Protein AF-0000000075562872 (afdb_homodimer)

Organism: Caenorhabditis brenneri (NCBI:txid135651)

Sequence (428 aa):
MSSSNLGRGFKQGRGTGDSGQSSLYNLERRWKDDDTFNALGTTDELSSFLGVCGVSAQNDGSMGDVVETLTRLQCCLQDVGAHLATPPKNSSERKQKKTAFDVAMVEWINAEIDRYGDDLPPIRQFILSGGGMTSAQLQYARAICRRAERSIVPLMRDEDVDPMALKFLNRMSDLLFVLGRTACMRSKKEELTYLRPDSFTNMKWDRKTLHEKKMSSSNLGRGFKQGRGTGDSGQSSLYNLERRWKDDDTFNALGTTDELSSFLGVCGVSAQNDGSMGDVVETLTRLQCCLQDVGAHLATPPKNSSERKQKKTAFDVAMVEWINAEIDRYGDDLPPIRQFILSGGGMTSAQLQYARAICRRAERSIVPLMRDEDVDPMALKFLNRMSDLLFVLGRTACMRSKKEELTYLRPDSFTNMKWDRKTLHEKK

Nearest PDB structures (foldseek):
  2idx-assembly1_C  TM=9.615E-01  e=3.763E-15  Homo sapiens
  7rut-assembly1_D  TM=9.553E-01  e=5.414E-15  Homo sapiens
  6d5x-assembly1_B  TM=9.419E-01  e=2.091E-14  Homo sapiens
  7ruu-assembly1_A  TM=9.539E-01  e=3.182E-11  Homo sapiens
  7ruu-assembly2_D  TM=9.623E-01  e=3.182E-11  Homo sapiens

Secondary structure (DSSP, 8-state):
-------SSS-TT--TTTTSEEE-TT--EEETTSHHHHHHHHHHHHHHHHHHHHHHHHHHSS-HHHHHHHHHHHHHHHHHHHHHTS-GGGS-HHHHHHTPPPTHHHHHHHHHHHHHHTTS----SPEES-SSHHHHHHHHHHHHHHHHHHHHHHHHHTT-S-HHHHHHHHHHHHHHHHHHHHHHHHTTPEEEEEE--SSGGG-EEEEEEGGGG-/-------SSS-TTTTTTTTSEEE-TT--EEETTSHHHHHHHHHHHHHHHHHHHHHHHHHHSS-HHHHHHHHHHHHHHHHHHHHHTS-GGGS-HHHHHHT---THHHHHHHHHHHHHHTTS----SPEES-SSHHHHHHHHHHHHHHHHHHHHHHHHHTT-S-HHHHHHHHHHHHHHHHHHHHHHHHTTPEEEEEE--SSGGG-EEEEEEGGGG-

InterPro domains:
  IPR016030 Cobalamin adenosyltransferase-like [PF01923] (16-182)
  IPR029499 Corrinoid adenosyltransferase, PduO-type [PTHR12213] (7-196)
  IPR029499 Corrinoid adenosyltransferase, PduO-type [TIGR00636] (16-193)
  IPR036451 Cobalamin adenosyltransferase-like superfamily [G3DSA:1.20.1200.10] (23-209)
  IPR036451 Cobalamin adenosyltransferase-like superfamily [SSF89028] (15-195)

pLDDT: mean 88.26, std 14.82, range [23.31, 98.88]

Structure (mmCIF, N/CA/C/O backbone):
data_AF-0000000075562872-model_v1
#
loop_
_entity.id
_entity.type
_entity.pdbx_description
1 polymer 'Corrinoid adenosyltransferase MMAB'
#
loop_
_atom_site.group_PDB
_atom_site.id
_atom_site.type_symbol
_atom_site.label_atom_id
_atom_site.label_alt_id
_atom_site.label_comp_id
_atom_site.label_asym_id
_atom_site.label_entity_id
_atom_site.label_seq_id
_atom_site.pdbx_PDB_ins_code
_atom_site.Cartn_x
_atom_site.Cartn_y
_atom_site.Cartn_z
_atom_site.occupancy
_atom_site.B_iso_or_equiv
_atom_site.auth_seq_id
_atom_site.auth_comp_id
_atom_site.auth_asym_id
_atom_site.auth_atom_id
_atom_site.pdbx_PDB_model_num
ATOM 1 N N . MET A 1 1 ? -5.375 29.109 -33.594 1 23.31 1 MET A N 1
ATOM 2 C CA . MET A 1 1 ? -4.75 27.797 -33.688 1 23.31 1 MET A CA 1
ATOM 3 C C . MET A 1 1 ? -4.141 27.375 -32.344 1 23.31 1 MET A C 1
ATOM 5 O O . MET A 1 1 ? -3.1 27.891 -31.953 1 23.31 1 MET A O 1
ATOM 9 N N . SER A 1 2 ? -4.883 27.281 -31.172 1 27.91 2 SER A N 1
ATOM 10 C CA . SER A 1 2 ? -4.629 27.438 -29.75 1 27.91 2 SER A CA 1
ATOM 11 C C . SER A 1 2 ? -3.689 26.344 -29.234 1 27.91 2 SER A C 1
ATOM 13 O O . SER A 1 2 ? -3.957 25.156 -29.391 1 27.91 2 SER A O 1
ATOM 15 N N . SER A 1 3 ? -2.328 26.469 -29.391 1 31.53 3 SER A N 1
ATOM 16 C CA . SER A 1 3 ? -1.179 25.594 -29.172 1 31.53 3 SER A CA 1
ATOM 17 C C . SER A 1 3 ? -1.327 24.797 -27.891 1 31.53 3 SER A C 1
ATOM 19 O O . SER A 1 3 ? -1.545 25.375 -26.812 1 31.53 3 SER A O 1
ATOM 21 N N . SER A 1 4 ? -1.985 23.688 -27.781 1 33.97 4 SER A N 1
ATOM 22 C CA . SER A 1 4 ? -2.355 22.781 -26.703 1 33.97 4 SER A CA 1
ATOM 23 C C . SER A 1 4 ? -1.204 22.594 -25.719 1 33.97 4 SER A C 1
ATOM 25 O O . SER A 1 4 ? -0.144 22.078 -26.078 1 33.97 4 SER A O 1
ATOM 27 N N . ASN A 1 5 ? -0.765 23.672 -24.953 1 35.59 5 ASN A N 1
ATOM 28 C CA . ASN A 1 5 ? 0.311 23.844 -23.984 1 35.59 5 ASN A CA 1
ATOM 29 C C . ASN A 1 5 ? 0.552 22.578 -23.172 1 35.59 5 ASN A C 1
ATOM 31 O O . ASN A 1 5 ? -0.295 22.188 -22.375 1 35.59 5 ASN A O 1
ATOM 35 N N . LEU A 1 6 ? 1.037 21.5 -23.688 1 43.06 6 LEU A N 1
ATOM 36 C CA . LEU A 1 6 ? 1.538 20.266 -23.078 1 43.06 6 LEU A CA 1
ATOM 37 C C . LEU A 1 6 ? 2.117 20.547 -21.688 1 43.06 6 LEU A C 1
ATOM 39 O O . LEU A 1 6 ? 3.162 21.188 -21.562 1 43.06 6 LEU A O 1
ATOM 43 N N . GLY A 1 7 ? 1.374 21.156 -20.734 1 46.38 7 GLY A N 1
ATOM 44 C CA . GLY A 1 7 ? 1.702 21.672 -19.422 1 46.38 7 GLY A CA 1
ATOM 45 C C . GLY A 1 7 ? 2.754 20.844 -18.703 1 46.38 7 GLY A C 1
ATOM 46 O O . GLY A 1 7 ? 2.945 19.672 -19.016 1 46.38 7 GLY A O 1
ATOM 47 N N . ARG A 1 8 ? 3.828 21.484 -18.203 1 56.28 8 ARG A N 1
ATOM 48 C CA . ARG A 1 8 ? 4.977 21.062 -17.422 1 56.28 8 ARG A CA 1
ATOM 49 C C . ARG A 1 8 ? 4.531 20.328 -16.156 1 56.28 8 ARG A C 1
ATOM 51 O O . ARG A 1 8 ? 3.533 20.703 -15.539 1 56.28 8 ARG A O 1
ATOM 58 N N . GLY A 1 9 ? 5.137 19.125 -15.992 1 66.19 9 GLY A N 1
ATOM 59 C CA . GLY A 1 9 ? 5.121 18.391 -14.742 1 66.19 9 GLY A CA 1
ATOM 60 C C . GLY A 1 9 ? 4.102 17.266 -14.711 1 66.19 9 GLY A C 1
ATOM 61 O O . GLY A 1 9 ? 3.387 17.047 -15.688 1 66.19 9 GLY A O 1
ATOM 62 N N . PHE A 1 10 ? 4.238 16.344 -13.781 1 73.38 10 PHE A N 1
ATOM 63 C CA . PHE A 1 10 ? 3.326 15.227 -13.539 1 73.38 10 PHE A CA 1
ATOM 64 C C . PHE A 1 10 ? 2.041 15.719 -12.883 1 73.38 10 PHE A C 1
ATOM 66 O O . PHE A 1 10 ? 2.082 16.469 -11.898 1 73.38 10 PHE A O 1
ATOM 73 N N . LYS A 1 11 ? 0.878 15.438 -13.508 1 71.75 11 LYS A N 1
ATOM 74 C CA . LYS A 1 11 ? -0.445 15.734 -12.961 1 71.75 11 LYS A CA 1
ATOM 75 C C . LYS A 1 11 ? -0.603 17.219 -12.68 1 71.75 11 LYS A C 1
ATOM 77 O O . LYS A 1 11 ? -0.685 17.641 -11.516 1 71.75 11 LYS A O 1
ATOM 82 N N . GLN A 1 12 ? -0.702 18.219 -13.531 1 71.19 12 GLN A N 1
ATOM 83 C CA . GLN A 1 12 ? -0.825 19.656 -13.359 1 71.19 12 GLN A CA 1
ATOM 84 C C . GLN A 1 12 ? -2.09 20.016 -12.586 1 71.19 12 GLN A C 1
ATOM 86 O O . GLN A 1 12 ? -2.129 21.031 -11.883 1 71.19 12 GLN A O 1
ATOM 91 N N . GLY A 1 13 ? -3.045 19.25 -12.594 1 73.56 13 GLY A N 1
ATOM 92 C CA . GLY A 1 13 ? -4.281 19.469 -11.859 1 73.56 13 GLY A CA 1
ATOM 93 C C . GLY A 1 13 ? -4.367 18.672 -10.57 1 73.56 13 GLY A C 1
ATOM 94 O O . GLY A 1 13 ? -5.461 18.328 -10.117 1 73.56 13 GLY A O 1
ATOM 95 N N . ARG A 1 14 ? -3.154 18.641 -10.016 1 78.44 14 ARG A N 1
ATOM 96 C CA . ARG A 1 14 ? -3.133 17.859 -8.789 1 78.44 14 ARG A CA 1
ATOM 97 C C . ARG A 1 14 ? -3.748 18.641 -7.633 1 78.44 14 ARG A C 1
ATOM 99 O O . ARG A 1 14 ? -3.785 19.875 -7.66 1 78.44 14 ARG A O 1
ATOM 106 N N . GLY A 1 15 ? -4.402 17.891 -6.656 1 83.5 15 GLY A N 1
ATOM 107 C CA . GLY A 1 15 ? -4.816 18.531 -5.422 1 83.5 15 GLY A CA 1
ATOM 108 C C . GLY A 1 15 ? -6.305 18.406 -5.156 1 83.5 15 GLY A C 1
ATOM 109 O O . GLY A 1 15 ? -6.809 18.922 -4.152 1 83.5 15 GLY A O 1
ATOM 110 N N . THR A 1 16 ? -6.965 17.688 -5.973 1 81.56 16 THR A N 1
ATOM 111 C CA . THR A 1 16 ? -8.406 17.562 -5.801 1 81.56 16 THR A CA 1
ATOM 112 C C . THR A 1 16 ? -8.734 16.812 -4.523 1 81.56 16 THR A C 1
ATOM 114 O O . THR A 1 16 ? -9.852 16.906 -4.004 1 81.56 16 THR A O 1
ATOM 117 N N . GLY A 1 17 ? -7.754 16.094 -4.016 1 87 17 GLY A N 1
ATOM 118 C CA . GLY A 1 17 ? -7.984 15.32 -2.812 1 87 17 GLY A CA 1
ATOM 119 C C . GLY A 1 17 ? -7.457 15.992 -1.558 1 87 17 GLY A C 1
ATOM 120 O O . GLY A 1 17 ? -7.461 15.391 -0.479 1 87 17 GLY A O 1
ATOM 121 N N . ASP A 1 18 ? -7.121 17.219 -1.62 1 88.62 18 ASP A N 1
ATOM 122 C CA . ASP A 1 18 ? -6.457 17.906 -0.515 1 88.62 18 ASP A CA 1
ATOM 123 C C . ASP A 1 18 ? -7.434 18.172 0.628 1 88.62 18 ASP A C 1
ATOM 125 O O . ASP A 1 18 ? -7.016 18.438 1.757 1 88.62 18 ASP A O 1
ATOM 129 N N . SER A 1 19 ? -8.695 18.094 0.357 1 88.12 19 SER A N 1
ATOM 130 C CA . SER A 1 19 ? -9.711 18.391 1.361 1 88.12 19 SER A CA 1
ATOM 131 C C . SER A 1 19 ? -10.008 17.172 2.229 1 88.12 19 SER A C 1
ATOM 133 O O . SER A 1 19 ? -10.781 17.25 3.184 1 88.12 19 SER A O 1
ATOM 135 N N . GLY A 1 20 ? -9.406 16.031 1.87 1 90.19 20 GLY A N 1
ATOM 136 C CA . GLY A 1 20 ? -9.68 14.797 2.596 1 90.19 20 GLY A CA 1
ATOM 137 C C . GLY A 1 20 ? -10.766 13.961 1.952 1 90.19 20 GLY A C 1
ATOM 138 O O . GLY A 1 20 ? -11.117 12.891 2.457 1 90.19 20 GLY A O 1
ATOM 139 N N . GLN A 1 21 ? -11.266 14.539 0.918 1 91.5 21 GLN A N 1
ATOM 140 C CA . GLN A 1 21 ? -12.25 13.797 0.139 1 91.5 21 GLN A CA 1
ATOM 141 C C . GLN A 1 21 ? -11.719 13.469 -1.251 1 91.5 21 GLN A C 1
ATOM 143 O O . GLN A 1 21 ? -10.805 14.125 -1.745 1 91.5 21 GLN A O 1
ATOM 148 N N . SER A 1 22 ? -12.234 12.398 -1.832 1 91.38 22 SER A N 1
ATOM 149 C CA . SER A 1 22 ? -11.898 11.992 -3.189 1 91.38 22 SER A CA 1
ATOM 150 C C . SER A 1 22 ? -13.102 11.391 -3.906 1 91.38 22 SER A C 1
ATOM 152 O O . SER A 1 22 ? -14.109 11.062 -3.273 1 91.38 22 SER A O 1
ATOM 154 N N . SER A 1 23 ? -12.945 11.344 -5.215 1 90 23 SER A N 1
ATOM 155 C CA . SER A 1 23 ? -14.047 10.836 -6.02 1 90 23 SER A CA 1
ATOM 156 C C . SER A 1 23 ? -13.883 9.344 -6.309 1 90 23 SER A C 1
ATOM 158 O O . SER A 1 23 ? -12.766 8.883 -6.562 1 90 23 SER A O 1
ATOM 160 N N . LEU A 1 24 ? -15.023 8.68 -6.27 1 90.44 24 LEU A N 1
ATOM 161 C CA . LEU A 1 24 ? -15.07 7.312 -6.766 1 90.44 24 LEU A CA 1
ATOM 162 C C . LEU A 1 24 ? -15.258 7.285 -8.281 1 90.44 24 LEU A C 1
ATOM 164 O O . LEU A 1 24 ? -15.281 8.336 -8.922 1 90.44 24 LEU A O 1
ATOM 168 N N . TYR A 1 25 ? -15.312 6.09 -8.758 1 86.81 25 TYR A N 1
ATOM 169 C CA . TYR A 1 25 ? -15.484 5.934 -10.203 1 86.81 25 TYR A CA 1
ATOM 170 C C . TYR A 1 25 ? -16.828 6.5 -10.656 1 86.81 25 TYR A C 1
ATOM 172 O O . TYR A 1 25 ? -16.938 7.039 -11.758 1 86.81 25 TYR A O 1
ATOM 180 N N . ASN A 1 26 ? -17.812 6.449 -9.859 1 85.81 26 ASN A N 1
ATOM 181 C CA . ASN A 1 26 ? -19.141 6.988 -10.188 1 85.81 26 ASN A CA 1
ATOM 182 C C . ASN A 1 26 ? -19.219 8.484 -9.914 1 85.81 26 ASN A C 1
ATOM 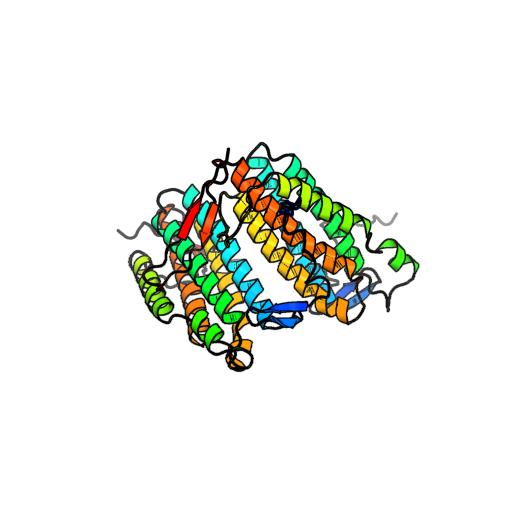184 O O . ASN A 1 26 ? -20.297 9.062 -9.906 1 85.81 26 ASN A O 1
ATOM 188 N N . LEU A 1 27 ? -18.094 9.109 -9.43 1 85.44 27 LEU A N 1
ATOM 189 C CA . LEU A 1 27 ? -17.922 10.547 -9.234 1 85.44 27 LEU A CA 1
ATOM 190 C C . LEU A 1 27 ? -18.484 10.984 -7.891 1 85.44 27 LEU A C 1
ATOM 192 O O . LEU A 1 27 ? -18.469 12.172 -7.559 1 85.44 27 LEU A O 1
ATOM 196 N N . GLU A 1 28 ? -19.062 10.016 -7.246 1 89.31 28 GLU A N 1
ATOM 197 C CA . GLU A 1 28 ? -19.453 10.344 -5.875 1 89.31 28 GLU A CA 1
ATOM 198 C C . GLU A 1 28 ? -18.219 10.703 -5.035 1 89.31 28 GLU A C 1
ATOM 200 O O . GLU A 1 28 ? -17.203 10.023 -5.098 1 89.31 28 GLU A O 1
ATOM 205 N N . ARG A 1 29 ? -18.266 11.789 -4.32 1 91.12 29 ARG A N 1
ATOM 206 C CA . ARG A 1 29 ? -17.188 12.18 -3.434 1 91.12 29 ARG A CA 1
ATOM 207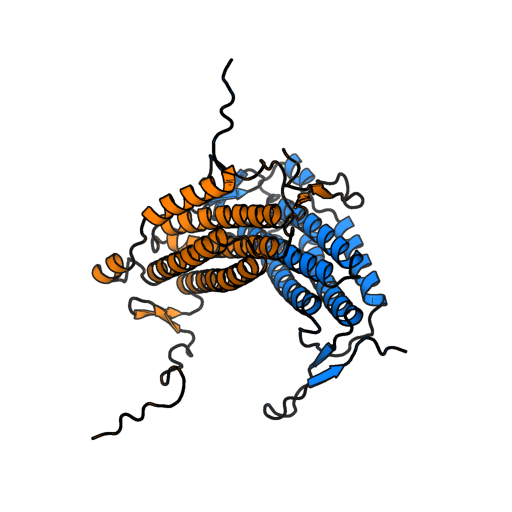 C C . ARG A 1 29 ? -17.391 11.625 -2.027 1 91.12 29 ARG A C 1
ATOM 209 O O . ARG A 1 29 ? -18.516 11.672 -1.5 1 91.12 29 ARG A O 1
ATOM 216 N N . ARG A 1 30 ? -16.406 11.055 -1.538 1 93.19 30 ARG A N 1
ATOM 217 C CA . ARG A 1 30 ? -16.438 10.492 -0.191 1 93.19 30 ARG A CA 1
ATOM 218 C C . ARG A 1 30 ? -15.172 10.875 0.584 1 93.19 30 ARG A C 1
ATOM 220 O O . ARG A 1 30 ? -14.164 11.258 -0.01 1 93.19 30 ARG A O 1
ATOM 227 N N . TRP A 1 31 ? -15.398 10.797 1.923 1 94.19 31 TRP A N 1
ATOM 228 C CA . TRP A 1 31 ? -14.211 10.992 2.756 1 94.19 31 TRP A CA 1
ATOM 229 C C . TRP A 1 31 ? -13.203 9.867 2.535 1 94.19 31 TRP A C 1
ATOM 231 O O . TRP A 1 31 ? -13.586 8.695 2.426 1 94.19 31 TRP A O 1
ATOM 241 N N . LYS A 1 32 ? -11.914 10.203 2.564 1 92.94 32 LYS A N 1
ATOM 242 C CA . LYS A 1 32 ? -10.844 9.266 2.24 1 92.94 32 LYS A CA 1
ATOM 243 C C . LYS A 1 32 ? -10.719 8.188 3.32 1 92.94 32 LYS A C 1
ATOM 245 O O . LYS A 1 32 ? -10.078 7.156 3.104 1 92.94 32 LYS A O 1
ATOM 250 N N . ASP A 1 33 ? -11.297 8.422 4.434 1 92.25 33 ASP A N 1
ATOM 251 C CA . ASP A 1 33 ? -11.18 7.418 5.488 1 92.25 33 ASP A CA 1
ATOM 252 C C . ASP A 1 33 ? -12.422 6.535 5.547 1 92.25 33 ASP A C 1
ATOM 254 O O . ASP A 1 33 ? -12.641 5.816 6.523 1 92.25 33 ASP A O 1
ATOM 258 N N . ASP A 1 34 ? -13.344 6.617 4.57 1 94.5 34 ASP A N 1
ATOM 259 C CA . ASP A 1 34 ? -14.492 5.723 4.582 1 94.5 34 ASP A CA 1
ATOM 260 C C . ASP A 1 34 ? -14.086 4.297 4.211 1 94.5 34 ASP A C 1
ATOM 262 O O . ASP A 1 34 ? -12.953 4.059 3.789 1 94.5 34 ASP A O 1
ATOM 266 N N . ASP A 1 35 ? -14.992 3.348 4.309 1 95.94 35 ASP A N 1
ATOM 267 C CA . ASP A 1 35 ? -14.695 1.929 4.133 1 95.94 35 ASP A CA 1
ATOM 268 C C . ASP A 1 35 ? -14.297 1.627 2.693 1 95.94 35 ASP A C 1
ATOM 270 O O . ASP A 1 35 ? -13.453 0.757 2.447 1 95.94 35 ASP A O 1
ATOM 274 N N . THR A 1 36 ? -14.867 2.314 1.762 1 96.12 36 THR A N 1
ATOM 275 C CA . THR A 1 36 ? -14.562 2.068 0.357 1 96.12 36 THR A CA 1
ATOM 276 C C . THR A 1 36 ? -13.109 2.436 0.05 1 96.12 36 THR A C 1
ATOM 278 O O . THR A 1 36 ? -12.375 1.643 -0.542 1 96.12 36 THR A O 1
ATOM 281 N N . PHE A 1 37 ? -12.664 3.582 0.52 1 96.06 37 PHE A N 1
ATOM 282 C CA . PHE A 1 37 ? -11.305 4.016 0.25 1 96.06 37 PHE A CA 1
ATOM 283 C C . PHE A 1 37 ? -10.305 3.188 1.047 1 96.06 37 PHE A C 1
ATOM 285 O O . PHE A 1 37 ? -9.188 2.93 0.581 1 96.06 37 PHE A O 1
ATOM 292 N N . ASN A 1 38 ? -10.672 2.754 2.217 1 96.62 38 ASN A N 1
ATOM 293 C CA . ASN A 1 38 ? -9.805 1.834 2.949 1 96.62 38 ASN A CA 1
ATOM 294 C C . ASN A 1 38 ? -9.617 0.522 2.193 1 96.62 38 ASN A C 1
ATOM 296 O O . ASN A 1 38 ? -8.5 0.003 2.113 1 96.62 38 ASN A O 1
ATOM 300 N N . ALA A 1 39 ? -10.695 0.003 1.669 1 97.75 39 ALA A N 1
ATOM 301 C CA . ALA A 1 39 ? -10.625 -1.227 0.883 1 97.75 39 ALA A CA 1
ATOM 302 C C . ALA A 1 39 ? -9.797 -1.02 -0.386 1 97.75 39 ALA A C 1
ATOM 304 O O . ALA A 1 39 ? -8.945 -1.844 -0.72 1 97.75 39 ALA A O 1
ATOM 305 N N . LEU A 1 40 ? -10.031 0.094 -1.084 1 97.56 40 LEU A N 1
ATOM 306 C CA . LEU A 1 40 ? -9.289 0.431 -2.293 1 97.56 40 LEU A CA 1
ATOM 307 C C . LEU A 1 40 ? -7.797 0.571 -1.992 1 97.56 40 LEU A C 1
ATOM 309 O O . LEU A 1 40 ? -6.961 0.034 -2.721 1 97.56 40 LEU A O 1
ATOM 313 N N . GLY A 1 41 ? -7.5 1.275 -0.95 1 97.88 41 GLY A N 1
ATOM 314 C CA . GLY A 1 41 ? -6.113 1.491 -0.569 1 97.88 41 GLY A CA 1
ATOM 315 C C . GLY A 1 41 ? -5.387 0.209 -0.215 1 97.88 41 GLY A C 1
ATOM 316 O O . GLY A 1 41 ? -4.223 0.028 -0.583 1 97.88 41 GLY A O 1
ATOM 317 N N . THR A 1 42 ? -6.047 -0.655 0.562 1 98.19 42 THR A N 1
ATOM 318 C CA . THR A 1 42 ? -5.418 -1.915 0.945 1 98.19 42 THR A CA 1
ATOM 319 C C . THR A 1 42 ? -5.219 -2.811 -0.273 1 98.19 42 THR A C 1
ATOM 321 O O . THR A 1 42 ? -4.203 -3.504 -0.379 1 98.19 42 THR A O 1
ATOM 324 N N . THR A 1 43 ? -6.18 -2.816 -1.159 1 98.19 43 THR A N 1
ATOM 325 C CA . THR A 1 43 ? -6.055 -3.562 -2.406 1 98.19 43 THR A CA 1
ATOM 326 C C . THR A 1 43 ? -4.883 -3.043 -3.234 1 98.19 43 THR A C 1
ATOM 328 O O . THR A 1 43 ? -4.105 -3.826 -3.781 1 98.19 43 THR A O 1
ATOM 331 N N . ASP A 1 44 ? -4.766 -1.765 -3.324 1 98 44 ASP A N 1
ATOM 332 C CA . ASP A 1 44 ? -3.645 -1.141 -4.02 1 98 44 ASP A CA 1
ATOM 333 C C . ASP A 1 44 ? -2.318 -1.498 -3.354 1 98 44 ASP A C 1
ATOM 335 O O . ASP A 1 44 ? -1.311 -1.7 -4.035 1 98 44 ASP A O 1
ATOM 339 N N . GLU A 1 45 ? -2.268 -1.498 -2.039 1 98.44 45 GLU A N 1
ATOM 340 C CA . GLU A 1 45 ? 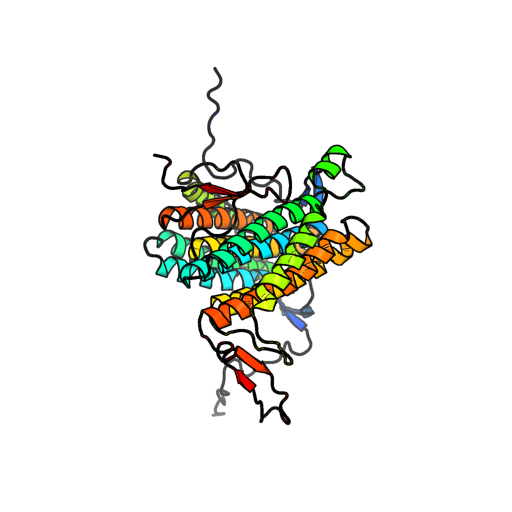-1.077 -1.896 -1.294 1 98.44 45 GLU A CA 1
ATOM 341 C C . GLU A 1 45 ? -0.678 -3.332 -1.617 1 98.44 45 GLU A C 1
ATOM 343 O O . GLU A 1 45 ? 0.502 -3.625 -1.817 1 98.44 45 GLU A O 1
ATOM 348 N N . LEU A 1 46 ? -1.689 -4.164 -1.652 1 98.69 46 LEU A N 1
ATOM 349 C CA . LEU A 1 46 ? -1.44 -5.555 -2.029 1 98.69 46 LEU A CA 1
ATOM 350 C C . LEU A 1 46 ? -0.863 -5.641 -3.438 1 98.69 46 LEU A C 1
ATOM 352 O O . LEU A 1 46 ? 0.171 -6.277 -3.652 1 98.69 46 LEU A O 1
ATOM 356 N N . SER A 1 47 ? -1.479 -4.988 -4.383 1 98.25 47 SER A N 1
ATOM 357 C CA . SER A 1 47 ? -1.033 -5.012 -5.77 1 98.25 47 SER A CA 1
ATOM 358 C C . SER A 1 47 ? 0.401 -4.512 -5.898 1 98.25 47 SER A C 1
ATOM 360 O O . SER A 1 47 ? 1.205 -5.094 -6.629 1 98.25 47 SER A O 1
ATOM 362 N N . SER A 1 48 ? 0.66 -3.439 -5.207 1 98.38 48 SER A N 1
ATOM 363 C CA . SER A 1 48 ? 2.004 -2.873 -5.273 1 98.38 48 SER A CA 1
ATOM 364 C C . SER A 1 48 ? 3.037 -3.83 -4.688 1 98.38 48 SER A C 1
ATOM 366 O O . SER A 1 48 ? 4.145 -3.949 -5.215 1 98.38 48 SER A O 1
ATOM 368 N N . PHE A 1 49 ? 2.684 -4.508 -3.594 1 98.62 49 PHE A N 1
ATOM 369 C CA . PHE A 1 49 ? 3.645 -5.43 -3 1 98.62 49 PHE A CA 1
ATOM 370 C C . PHE A 1 49 ? 3.824 -6.664 -3.875 1 98.62 49 PHE A C 1
ATOM 372 O O . PHE A 1 49 ? 4.902 -7.262 -3.902 1 98.62 49 PHE A O 1
ATOM 379 N N . LEU A 1 50 ? 2.773 -7.07 -4.602 1 98.5 50 LEU A N 1
ATOM 380 C CA . LEU A 1 50 ? 2.939 -8.141 -5.578 1 98.5 50 LEU A CA 1
ATOM 381 C C . LEU A 1 50 ? 3.992 -7.77 -6.617 1 98.5 50 LEU A C 1
ATOM 383 O O . LEU A 1 50 ? 4.688 -8.641 -7.145 1 98.5 50 LEU A O 1
ATOM 387 N N . GLY A 1 51 ? 4.043 -6.449 -6.949 1 97.75 51 GLY A N 1
ATOM 388 C CA . GLY A 1 51 ? 5.137 -5.996 -7.801 1 97.75 51 GLY A CA 1
ATOM 389 C C . GLY A 1 51 ? 6.504 -6.32 -7.234 1 97.75 51 GLY A C 1
ATOM 390 O O . GLY A 1 51 ? 7.402 -6.746 -7.965 1 97.75 51 GLY A O 1
ATOM 391 N N . VAL A 1 52 ? 6.711 -6.129 -5.922 1 98.31 52 VAL A N 1
ATOM 392 C CA . VAL A 1 52 ? 7.953 -6.465 -5.23 1 98.31 52 VAL A CA 1
ATOM 393 C C . VAL A 1 52 ? 8.211 -7.965 -5.336 1 98.31 52 VAL A C 1
ATOM 395 O O . VAL A 1 52 ? 9.328 -8.383 -5.664 1 98.31 52 VAL A O 1
ATOM 398 N N . CYS A 1 53 ? 7.152 -8.727 -5.129 1 98.38 53 CYS A N 1
ATOM 399 C CA . CYS A 1 53 ? 7.273 -10.18 -5.23 1 98.38 53 CYS A CA 1
ATOM 400 C C . CYS A 1 53 ? 7.68 -10.594 -6.641 1 98.38 53 CYS A C 1
ATOM 402 O O . CYS A 1 53 ? 8.516 -11.477 -6.812 1 98.38 53 CYS A O 1
ATOM 404 N N . GLY A 1 54 ? 7.016 -9.961 -7.602 1 97.31 54 GLY A N 1
ATOM 405 C CA . GLY A 1 54 ? 7.312 -10.281 -8.984 1 97.31 54 GLY A CA 1
ATOM 406 C C . GLY A 1 54 ? 8.766 -10.039 -9.359 1 97.31 54 GLY A C 1
ATOM 407 O O . GLY A 1 54 ? 9.391 -10.867 -10.023 1 97.31 54 GLY A O 1
ATOM 408 N N . VAL A 1 55 ? 9.297 -8.953 -8.93 1 96.62 55 VAL A N 1
ATOM 409 C CA . VAL A 1 55 ? 10.688 -8.625 -9.227 1 96.62 55 VAL A CA 1
ATOM 410 C C . VAL A 1 55 ? 11.609 -9.609 -8.508 1 96.62 55 VAL A C 1
ATOM 412 O O . VAL A 1 55 ? 12.609 -10.062 -9.078 1 96.62 55 VAL A O 1
ATOM 415 N N . SER A 1 56 ? 11.297 -9.922 -7.262 1 96.69 56 SER A N 1
ATOM 416 C CA . SER A 1 56 ? 12.07 -10.914 -6.52 1 96.69 56 SER A CA 1
ATOM 417 C C . SER A 1 56 ? 12.086 -12.258 -7.238 1 96.69 56 SER A C 1
ATOM 419 O O . SER A 1 56 ? 13.141 -12.875 -7.375 1 96.69 56 SER A O 1
ATOM 421 N N . ALA A 1 57 ? 10.961 -12.688 -7.699 1 96.75 57 ALA A N 1
ATOM 422 C CA . ALA A 1 57 ? 10.844 -13.953 -8.422 1 96.75 57 ALA A CA 1
ATOM 423 C C . ALA A 1 57 ? 11.641 -13.922 -9.719 1 96.75 57 ALA A C 1
ATOM 425 O O . ALA A 1 57 ? 12.258 -14.914 -10.102 1 96.75 57 ALA A O 1
ATOM 426 N N . GLN A 1 58 ? 11.555 -12.805 -10.367 1 94.44 58 GLN A N 1
ATOM 427 C CA . GLN A 1 58 ? 12.328 -12.633 -11.594 1 94.44 58 GLN A CA 1
ATOM 428 C C . GLN A 1 58 ? 13.828 -12.789 -11.328 1 94.44 58 GLN A C 1
ATOM 430 O O . GLN A 1 58 ? 14.539 -13.43 -12.102 1 94.44 58 GLN A O 1
ATOM 435 N N . ASN A 1 59 ? 14.258 -12.242 -10.234 1 92.12 59 ASN A N 1
ATOM 436 C CA . ASN A 1 59 ? 15.672 -12.266 -9.875 1 92.12 59 ASN A CA 1
ATOM 437 C C . ASN A 1 59 ? 16.125 -13.672 -9.477 1 92.12 59 ASN A C 1
ATOM 439 O O . ASN A 1 59 ? 17.297 -14.016 -9.625 1 92.12 59 ASN A O 1
ATOM 443 N N . ASP A 1 60 ? 15.289 -14.406 -8.867 1 89.94 60 ASP A N 1
ATOM 444 C CA . ASP A 1 60 ? 15.602 -15.766 -8.453 1 89.94 60 ASP A CA 1
ATOM 445 C C . ASP A 1 60 ? 15.773 -16.688 -9.664 1 89.94 60 ASP A C 1
ATOM 447 O O . ASP A 1 60 ? 16.406 -17.734 -9.57 1 89.94 60 ASP A O 1
ATOM 451 N N . GLY A 1 61 ? 15.398 -16.391 -10.672 1 83.44 61 GLY A N 1
ATOM 452 C CA . GLY A 1 61 ? 15.555 -17.234 -11.844 1 83.44 61 GLY A CA 1
ATOM 453 C C . GLY A 1 61 ? 14.656 -18.453 -11.828 1 83.44 61 GLY A C 1
ATOM 454 O O . GLY A 1 61 ? 14.141 -18.828 -10.773 1 83.44 61 GLY A O 1
ATOM 455 N N . SER A 1 62 ? 13.992 -18.969 -12.781 1 84.81 62 SER A N 1
ATOM 456 C CA . SER A 1 62 ? 13.227 -20.188 -13 1 84.81 62 SER A CA 1
ATOM 457 C C . SER A 1 62 ? 11.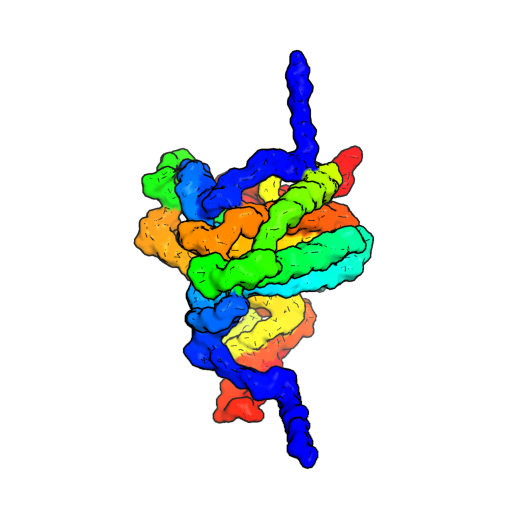789 -20.031 -12.492 1 84.81 62 SER A C 1
ATOM 459 O O . SER A 1 62 ? 11.141 -21.031 -12.156 1 84.81 62 SER A O 1
ATOM 461 N N . MET A 1 63 ? 11.461 -18.859 -12.203 1 94 63 MET A N 1
ATOM 462 C CA . MET A 1 63 ? 10.117 -18.609 -11.688 1 94 63 MET A CA 1
ATOM 463 C C . MET A 1 63 ? 9.289 -17.797 -12.672 1 94 63 MET A C 1
ATOM 465 O O . MET A 1 63 ? 8.5 -16.938 -12.273 1 94 63 MET A O 1
ATOM 469 N N . GLY A 1 64 ? 9.516 -18.047 -13.93 1 94.31 64 GLY A N 1
ATOM 470 C CA . GLY A 1 64 ? 8.797 -17.297 -14.945 1 94.31 64 GLY A CA 1
ATOM 471 C C . GLY A 1 64 ? 7.289 -17.438 -14.836 1 94.31 64 GLY A C 1
ATOM 472 O O . GLY A 1 64 ? 6.559 -16.453 -15 1 94.31 64 GLY A O 1
ATOM 473 N N . ASP A 1 65 ? 6.891 -18.625 -14.594 1 95.44 65 ASP A N 1
ATOM 474 C CA . ASP A 1 65 ? 5.453 -18.875 -14.477 1 95.44 65 ASP A CA 1
ATOM 475 C C . ASP A 1 65 ? 4.871 -18.141 -13.266 1 95.44 65 ASP A C 1
ATOM 477 O O . ASP A 1 65 ? 3.746 -17.656 -13.312 1 95.44 65 ASP A O 1
ATOM 481 N N . VAL A 1 66 ? 5.633 -18.109 -12.148 1 97.06 66 VAL A N 1
ATOM 482 C CA . VAL A 1 66 ? 5.203 -17.391 -10.953 1 97.06 66 VAL A CA 1
ATOM 483 C C . VAL A 1 66 ? 5.078 -15.898 -11.258 1 97.06 66 VAL A C 1
ATOM 485 O O . VAL A 1 66 ? 4.094 -15.258 -10.875 1 97.06 66 VAL A O 1
ATOM 488 N N . VAL A 1 67 ? 6.051 -15.367 -11.984 1 95.94 67 VAL A N 1
ATOM 489 C CA . VAL A 1 67 ? 6.027 -13.961 -12.367 1 95.94 67 VAL A CA 1
ATOM 490 C C . VAL A 1 67 ? 4.773 -13.672 -13.188 1 95.94 67 VAL A C 1
ATOM 492 O O . VAL A 1 67 ? 4.086 -12.672 -12.961 1 95.94 67 VAL A O 1
ATOM 495 N N . GLU A 1 68 ? 4.434 -14.516 -14.102 1 93.5 68 GLU A N 1
ATOM 496 C CA . GLU A 1 68 ? 3.25 -14.344 -14.938 1 93.5 68 GLU A CA 1
ATOM 497 C C . GLU A 1 68 ? 1.975 -14.391 -14.102 1 93.5 68 GLU A C 1
ATOM 499 O O . GLU A 1 68 ? 1.069 -13.578 -14.297 1 93.5 68 GLU A O 1
ATOM 504 N N . THR A 1 69 ? 1.918 -15.328 -13.242 1 95.75 69 THR A N 1
ATOM 505 C CA . THR A 1 69 ? 0.754 -15.461 -12.375 1 95.75 69 THR A CA 1
ATOM 506 C C . THR A 1 69 ? 0.58 -14.211 -11.516 1 95.75 69 THR A C 1
ATOM 508 O O . THR A 1 69 ? -0.531 -13.695 -11.375 1 95.75 69 THR A O 1
ATOM 511 N N . LEU A 1 70 ? 1.685 -13.742 -10.93 1 97.19 70 LEU A N 1
ATOM 512 C CA . LEU A 1 70 ? 1.629 -12.547 -10.094 1 97.19 70 LEU A CA 1
ATOM 513 C C . LEU A 1 70 ? 1.175 -11.336 -10.906 1 97.19 70 LEU A C 1
ATOM 515 O O . LEU A 1 70 ? 0.421 -10.5 -10.406 1 97.19 70 LEU A O 1
ATOM 519 N N . THR A 1 71 ? 1.622 -11.211 -12.125 1 93.62 71 THR A N 1
ATOM 520 C CA . THR A 1 71 ? 1.198 -10.125 -13 1 93.62 71 THR A CA 1
ATOM 521 C C . THR A 1 71 ? -0.301 -10.211 -13.273 1 93.62 71 THR A C 1
ATOM 523 O O . THR A 1 71 ? -1.001 -9.195 -13.234 1 93.62 71 THR A O 1
ATOM 526 N N . ARG A 1 72 ? -0.779 -11.352 -13.555 1 92.69 72 ARG A N 1
ATOM 527 C CA . ARG A 1 72 ? -2.209 -11.547 -13.766 1 92.69 72 ARG A CA 1
ATOM 528 C C . ARG A 1 72 ? -3.004 -11.172 -12.516 1 92.69 72 ARG A C 1
ATOM 530 O O . ARG A 1 72 ? -4.074 -10.57 -12.617 1 92.69 72 ARG A O 1
ATOM 537 N N . LEU A 1 73 ? -2.49 -11.57 -11.367 1 96.25 73 LEU A N 1
ATOM 538 C CA . LEU A 1 73 ? -3.146 -11.203 -10.117 1 96.25 73 LEU A CA 1
ATOM 539 C C . LEU A 1 73 ? -3.232 -9.688 -9.969 1 96.25 73 LEU A C 1
ATOM 541 O O . LEU A 1 73 ? -4.238 -9.156 -9.492 1 96.25 73 LEU A O 1
ATOM 545 N N . GLN A 1 74 ? -2.156 -8.945 -10.336 1 95.5 74 GLN A N 1
ATOM 546 C CA . GLN A 1 74 ? -2.199 -7.488 -10.297 1 95.5 74 GLN A CA 1
ATOM 547 C C . GLN A 1 74 ? -3.301 -6.945 -11.203 1 95.5 74 GLN A C 1
ATOM 549 O O . GLN A 1 74 ? -4.012 -6.008 -10.828 1 95.5 74 GLN A O 1
ATOM 554 N N . CYS A 1 75 ? -3.463 -7.543 -12.383 1 92.38 75 CYS A N 1
ATOM 555 C CA . CYS A 1 75 ? -4.539 -7.141 -13.273 1 92.38 75 CYS A CA 1
ATOM 556 C C . CYS A 1 75 ? -5.902 -7.406 -12.641 1 92.38 75 CYS A C 1
ATOM 558 O O . CYS A 1 75 ? -6.793 -6.559 -12.703 1 92.38 75 CYS A O 1
ATOM 560 N N . CYS A 1 76 ? -6.039 -8.562 -12.086 1 93.75 76 CYS A N 1
ATOM 561 C CA . CYS A 1 76 ? -7.285 -8.898 -11.398 1 93.75 76 CYS A CA 1
ATOM 562 C C . CYS A 1 76 ? -7.59 -7.879 -10.305 1 93.75 76 CYS A C 1
ATOM 564 O O . CYS A 1 76 ? -8.742 -7.473 -10.133 1 93.75 76 CYS A O 1
ATOM 566 N N . LEU A 1 77 ? -6.531 -7.492 -9.578 1 96.31 77 LEU A N 1
ATOM 567 C CA . LEU A 1 77 ? -6.727 -6.555 -8.477 1 96.31 77 LEU A CA 1
ATOM 568 C C . LEU A 1 77 ? -7.145 -5.184 -9 1 96.31 77 LEU A C 1
ATOM 570 O O . LEU A 1 77 ? -7.859 -4.449 -8.312 1 96.31 77 LEU A O 1
ATOM 574 N N . GLN A 1 78 ? -6.684 -4.832 -10.188 1 92.81 78 GLN A N 1
ATOM 575 C CA . GLN A 1 78 ? -7.195 -3.615 -10.812 1 92.81 78 GLN A CA 1
ATOM 576 C C . GLN A 1 78 ? -8.703 -3.705 -11.039 1 92.81 78 GLN A C 1
ATOM 578 O O . GLN A 1 78 ? -9.43 -2.742 -10.789 1 92.81 78 GLN A O 1
ATOM 583 N N . ASP A 1 79 ? -9.141 -4.812 -11.5 1 92.44 79 ASP A N 1
ATOM 584 C CA . ASP A 1 79 ? -10.57 -5.031 -11.727 1 92.44 79 ASP A CA 1
ATOM 585 C C . ASP A 1 79 ? -11.344 -5.016 -10.406 1 92.44 79 ASP A C 1
ATOM 587 O O . ASP A 1 79 ? -12.43 -4.441 -10.328 1 92.44 79 ASP A O 1
ATOM 591 N N . VAL A 1 80 ? -10.781 -5.688 -9.422 1 95.06 80 VAL A N 1
ATOM 592 C CA . VAL A 1 80 ? -11.398 -5.656 -8.102 1 95.06 80 VAL A CA 1
ATOM 593 C C . VAL A 1 80 ? -11.523 -4.211 -7.625 1 95.06 80 VAL A C 1
ATOM 595 O O . VAL A 1 80 ? -12.578 -3.807 -7.117 1 95.06 80 VAL A O 1
ATOM 598 N N . GLY A 1 81 ? -10.422 -3.432 -7.789 1 95.5 81 GLY A N 1
ATOM 599 C CA . GLY A 1 81 ? -10.453 -2.027 -7.414 1 95.5 81 GLY A CA 1
ATOM 600 C C . GLY A 1 81 ? -11.547 -1.244 -8.117 1 95.5 81 GLY A C 1
ATOM 601 O O . GLY A 1 81 ? -12.242 -0.447 -7.492 1 95.5 81 GLY A O 1
ATOM 602 N N . ALA A 1 82 ? -11.664 -1.468 -9.406 1 93.38 82 ALA A N 1
ATOM 603 C CA . ALA A 1 82 ? -12.711 -0.797 -10.172 1 93.38 82 ALA A CA 1
ATOM 604 C C . ALA A 1 82 ? -14.102 -1.166 -9.648 1 93.38 82 ALA A C 1
ATOM 606 O O . ALA A 1 82 ? -14.977 -0.308 -9.547 1 93.38 82 ALA A O 1
ATOM 607 N N . HIS A 1 83 ? -14.289 -2.375 -9.359 1 94.25 83 HIS A N 1
ATOM 608 C CA . HIS A 1 83 ? -15.555 -2.857 -8.797 1 94.25 83 HIS A CA 1
ATOM 609 C C . HIS A 1 83 ? -15.852 -2.193 -7.461 1 94.25 83 HIS A C 1
ATOM 611 O O . HIS A 1 83 ? -16.969 -1.725 -7.234 1 94.25 83 HIS A O 1
ATOM 617 N N . LEU A 1 84 ? -14.867 -2.111 -6.59 1 96.06 84 LEU A N 1
ATOM 618 C CA . LEU A 1 84 ? -15.016 -1.504 -5.273 1 96.06 84 LEU A CA 1
ATOM 619 C C . LEU A 1 84 ? -15.359 -0.024 -5.395 1 96.06 84 LEU A C 1
ATOM 621 O O . LEU A 1 84 ? -16.094 0.515 -4.566 1 96.06 84 LEU A O 1
ATOM 625 N N . ALA A 1 85 ? -14.852 0.617 -6.402 1 95.25 85 ALA A N 1
ATOM 626 C CA . ALA A 1 85 ? -15.016 2.057 -6.586 1 95.25 85 ALA A CA 1
ATOM 627 C C . ALA A 1 85 ? -16.359 2.375 -7.223 1 95.25 85 ALA A C 1
ATOM 629 O O . ALA A 1 85 ? -16.641 3.529 -7.555 1 95.25 85 ALA A O 1
ATOM 630 N N . THR A 1 86 ? -17.25 1.346 -7.43 1 94.44 86 THR A N 1
ATOM 631 C CA . THR A 1 86 ? -18.531 1.533 -8.102 1 94.44 86 THR A CA 1
ATOM 632 C C . THR A 1 86 ? -19.672 0.941 -7.273 1 94.44 86 THR A C 1
ATOM 634 O O . THR A 1 86 ? -20.281 -0.048 -7.676 1 94.44 86 THR A O 1
ATOM 637 N N . PRO A 1 87 ? -19.969 1.582 -6.195 1 91.5 87 PRO A N 1
ATOM 638 C CA . PRO A 1 87 ? -21.078 1.066 -5.391 1 91.5 87 PRO A CA 1
ATOM 639 C C . PRO A 1 87 ? -22.391 1.014 -6.164 1 91.5 87 PRO A C 1
ATOM 641 O O . PRO A 1 87 ? -22.75 1.981 -6.84 1 91.5 87 PRO A O 1
ATOM 644 N N . PRO A 1 88 ? -23.078 -0.094 -6.039 1 90.56 88 PRO A N 1
ATOM 645 C CA . PRO A 1 88 ? -24.25 -0.296 -6.895 1 90.56 88 PRO A CA 1
ATOM 646 C C . PRO A 1 88 ? -25.391 0.674 -6.578 1 90.56 88 PRO A C 1
ATOM 648 O O . PRO A 1 88 ? -26.094 1.108 -7.484 1 90.56 88 PRO A O 1
ATOM 651 N N . LYS A 1 89 ? -25.609 1.063 -5.363 1 88.5 89 LYS A N 1
ATOM 652 C CA . LYS A 1 89 ? -26.75 1.886 -4.945 1 88.5 89 LYS A CA 1
ATOM 653 C C . LYS A 1 89 ? -26.656 3.281 -5.559 1 88.5 89 LYS A C 1
ATOM 655 O O . LYS A 1 89 ? -27.688 3.896 -5.848 1 88.5 89 LYS A O 1
ATOM 660 N N . ASN A 1 90 ? -25.5 3.822 -5.926 1 87.5 90 ASN A N 1
ATOM 661 C CA . ASN A 1 90 ? -25.344 5.199 -6.379 1 87.5 90 ASN A CA 1
ATOM 662 C C . ASN A 1 90 ? -24.656 5.27 -7.734 1 87.5 90 ASN A C 1
ATOM 664 O O . ASN A 1 90 ? -24.031 6.277 -8.07 1 87.5 90 ASN A O 1
ATOM 668 N N . SER A 1 91 ? -24.688 4.172 -8.445 1 92.06 91 SER A N 1
ATOM 669 C CA . SER A 1 91 ? -24.016 4.152 -9.734 1 92.06 91 SER A CA 1
ATOM 670 C C . SER A 1 91 ? -24.969 3.814 -10.867 1 92.06 91 SER A C 1
ATOM 672 O O . SER A 1 91 ? -25.922 3.045 -10.68 1 92.06 91 SER A O 1
ATOM 674 N N . SER A 1 92 ? -24.719 4.352 -12.031 1 91.94 92 SER A N 1
ATOM 675 C CA . SER A 1 92 ? -25.516 4.035 -13.211 1 91.94 92 SER A CA 1
ATOM 676 C C . SER A 1 92 ? -25.344 2.576 -13.617 1 91.94 92 SER A C 1
ATOM 678 O O . SER A 1 92 ? -24.344 1.946 -13.289 1 91.94 92 SER A O 1
ATOM 680 N N . GLU A 1 93 ? -26.328 2.09 -14.32 1 91.81 93 GLU A N 1
ATOM 681 C CA . GLU A 1 93 ? -26.266 0.714 -14.805 1 91.81 93 GLU A CA 1
ATOM 682 C C . GLU A 1 93 ? -25.062 0.498 -15.703 1 91.81 93 GLU A C 1
ATOM 684 O O . GLU A 1 93 ? -24.422 -0.554 -15.648 1 91.81 93 GLU A O 1
ATOM 689 N N . ARG A 1 94 ? -24.812 1.433 -16.5 1 91.12 94 ARG A N 1
ATOM 690 C CA . ARG A 1 94 ? -23.688 1.353 -17.422 1 91.12 94 ARG A CA 1
ATOM 691 C C . ARG A 1 94 ? -22.375 1.191 -16.672 1 91.12 94 ARG A C 1
ATOM 693 O O . ARG A 1 94 ? -21.562 0.326 -17.016 1 91.12 94 ARG A O 1
ATOM 700 N N . LYS A 1 95 ? -22.172 2.01 -15.695 1 91.69 95 LYS A N 1
ATOM 701 C CA . LYS A 1 95 ? -20.938 1.941 -14.906 1 91.69 95 LYS A CA 1
ATOM 702 C C . LYS A 1 95 ? -20.859 0.634 -14.125 1 91.69 95 LYS A C 1
ATOM 704 O O . LYS A 1 95 ? -19.781 0.049 -13.992 1 91.69 95 LYS A O 1
ATOM 709 N N . GLN A 1 96 ? -22 0.208 -13.633 1 92.44 96 GLN A N 1
ATOM 710 C CA . GLN A 1 96 ? -22.047 -1.052 -12.898 1 92.44 96 GLN A CA 1
ATOM 711 C C . GLN A 1 96 ? -21.656 -2.227 -13.789 1 92.44 96 GLN A C 1
ATOM 713 O O . GLN A 1 96 ? -20.906 -3.105 -13.375 1 92.44 96 GLN A O 1
ATOM 718 N N . LYS A 1 97 ? -22.156 -2.217 -14.969 1 90.69 97 LYS A N 1
ATOM 719 C CA . LYS A 1 97 ? -21.844 -3.289 -15.914 1 90.69 97 LYS A CA 1
ATOM 720 C C . LYS A 1 97 ? -20.375 -3.281 -16.297 1 90.69 97 LYS A C 1
ATOM 722 O O . LYS A 1 97 ? -19.75 -4.34 -16.406 1 90.69 97 LYS A O 1
ATOM 727 N N . LYS A 1 98 ? -19.812 -2.145 -16.453 1 89.19 98 LYS A N 1
ATOM 728 C CA . LYS A 1 98 ? -18.422 -1.984 -16.859 1 89.19 98 LYS A CA 1
ATOM 729 C C . LYS A 1 98 ? -17.469 -2.508 -15.789 1 89.19 98 LYS A C 1
ATOM 731 O O . LYS A 1 98 ? -16.391 -3.021 -16.094 1 89.19 98 LYS A O 1
ATOM 736 N N . THR A 1 99 ? -17.844 -2.371 -14.555 1 91.5 99 THR A N 1
ATOM 737 C CA . THR A 1 99 ? -16.953 -2.732 -13.461 1 91.5 99 THR A CA 1
ATOM 738 C C . THR A 1 99 ? -17.469 -3.975 -12.734 1 91.5 99 THR A C 1
ATOM 740 O O . THR A 1 99 ? -17.078 -4.234 -11.594 1 91.5 99 THR A O 1
ATOM 743 N N . ALA A 1 100 ? -18.359 -4.715 -13.328 1 91.38 100 ALA A N 1
ATOM 744 C CA . ALA A 1 100 ? -18.906 -5.926 -12.711 1 91.38 100 ALA A CA 1
ATOM 745 C C . ALA A 1 100 ? -17.797 -6.941 -12.445 1 91.38 100 ALA A C 1
ATOM 747 O O . ALA A 1 100 ? -16.891 -7.113 -13.273 1 91.38 100 ALA A O 1
ATOM 748 N N . PHE A 1 101 ? -17.859 -7.531 -11.336 1 91.31 101 PHE A N 1
ATOM 749 C CA . PHE A 1 101 ? -16.875 -8.555 -11.008 1 91.31 101 PHE A CA 1
ATOM 750 C C . PHE A 1 101 ? -17.047 -9.773 -11.898 1 91.31 101 PHE A C 1
ATOM 752 O O . PHE A 1 101 ? -18.156 -10.289 -12.062 1 91.31 101 PHE A O 1
ATOM 759 N N . ASP A 1 102 ? -16.047 -10.227 -12.484 1 89.38 102 ASP A N 1
ATOM 760 C CA . ASP A 1 102 ? -16.078 -11.391 -13.367 1 89.38 102 ASP A CA 1
ATOM 761 C C . ASP A 1 102 ? -15.898 -12.688 -12.586 1 89.38 102 ASP A C 1
ATOM 763 O O . ASP A 1 102 ? -14.812 -12.977 -12.094 1 89.38 102 ASP A O 1
ATOM 767 N N . VAL A 1 103 ? -16.859 -13.539 -12.57 1 88 103 VAL A N 1
ATOM 768 C CA . VAL A 1 103 ? -16.891 -14.766 -11.781 1 88 103 VAL A CA 1
ATOM 769 C C . VAL A 1 103 ? -15.836 -15.742 -12.297 1 88 103 VAL A C 1
ATOM 771 O O . VAL A 1 103 ? -15.375 -16.609 -11.562 1 88 103 VAL A O 1
ATOM 774 N N . ALA A 1 104 ? -15.414 -15.555 -13.562 1 90.88 104 ALA A N 1
ATOM 775 C CA . ALA A 1 104 ? -14.383 -16.406 -14.148 1 90.88 104 ALA A CA 1
ATOM 776 C C . ALA A 1 104 ? -13.062 -16.25 -13.398 1 90.88 104 ALA A C 1
ATOM 778 O O . ALA A 1 104 ? -12.219 -17.156 -13.43 1 90.88 104 ALA A O 1
ATOM 779 N N . MET A 1 105 ? -12.922 -15.148 -12.727 1 92.5 105 MET A N 1
ATOM 780 C CA . MET A 1 105 ? -11.719 -14.922 -11.922 1 92.5 105 MET A CA 1
ATOM 781 C C . MET A 1 105 ? -11.609 -15.945 -10.805 1 92.5 105 MET A C 1
ATOM 783 O O . MET A 1 105 ? -10.516 -16.438 -10.5 1 92.5 105 MET A O 1
ATOM 787 N N . VAL A 1 106 ? -12.711 -16.312 -10.219 1 94.56 106 VAL A N 1
ATOM 788 C CA . VAL A 1 106 ? -12.727 -17.25 -9.102 1 94.56 106 VAL A CA 1
ATOM 789 C C . VAL A 1 106 ? -12.391 -18.656 -9.609 1 94.56 106 VAL A C 1
ATOM 791 O O . VAL A 1 106 ? -11.656 -19.391 -8.961 1 94.56 106 VAL A O 1
ATOM 794 N N . GLU A 1 107 ? -12.93 -19 -10.734 1 93.56 107 GLU A N 1
ATOM 795 C CA . GLU A 1 107 ? -12.609 -20.297 -11.32 1 93.56 107 GLU A CA 1
ATOM 796 C C . GLU A 1 107 ? -11.125 -20.406 -11.664 1 93.56 107 GLU A C 1
ATOM 798 O O . GLU A 1 107 ? -10.484 -21.422 -11.375 1 93.56 107 GLU A O 1
ATOM 803 N N . TRP A 1 108 ? -10.664 -19.344 -12.219 1 93.75 108 TRP A N 1
ATOM 804 C CA . TRP A 1 108 ? -9.266 -19.312 -12.609 1 93.75 108 TRP A CA 1
ATOM 805 C C . TRP A 1 108 ? -8.352 -19.469 -11.398 1 93.75 108 TRP A C 1
ATOM 807 O O . TRP A 1 108 ? -7.414 -20.266 -11.422 1 93.75 108 TRP A O 1
ATOM 817 N N . ILE A 1 109 ? -8.625 -18.719 -10.359 1 96.62 109 ILE A N 1
ATOM 818 C CA . ILE A 1 109 ? -7.711 -18.734 -9.227 1 96.62 109 ILE A CA 1
ATOM 819 C C . ILE A 1 109 ? -7.793 -20.078 -8.5 1 96.62 109 ILE A C 1
ATOM 821 O O . ILE A 1 109 ? -6.793 -20.562 -7.973 1 96.62 109 ILE A O 1
ATOM 825 N N . ASN A 1 110 ? -8.938 -20.703 -8.422 1 96.62 110 ASN A N 1
ATOM 826 C CA . ASN A 1 110 ? -9.047 -22.047 -7.891 1 96.62 110 ASN A CA 1
ATOM 827 C C . ASN A 1 110 ? -8.156 -23.031 -8.664 1 96.62 110 ASN A C 1
ATOM 829 O O . ASN A 1 110 ? -7.473 -23.859 -8.062 1 96.62 110 ASN A O 1
ATOM 833 N N . ALA A 1 111 ? -8.172 -22.875 -9.961 1 96.62 111 ALA A N 1
ATOM 834 C CA . ALA A 1 111 ? -7.359 -23.75 -10.797 1 96.62 111 ALA A CA 1
ATOM 835 C C . ALA A 1 111 ? -5.871 -23.516 -10.547 1 96.62 111 ALA A C 1
ATOM 837 O O . ALA A 1 111 ? -5.078 -24.469 -10.555 1 96.62 111 ALA A O 1
ATOM 838 N N . GLU A 1 112 ? -5.504 -22.25 -10.352 1 96.56 112 GLU A N 1
ATOM 839 C CA . GLU A 1 112 ? -4.105 -21.938 -10.086 1 96.56 112 GLU A CA 1
ATOM 840 C C . GLU A 1 112 ? -3.656 -22.516 -8.75 1 96.56 112 GLU A C 1
ATOM 842 O O . GLU A 1 112 ? -2.533 -23.016 -8.625 1 96.56 112 GLU A O 1
ATOM 847 N N . ILE A 1 113 ? -4.48 -22.422 -7.727 1 97.56 113 ILE A N 1
ATOM 848 C CA . ILE A 1 113 ? -4.172 -23 -6.426 1 97.56 113 ILE A CA 1
ATOM 849 C C . ILE A 1 113 ? -3.891 -24.5 -6.582 1 97.56 113 ILE A C 1
ATOM 851 O O . ILE A 1 113 ? -2.906 -25.016 -6.043 1 97.56 113 ILE A O 1
ATOM 855 N N . ASP A 1 114 ? -4.719 -25.172 -7.348 1 97.31 114 ASP A N 1
ATOM 856 C CA . ASP A 1 114 ? -4.551 -26.594 -7.566 1 97.31 114 ASP A CA 1
ATOM 857 C C . ASP A 1 114 ? -3.281 -26.891 -8.359 1 97.31 114 ASP A C 1
ATOM 859 O O . ASP A 1 114 ? -2.527 -27.797 -8.023 1 97.31 114 ASP A O 1
ATOM 863 N N . ARG A 1 115 ? -3.029 -26.141 -9.391 1 96.75 115 ARG A N 1
ATOM 864 C CA . ARG A 1 115 ? -1.867 -26.328 -10.25 1 96.75 115 ARG A CA 1
ATOM 865 C C . ARG A 1 115 ? -0.574 -26.297 -9.445 1 96.75 115 ARG A C 1
ATOM 867 O O . ARG A 1 115 ? 0.226 -27.234 -9.516 1 96.75 115 ARG A O 1
ATOM 874 N N . TYR A 1 116 ? -0.391 -25.25 -8.695 1 96.69 116 TYR A N 1
ATOM 875 C CA . TYR A 1 116 ? 0.83 -25.141 -7.906 1 96.69 116 TYR A CA 1
ATOM 876 C C . TYR A 1 116 ? 0.801 -26.078 -6.711 1 96.69 116 TYR A C 1
ATOM 878 O O . TYR A 1 116 ? 1.826 -26.656 -6.348 1 96.69 116 TYR A O 1
ATOM 886 N N . GLY A 1 117 ? -0.352 -26.219 -6.094 1 95.75 117 GLY A N 1
ATOM 887 C CA . GLY A 1 117 ? -0.499 -27.062 -4.922 1 95.75 117 GLY A CA 1
ATOM 888 C C . GLY A 1 117 ? -0.159 -28.516 -5.195 1 95.75 117 GLY A C 1
ATOM 889 O O . GLY A 1 117 ? 0.418 -29.203 -4.344 1 95.75 117 GLY A O 1
ATOM 890 N N . ASP A 1 118 ? -0.48 -29 -6.379 1 94.88 118 ASP A N 1
ATOM 891 C CA . ASP A 1 118 ? -0.272 -30.406 -6.742 1 94.88 118 ASP A CA 1
ATOM 892 C C . ASP A 1 118 ? 1.217 -30.734 -6.812 1 94.88 118 ASP A C 1
ATOM 894 O O . ASP A 1 118 ? 1.604 -31.891 -6.688 1 94.88 118 ASP A O 1
ATOM 898 N N . ASP A 1 119 ? 2.033 -29.766 -6.977 1 93.31 119 ASP A N 1
ATOM 899 C CA . ASP A 1 119 ? 3.469 -29.984 -7.105 1 93.31 119 ASP A CA 1
ATOM 900 C C . ASP A 1 119 ? 4.156 -29.922 -5.742 1 93.31 119 ASP A C 1
ATOM 902 O O . ASP A 1 119 ? 5.367 -30.141 -5.641 1 93.31 119 ASP A O 1
ATOM 906 N N . LEU A 1 120 ? 3.396 -29.594 -4.684 1 93.12 120 LEU A N 1
ATOM 907 C CA . LEU A 1 120 ? 3.99 -29.406 -3.363 1 93.12 120 LEU A CA 1
ATOM 908 C C . LEU A 1 120 ? 3.695 -30.594 -2.463 1 93.12 120 LEU A C 1
ATOM 910 O O . LEU A 1 120 ? 2.631 -31.203 -2.562 1 93.12 120 LEU A O 1
ATOM 914 N N . PRO A 1 121 ? 4.645 -30.938 -1.592 1 89.25 121 PRO A N 1
ATOM 915 C CA . PRO A 1 121 ? 4.32 -31.938 -0.579 1 89.25 121 PRO A CA 1
ATOM 916 C C . PRO A 1 121 ? 3.225 -31.484 0.381 1 89.25 121 PRO A C 1
ATOM 918 O O . PRO A 1 121 ? 3.09 -30.281 0.645 1 89.25 121 PRO A O 1
ATOM 921 N N . PRO A 1 122 ? 2.508 -32.469 0.831 1 86.62 122 PRO A N 1
ATOM 922 C CA . PRO A 1 122 ? 1.457 -32.094 1.78 1 86.62 122 PRO A CA 1
ATOM 923 C C . PRO A 1 122 ? 2.008 -31.453 3.049 1 86.62 122 PRO A C 1
ATOM 925 O O . PRO A 1 122 ? 3.166 -31.672 3.41 1 86.62 122 PRO A O 1
ATOM 928 N N . ILE A 1 123 ? 1.188 -30.609 3.629 1 79.69 123 ILE A N 1
ATOM 929 C CA . ILE A 1 123 ? 1.608 -29.938 4.855 1 79.69 123 ILE A CA 1
ATOM 930 C C . ILE A 1 123 ? 0.604 -30.219 5.969 1 79.69 123 ILE A C 1
ATOM 932 O O . ILE A 1 123 ? -0.609 -30.188 5.742 1 79.69 123 ILE A O 1
ATOM 936 N N . ARG A 1 124 ? 1.209 -30.578 7.141 1 77.19 124 ARG A N 1
ATOM 937 C CA . ARG A 1 124 ? 0.351 -30.906 8.273 1 77.19 124 ARG A CA 1
ATOM 938 C C . ARG A 1 124 ? 0.587 -29.953 9.438 1 77.19 124 ARG A C 1
ATOM 940 O O . ARG A 1 124 ? -0.094 -30.016 10.461 1 77.19 124 ARG A O 1
ATOM 947 N N . GLN A 1 125 ? 1.609 -29.109 9.258 1 77.5 125 GLN A N 1
ATOM 948 C CA . GLN A 1 125 ? 1.962 -28.203 10.344 1 77.5 125 GLN A CA 1
ATOM 949 C C . GLN A 1 125 ? 2.102 -26.766 9.844 1 77.5 125 GLN A C 1
ATOM 951 O O . GLN A 1 125 ? 2.248 -26.531 8.641 1 77.5 125 GLN A O 1
ATOM 956 N N . PHE A 1 126 ? 2.076 -25.891 10.891 1 83.94 126 PHE A N 1
ATOM 957 C CA . PHE A 1 126 ? 2.287 -24.5 10.547 1 83.94 126 PHE A CA 1
ATOM 958 C C . PHE A 1 126 ? 3.742 -24.25 10.172 1 83.94 126 PHE A C 1
ATOM 960 O O . PHE A 1 126 ? 4.652 -24.781 10.812 1 83.94 126 PHE A O 1
ATOM 967 N N . ILE A 1 127 ? 3.801 -23.547 9.078 1 84.56 127 ILE A N 1
ATOM 968 C CA . ILE A 1 127 ? 5.156 -23.219 8.641 1 84.56 127 ILE A CA 1
ATOM 969 C C . ILE A 1 127 ? 5.531 -21.812 9.102 1 84.56 127 ILE A C 1
ATOM 971 O O . ILE A 1 127 ? 4.66 -20.953 9.266 1 84.56 127 ILE A O 1
ATOM 975 N N . LEU A 1 128 ? 6.828 -21.625 9.359 1 87.38 128 LEU A N 1
ATOM 976 C CA . LEU A 1 128 ? 7.367 -20.297 9.641 1 87.38 128 LEU A CA 1
ATOM 977 C C . LEU A 1 128 ? 7.828 -19.609 8.352 1 87.38 128 LEU A C 1
ATOM 979 O O . LEU A 1 128 ? 8.562 -20.203 7.559 1 87.38 128 LEU A O 1
ATOM 983 N N . SER A 1 129 ? 7.262 -18.359 8.164 1 90.75 129 SER A N 1
ATOM 984 C CA . SER A 1 129 ? 7.629 -17.625 6.957 1 90.75 129 SER A CA 1
ATOM 985 C C . SER A 1 129 ? 9.141 -17.531 6.812 1 90.75 129 SER A C 1
ATOM 987 O O . SER A 1 129 ? 9.852 -17.297 7.797 1 90.75 129 SER A O 1
ATOM 989 N N . GLY A 1 130 ? 9.617 -17.562 5.664 1 92.25 130 GLY A N 1
ATOM 990 C CA . GLY A 1 130 ? 11.023 -17.594 5.301 1 92.25 130 GLY A CA 1
ATOM 991 C C . GLY A 1 130 ? 11.312 -18.438 4.082 1 92.25 130 GLY A C 1
ATOM 992 O O . GLY A 1 130 ? 10.602 -18.359 3.076 1 92.25 130 GLY A O 1
ATOM 993 N N . GLY A 1 131 ? 12.383 -19.203 3.977 1 90.75 131 GLY A N 1
ATOM 994 C CA . GLY A 1 131 ? 12.695 -20.109 2.883 1 90.75 131 GLY A CA 1
ATOM 995 C C . GLY A 1 131 ? 13.117 -19.391 1.615 1 90.75 131 GLY A C 1
ATOM 996 O O . GLY A 1 131 ? 12.734 -19.781 0.513 1 90.75 131 GLY A O 1
ATOM 997 N N . GLY A 1 132 ? 13.812 -18.281 1.805 1 94.06 132 GLY A N 1
ATOM 998 C CA . GLY A 1 132 ? 14.258 -17.469 0.686 1 94.06 132 GLY A CA 1
ATOM 999 C C . GLY A 1 132 ? 13.477 -16.172 0.544 1 94.06 132 GLY A C 1
ATOM 1000 O O . GLY A 1 132 ? 12.344 -16.062 1.018 1 94.06 132 GLY A O 1
ATOM 1001 N N . MET A 1 133 ? 14.031 -15.25 -0.14 1 95.38 133 MET A N 1
ATOM 1002 C CA . MET A 1 133 ? 13.469 -13.906 -0.209 1 95.38 133 MET A CA 1
ATOM 1003 C C . MET A 1 133 ? 12.109 -13.922 -0.901 1 95.38 133 MET A C 1
ATOM 1005 O O . MET A 1 133 ? 11.148 -13.328 -0.403 1 95.38 133 MET A O 1
ATOM 1009 N N . THR A 1 134 ? 12.062 -14.578 -2.07 1 97.38 134 THR A N 1
ATOM 1010 C CA . THR A 1 134 ? 10.797 -14.625 -2.793 1 97.38 134 THR A CA 1
ATOM 1011 C C . THR A 1 134 ? 9.719 -15.297 -1.95 1 97.38 134 THR A C 1
ATOM 1013 O O . THR A 1 134 ? 8.602 -14.789 -1.839 1 97.38 134 THR A O 1
ATOM 1016 N N . SER A 1 135 ? 10.062 -16.391 -1.385 1 97.19 135 SER A N 1
ATOM 1017 C CA . SER A 1 135 ? 9.133 -17.109 -0.524 1 97.19 135 SER A CA 1
ATOM 1018 C C . SER A 1 135 ? 8.664 -16.234 0.634 1 97.19 135 SER A C 1
ATOM 1020 O O . SER A 1 135 ? 7.461 -16.125 0.888 1 97.19 135 SER A O 1
ATOM 1022 N N . ALA A 1 136 ? 9.617 -15.648 1.318 1 97.44 136 ALA A N 1
ATOM 1023 C CA . ALA A 1 136 ? 9.305 -14.797 2.461 1 97.44 136 ALA A CA 1
ATOM 1024 C C . ALA A 1 136 ? 8.398 -13.641 2.047 1 97.44 136 ALA A C 1
ATOM 1026 O O . ALA A 1 136 ? 7.434 -13.312 2.748 1 97.44 136 ALA A O 1
ATOM 1027 N N . GLN A 1 137 ? 8.648 -13.031 0.935 1 98.06 137 GLN A N 1
ATOM 1028 C CA . GLN A 1 137 ? 7.852 -11.906 0.446 1 98.06 137 GLN A CA 1
ATOM 1029 C C . GLN A 1 137 ? 6.445 -12.359 0.068 1 98.06 137 GLN A C 1
ATOM 1031 O O . GLN A 1 137 ? 5.473 -11.641 0.311 1 98.06 137 GLN A O 1
ATOM 1036 N N . LEU A 1 138 ? 6.336 -13.469 -0.507 1 98.56 138 LEU A N 1
ATOM 1037 C CA . LEU A 1 138 ? 5.027 -13.984 -0.887 1 98.56 138 LEU A CA 1
ATOM 1038 C C . LEU A 1 138 ? 4.184 -14.281 0.348 1 98.56 138 LEU A C 1
ATOM 1040 O O . LEU A 1 138 ? 2.973 -14.039 0.354 1 98.56 138 LEU A O 1
ATOM 1044 N N . GLN A 1 139 ? 4.785 -14.836 1.394 1 98.19 139 GLN A N 1
ATOM 1045 C CA . GLN A 1 139 ? 4.055 -15.062 2.637 1 98.19 139 GLN A CA 1
ATOM 1046 C C . GLN A 1 139 ? 3.609 -13.742 3.256 1 98.19 139 GLN A C 1
ATOM 1048 O O . GLN A 1 139 ? 2.523 -13.656 3.832 1 98.19 139 GLN A O 1
ATOM 1053 N N . TYR A 1 140 ? 4.434 -12.766 3.17 1 98.38 140 TYR A N 1
ATOM 1054 C CA . TYR A 1 140 ? 4.039 -11.438 3.639 1 98.38 140 TYR A CA 1
ATOM 1055 C C . TYR A 1 140 ? 2.883 -10.891 2.812 1 98.38 140 TYR A C 1
ATOM 1057 O O . TYR A 1 140 ? 1.932 -10.328 3.361 1 98.38 140 TYR A O 1
ATOM 1065 N N . ALA A 1 141 ? 2.967 -11.039 1.458 1 98.75 141 ALA A N 1
ATOM 1066 C CA . ALA A 1 141 ? 1.874 -10.625 0.579 1 98.75 141 ALA A CA 1
ATOM 1067 C C . ALA A 1 141 ? 0.566 -11.305 0.977 1 98.75 141 ALA A C 1
ATOM 1069 O O . ALA A 1 141 ? -0.502 -10.695 0.917 1 98.75 141 ALA A O 1
ATOM 1070 N N . ARG A 1 142 ? 0.655 -12.531 1.349 1 98.5 142 ARG A N 1
ATOM 1071 C CA . ARG A 1 142 ? -0.514 -13.258 1.829 1 98.5 142 ARG A CA 1
ATOM 1072 C C . ARG A 1 142 ? -1.171 -12.531 2.998 1 98.5 142 ARG A C 1
ATOM 1074 O O . ARG A 1 142 ? -2.396 -12.422 3.057 1 98.5 142 ARG A O 1
ATOM 1081 N N . ALA A 1 143 ? -0.335 -12.109 3.904 1 98.31 143 ALA A N 1
ATOM 1082 C CA . ALA A 1 143 ? -0.876 -11.406 5.066 1 98.31 143 ALA A CA 1
ATOM 1083 C C . ALA A 1 143 ? -1.551 -10.102 4.652 1 98.31 143 ALA A C 1
ATOM 1085 O O . ALA A 1 143 ? -2.594 -9.734 5.199 1 98.31 143 ALA A O 1
ATOM 1086 N N . ILE A 1 144 ? -0.979 -9.328 3.715 1 98.5 144 ILE A N 1
ATOM 1087 C CA . ILE A 1 144 ? -1.612 -8.117 3.195 1 98.5 144 ILE A CA 1
ATOM 1088 C C . ILE A 1 144 ? -2.938 -8.477 2.527 1 98.5 144 ILE A C 1
ATOM 1090 O O . ILE A 1 144 ? -3.928 -7.758 2.668 1 98.5 144 ILE A O 1
ATOM 1094 N N . CYS A 1 145 ? -2.961 -9.57 1.796 1 98.75 145 CYS A N 1
ATOM 1095 C CA . CYS A 1 145 ? -4.172 -10.031 1.125 1 98.75 145 CYS A CA 1
ATOM 1096 C C . CYS A 1 145 ? -5.281 -10.305 2.133 1 98.75 145 CYS A C 1
ATOM 1098 O O . CYS A 1 145 ? -6.434 -9.938 1.912 1 98.75 145 CYS A O 1
ATOM 1100 N N . ARG A 1 146 ? -4.91 -10.914 3.232 1 98.25 146 ARG A N 1
ATOM 1101 C CA . ARG A 1 146 ? -5.895 -11.164 4.281 1 98.25 146 ARG A CA 1
ATOM 1102 C C . ARG A 1 146 ? -6.43 -9.859 4.855 1 98.25 146 ARG A C 1
ATOM 1104 O O . ARG A 1 146 ? -7.605 -9.766 5.211 1 98.25 146 ARG A O 1
ATOM 1111 N N . ARG A 1 147 ? -5.594 -8.867 4.957 1 98.19 147 ARG A N 1
ATOM 1112 C CA . ARG A 1 147 ? -6.066 -7.551 5.375 1 98.19 147 ARG A CA 1
ATOM 1113 C C . ARG A 1 147 ? -7.027 -6.961 4.348 1 98.19 147 ARG A C 1
ATOM 1115 O O . ARG A 1 147 ? -8.047 -6.375 4.711 1 98.19 147 ARG A O 1
ATOM 1122 N N . ALA A 1 148 ? -6.691 -7.105 3.045 1 98.25 148 ALA A N 1
ATOM 1123 C CA . ALA A 1 148 ? -7.586 -6.641 1.991 1 98.25 148 ALA A CA 1
ATOM 1124 C C . ALA A 1 148 ? -8.945 -7.332 2.078 1 98.25 148 ALA A C 1
ATOM 1126 O O . ALA A 1 148 ? -9.984 -6.684 1.974 1 98.25 148 ALA A O 1
ATOM 1127 N N . GLU A 1 149 ? -8.906 -8.586 2.312 1 97.69 149 GLU A N 1
ATOM 1128 C CA . GLU A 1 149 ? -10.125 -9.367 2.49 1 97.69 149 GLU A CA 1
ATOM 1129 C C . GLU A 1 149 ? -10.977 -8.812 3.629 1 97.69 149 GLU A C 1
ATOM 1131 O O . GLU A 1 149 ? -12.172 -8.562 3.449 1 97.69 149 GLU A O 1
ATOM 1136 N N . ARG A 1 150 ? -10.398 -8.523 4.75 1 97.5 150 ARG A N 1
ATOM 1137 C CA . ARG A 1 150 ? -11.117 -8.008 5.91 1 97.5 150 ARG A CA 1
ATOM 1138 C C . ARG A 1 150 ? -11.688 -6.621 5.633 1 97.5 150 ARG A C 1
ATOM 1140 O O . ARG A 1 150 ? -12.773 -6.281 6.109 1 97.5 150 ARG A O 1
ATOM 1147 N N . SER A 1 151 ? -10.984 -5.867 4.855 1 97.5 151 SER A N 1
ATOM 1148 C CA . SER A 1 151 ? -11.391 -4.488 4.605 1 97.5 151 SER A CA 1
ATOM 1149 C C . SER A 1 151 ? -12.648 -4.426 3.744 1 97.5 151 SER A C 1
ATOM 1151 O O . SER A 1 151 ? -13.359 -3.418 3.742 1 97.5 151 SER A O 1
ATOM 1153 N N . ILE A 1 152 ? -12.961 -5.48 3.002 1 96.88 152 ILE A N 1
ATOM 1154 C CA . ILE A 1 152 ? -14.094 -5.426 2.088 1 96.88 152 ILE A CA 1
ATOM 1155 C C . ILE A 1 152 ? -15.336 -5.98 2.777 1 96.88 152 ILE A C 1
ATOM 1157 O O . ILE A 1 152 ? -16.453 -5.82 2.279 1 96.88 152 ILE A O 1
ATOM 1161 N N . VAL A 1 153 ? -15.219 -6.609 3.963 1 96.88 153 VAL A N 1
ATOM 1162 C CA . VAL A 1 153 ? -16.312 -7.27 4.672 1 96.88 153 VAL A CA 1
ATOM 1163 C C . VAL A 1 153 ? -17.422 -6.258 4.973 1 96.88 153 VAL A C 1
ATOM 1165 O O . VAL A 1 153 ? -18.594 -6.523 4.715 1 96.88 153 VAL A O 1
ATOM 1168 N N . PRO A 1 154 ? -17.078 -5.035 5.523 1 96.38 154 PRO A N 1
ATOM 1169 C CA . PRO A 1 154 ? -18.172 -4.078 5.758 1 96.38 154 PRO A CA 1
ATOM 1170 C C . PRO A 1 154 ? -18.922 -3.715 4.48 1 96.38 154 PRO A C 1
ATOM 1172 O O . PRO A 1 154 ? -20.141 -3.543 4.508 1 96.38 154 PRO A O 1
ATOM 1175 N N . LEU A 1 155 ? -18.25 -3.576 3.375 1 96.31 155 LEU A N 1
ATOM 1176 C CA . LEU A 1 155 ? -18.875 -3.25 2.102 1 96.31 155 LEU A CA 1
ATOM 1177 C C . LEU A 1 155 ? -19.812 -4.371 1.656 1 96.31 155 LEU A C 1
ATOM 1179 O O . LEU A 1 155 ? -20.875 -4.109 1.104 1 96.31 155 LEU A O 1
ATOM 1183 N N . MET A 1 156 ? -19.375 -5.582 1.861 1 94 156 MET A N 1
ATOM 1184 C CA . MET A 1 156 ? -20.219 -6.734 1.527 1 94 156 MET A CA 1
ATOM 1185 C C . MET A 1 156 ? -21.484 -6.762 2.381 1 94 156 MET A C 1
ATOM 1187 O O . MET A 1 156 ? -22.578 -7 1.87 1 94 156 MET A O 1
ATOM 1191 N N . ARG A 1 157 ? -21.344 -6.492 3.674 1 95.12 157 ARG A N 1
ATOM 1192 C CA . ARG A 1 157 ? -22.484 -6.457 4.578 1 95.12 157 ARG A CA 1
ATOM 1193 C C . ARG A 1 157 ? -23.484 -5.387 4.156 1 95.12 157 ARG A C 1
ATOM 1195 O O . ARG A 1 157 ? -24.703 -5.582 4.273 1 95.12 157 ARG A O 1
ATOM 1202 N N . ASP A 1 158 ? -23 -4.32 3.609 1 94.75 158 ASP A N 1
ATOM 1203 C CA . ASP A 1 158 ? -23.828 -3.205 3.184 1 94.75 158 ASP A CA 1
ATOM 1204 C C . ASP A 1 158 ? -24.328 -3.404 1.752 1 94.75 158 ASP A C 1
ATOM 1206 O O . ASP A 1 158 ? -24.969 -2.516 1.18 1 94.75 158 ASP A O 1
ATOM 1210 N N . GLU A 1 159 ? -23.922 -4.547 1.169 1 93.75 159 GLU A N 1
ATOM 1211 C CA . GLU A 1 159 ? -24.328 -4.934 -0.179 1 93.75 159 GLU A CA 1
ATOM 1212 C C . GLU A 1 159 ? -23.781 -3.959 -1.22 1 93.75 159 GLU A C 1
ATOM 1214 O O . GLU A 1 159 ? -24.453 -3.662 -2.211 1 93.75 159 GLU A O 1
ATOM 1219 N N . ASP A 1 160 ? -22.594 -3.438 -0.954 1 94.5 160 ASP A N 1
ATOM 1220 C CA . ASP A 1 160 ? -21.953 -2.486 -1.858 1 94.5 160 ASP A CA 1
ATOM 1221 C C . ASP A 1 160 ? -20.938 -3.182 -2.762 1 94.5 160 ASP A C 1
ATOM 1223 O O . ASP A 1 160 ? -20.359 -2.557 -3.65 1 94.5 160 ASP A O 1
ATOM 1227 N N . VAL A 1 161 ? -20.719 -4.445 -2.562 1 95.12 161 VAL A N 1
ATOM 1228 C CA . VAL A 1 161 ? -19.75 -5.191 -3.352 1 95.12 161 VAL A CA 1
ATOM 1229 C C . VAL A 1 161 ? -20.266 -6.598 -3.619 1 95.12 161 VAL A C 1
ATOM 1231 O O . VAL A 1 161 ? -21.016 -7.152 -2.816 1 95.12 161 VAL A O 1
ATOM 1234 N N . ASP A 1 162 ? -19.969 -7.172 -4.727 1 94.62 162 ASP A N 1
ATOM 1235 C CA . ASP A 1 162 ? -20.266 -8.562 -5.051 1 94.62 162 ASP A CA 1
ATOM 1236 C C . ASP A 1 162 ? -19.531 -9.516 -4.113 1 94.62 162 ASP A C 1
ATOM 1238 O O . ASP A 1 162 ? -18.312 -9.438 -3.957 1 94.62 162 ASP A O 1
ATOM 1242 N N . PRO A 1 163 ? -20.219 -10.461 -3.438 1 95.12 163 PRO A N 1
ATOM 1243 C CA . PRO A 1 163 ? -19.578 -11.414 -2.527 1 95.12 163 PRO A CA 1
ATOM 1244 C C . PRO A 1 163 ? -18.453 -12.211 -3.197 1 95.12 163 PRO A C 1
ATOM 1246 O O . PRO A 1 163 ? -17.547 -12.695 -2.518 1 95.12 163 PRO A O 1
ATOM 1249 N N . MET A 1 164 ? -18.516 -12.289 -4.504 1 95.31 164 MET A N 1
ATOM 1250 C CA . MET A 1 164 ? -17.5 -13.039 -5.223 1 95.31 164 MET A CA 1
ATOM 1251 C C . MET A 1 164 ? -16.156 -12.328 -5.152 1 95.31 164 MET A C 1
ATOM 1253 O O . MET A 1 164 ? -15.102 -12.953 -5.285 1 95.31 164 MET A O 1
ATOM 1257 N N . ALA A 1 165 ? -16.219 -11.008 -4.98 1 95.88 165 ALA A N 1
ATOM 1258 C CA . ALA A 1 165 ? -14.969 -10.273 -4.801 1 95.88 165 ALA A CA 1
ATOM 1259 C C . ALA A 1 165 ? -14.25 -10.711 -3.527 1 95.88 165 ALA A C 1
ATOM 1261 O O . ALA A 1 165 ? -13.039 -10.906 -3.525 1 95.88 165 ALA A O 1
ATOM 1262 N N . LEU A 1 166 ? -15.008 -10.875 -2.441 1 96.88 166 LEU A N 1
ATOM 1263 C CA . LEU A 1 166 ? -14.445 -11.367 -1.186 1 96.88 166 LEU A CA 1
ATOM 1264 C C . LEU A 1 166 ? -13.922 -12.789 -1.344 1 96.88 166 LEU A C 1
ATOM 1266 O O . LEU A 1 166 ? -12.828 -13.109 -0.859 1 96.88 166 LEU A O 1
ATOM 1270 N N . LYS A 1 167 ? -14.695 -13.617 -1.975 1 96.88 167 LYS A N 1
ATOM 1271 C CA . LYS A 1 167 ? -14.281 -15 -2.232 1 96.88 167 LYS A CA 1
ATOM 1272 C C . LYS A 1 167 ? -12.961 -15.047 -2.994 1 96.88 167 LYS A C 1
ATOM 1274 O O . LYS A 1 167 ? -12.078 -15.844 -2.666 1 96.88 167 LYS A O 1
ATOM 1279 N N . PHE A 1 168 ? -12.859 -14.188 -4.012 1 97.38 168 PHE A N 1
ATOM 1280 C CA . PHE A 1 168 ? -11.648 -14.125 -4.82 1 97.38 168 PHE A CA 1
ATOM 1281 C C . PHE A 1 168 ? -10.438 -13.781 -3.957 1 97.38 168 PHE A C 1
ATOM 1283 O O . PHE A 1 168 ? -9.391 -14.414 -4.07 1 97.38 168 PHE A O 1
ATOM 1290 N N . LEU A 1 169 ? -10.562 -12.766 -3.119 1 98.25 169 LEU A N 1
ATOM 1291 C CA . LEU A 1 169 ? -9.453 -12.375 -2.254 1 98.25 169 LEU A CA 1
ATOM 1292 C C . LEU A 1 169 ? -9.109 -13.484 -1.271 1 98.25 169 LEU A C 1
ATOM 1294 O O . LEU A 1 169 ? -7.934 -13.719 -0.974 1 98.25 169 LEU A O 1
ATOM 1298 N N . ASN A 1 170 ? -10.102 -14.141 -0.762 1 98.19 170 ASN A N 1
ATOM 1299 C CA . ASN A 1 170 ? -9.859 -15.281 0.115 1 98.19 170 ASN A CA 1
ATOM 1300 C C . ASN A 1 170 ? -9.047 -16.359 -0.588 1 98.19 170 ASN A C 1
ATOM 1302 O O . ASN A 1 170 ? -8.086 -16.891 -0.022 1 98.19 170 ASN A O 1
ATOM 1306 N N . ARG A 1 171 ? -9.406 -16.688 -1.803 1 98.56 171 ARG A N 1
ATOM 1307 C CA . ARG A 1 171 ? -8.664 -17.672 -2.588 1 98.56 171 ARG A CA 1
ATOM 1308 C C . ARG A 1 171 ? -7.273 -17.156 -2.938 1 98.56 171 ARG A C 1
ATOM 1310 O O . ARG A 1 171 ? -6.324 -17.938 -3.031 1 98.56 171 ARG A O 1
ATOM 1317 N N . MET A 1 172 ? -7.211 -15.883 -3.18 1 98.69 172 MET A N 1
ATOM 1318 C CA . MET A 1 172 ? -5.91 -15.305 -3.51 1 98.69 172 MET A CA 1
ATOM 1319 C C . MET A 1 172 ? -4.922 -15.492 -2.365 1 98.69 172 MET A C 1
ATOM 1321 O O . MET A 1 172 ? -3.74 -15.758 -2.598 1 98.69 172 MET A O 1
ATOM 1325 N N . SER A 1 173 ? -5.355 -15.344 -1.104 1 98.44 173 SER A N 1
ATOM 1326 C CA . SER A 1 173 ? -4.477 -15.594 0.034 1 98.44 173 SER A CA 1
ATOM 1327 C C . SER A 1 173 ? -3.963 -17.031 0.026 1 98.44 173 SER A C 1
ATOM 1329 O O . SER A 1 173 ? -2.785 -17.281 0.301 1 98.44 173 SER A O 1
ATOM 1331 N N . ASP A 1 174 ? -4.832 -17.969 -0.304 1 98.06 174 ASP A N 1
ATOM 1332 C CA . ASP A 1 174 ? -4.422 -19.359 -0.425 1 98.06 174 ASP A CA 1
ATOM 1333 C C . ASP A 1 174 ? -3.381 -19.531 -1.53 1 98.06 174 ASP A C 1
ATOM 1335 O O . ASP A 1 174 ? -2.406 -20.281 -1.362 1 98.06 174 ASP A O 1
ATOM 1339 N N . LEU A 1 175 ? -3.633 -18.922 -2.625 1 98.75 175 LEU A N 1
ATOM 1340 C CA . LEU A 1 175 ? -2.691 -19.031 -3.736 1 98.75 175 LEU A CA 1
ATOM 1341 C C . LEU A 1 175 ? -1.331 -18.469 -3.355 1 98.75 175 LEU A C 1
ATOM 1343 O O . LEU A 1 175 ? -0.295 -19.062 -3.66 1 98.75 175 LEU A O 1
ATOM 1347 N N . LEU A 1 176 ? -1.354 -17.281 -2.727 1 98.75 176 LEU A N 1
ATOM 1348 C CA . LEU A 1 176 ? -0.094 -16.672 -2.318 1 98.75 176 LEU A CA 1
ATOM 1349 C C . LEU A 1 176 ? 0.66 -17.578 -1.349 1 98.75 176 LEU A C 1
ATOM 1351 O O . LEU A 1 176 ? 1.89 -17.656 -1.393 1 98.75 176 LEU A O 1
ATOM 1355 N N . PHE A 1 177 ? -0.063 -18.219 -0.458 1 97.38 177 PHE A N 1
ATOM 1356 C CA . PHE A 1 177 ? 0.537 -19.203 0.443 1 97.38 177 PHE A CA 1
ATOM 1357 C C . PHE A 1 177 ? 1.23 -20.312 -0.343 1 97.38 177 PHE A C 1
ATOM 1359 O O . PHE A 1 177 ? 2.393 -20.625 -0.082 1 97.38 177 PHE A O 1
ATOM 1366 N N . VAL A 1 178 ? 0.543 -20.875 -1.32 1 97.38 178 VAL A N 1
ATOM 1367 C CA . VAL A 1 178 ? 1.047 -21.969 -2.137 1 97.38 178 VAL A CA 1
ATOM 1368 C C . VAL A 1 178 ? 2.232 -21.5 -2.971 1 97.38 178 VAL A C 1
ATOM 1370 O O . VAL A 1 178 ? 3.227 -22.219 -3.115 1 97.38 178 VAL A O 1
ATOM 1373 N N . LEU A 1 179 ? 2.164 -20.328 -3.533 1 98.19 179 LEU A N 1
ATOM 1374 C CA . LEU A 1 179 ? 3.264 -19.766 -4.312 1 98.19 179 LEU A CA 1
ATOM 1375 C C . LEU A 1 179 ? 4.5 -19.578 -3.441 1 98.19 179 LEU A C 1
ATOM 1377 O O . LEU A 1 179 ? 5.629 -19.75 -3.908 1 98.19 179 LEU A O 1
ATOM 1381 N N . GLY A 1 180 ? 4.273 -19.109 -2.164 1 97.56 180 GLY A N 1
ATOM 1382 C CA . GLY A 1 180 ? 5.387 -19.016 -1.237 1 97.56 180 GLY A CA 1
ATOM 1383 C C . GLY A 1 180 ? 6.113 -20.328 -1.034 1 97.56 180 GLY A C 1
ATOM 1384 O O . GLY A 1 180 ? 7.348 -20.375 -1.057 1 97.56 180 GLY A O 1
ATOM 1385 N N . ARG A 1 181 ? 5.359 -21.375 -0.861 1 95.44 181 ARG A N 1
ATOM 1386 C CA . ARG A 1 181 ? 5.957 -22.703 -0.695 1 95.44 181 ARG A CA 1
ATOM 1387 C C . ARG A 1 181 ? 6.648 -23.156 -1.978 1 95.44 181 ARG A C 1
ATOM 1389 O O . ARG A 1 181 ? 7.711 -23.766 -1.931 1 95.44 181 ARG A O 1
ATOM 1396 N N . THR A 1 182 ? 6 -22.859 -3.098 1 96.31 182 THR A N 1
ATOM 1397 C CA . THR A 1 182 ? 6.586 -23.188 -4.395 1 96.31 182 THR A CA 1
ATOM 1398 C C . THR A 1 182 ? 7.941 -22.516 -4.559 1 96.31 182 THR A C 1
ATOM 1400 O O . THR A 1 182 ? 8.914 -23.141 -4.984 1 96.31 182 THR A O 1
ATOM 1403 N N . ALA A 1 183 ? 8.031 -21.234 -4.238 1 96.69 183 ALA A N 1
ATOM 1404 C CA . ALA A 1 183 ? 9.281 -20.484 -4.34 1 96.69 183 ALA A CA 1
ATOM 1405 C C . ALA A 1 183 ? 10.352 -21.078 -3.426 1 96.69 183 ALA A C 1
ATOM 1407 O O . ALA A 1 183 ? 11.516 -21.188 -3.814 1 96.69 183 ALA A O 1
ATOM 1408 N N . CYS A 1 184 ? 9.945 -21.422 -2.252 1 94.62 184 CYS A N 1
ATOM 1409 C CA . CYS A 1 184 ? 10.867 -22.031 -1.307 1 94.62 184 CYS A CA 1
ATOM 1410 C C . CYS A 1 184 ? 11.445 -23.328 -1.871 1 94.62 184 CYS A C 1
ATOM 1412 O O . CYS A 1 184 ? 12.656 -23.531 -1.863 1 94.62 184 CYS A O 1
ATOM 1414 N N . MET A 1 185 ? 10.609 -24.141 -2.375 1 92.75 185 MET A N 1
ATOM 1415 C CA . MET A 1 185 ? 11 -25.438 -2.918 1 92.75 185 MET A CA 1
ATOM 1416 C C . MET A 1 185 ? 11.922 -25.266 -4.125 1 92.75 185 MET A C 1
ATOM 1418 O O . MET A 1 185 ? 12.977 -25.891 -4.199 1 92.75 185 MET A O 1
ATOM 1422 N N . ARG A 1 186 ? 11.57 -24.406 -5.012 1 93.88 186 ARG A N 1
ATOM 1423 C CA . ARG A 1 186 ? 12.312 -24.266 -6.262 1 93.88 186 ARG A CA 1
ATOM 1424 C C . ARG A 1 186 ? 13.648 -23.578 -6.027 1 93.88 186 ARG A C 1
ATOM 1426 O O . ARG A 1 186 ? 14.602 -23.781 -6.785 1 93.88 186 ARG A O 1
ATOM 1433 N N . SER A 1 187 ? 13.688 -22.75 -5.051 1 92.44 187 SER A N 1
ATOM 1434 C CA . SER A 1 187 ? 14.953 -22.094 -4.723 1 92.44 187 SER A CA 1
ATOM 1435 C C . SER A 1 187 ? 15.82 -22.984 -3.838 1 92.44 187 SER A C 1
ATOM 1437 O O . SER A 1 187 ? 16.875 -22.547 -3.365 1 92.44 187 SER A O 1
ATOM 1439 N N . LYS A 1 188 ? 15.281 -24.156 -3.496 1 89.69 188 LYS A N 1
ATOM 1440 C CA . LYS A 1 188 ? 16 -25.156 -2.711 1 89.69 188 LYS A CA 1
ATOM 1441 C C . LYS A 1 188 ? 16.344 -24.625 -1.326 1 89.69 188 LYS A C 1
ATOM 1443 O O . LYS A 1 188 ? 17.469 -24.812 -0.848 1 89.69 188 LYS A O 1
ATOM 1448 N N . LYS A 1 189 ? 15.5 -23.875 -0.857 1 89.12 189 LYS A N 1
ATOM 1449 C CA . LYS A 1 189 ? 15.641 -23.391 0.513 1 89.12 189 LYS A CA 1
ATOM 1450 C C . LYS A 1 189 ? 14.867 -24.266 1.489 1 89.12 189 LYS A C 1
ATOM 1452 O O . LYS A 1 189 ? 14.078 -25.125 1.074 1 89.12 189 LYS A O 1
ATOM 1457 N N . GLU A 1 190 ? 15.102 -24.094 2.732 1 85.25 190 GLU A N 1
ATOM 1458 C CA . GLU A 1 190 ? 14.461 -24.922 3.752 1 85.25 190 GLU A CA 1
ATOM 1459 C C . GLU A 1 190 ? 13.172 -24.281 4.254 1 85.25 190 GLU A C 1
ATOM 1461 O O . GLU A 1 190 ? 13.109 -23.062 4.422 1 85.25 190 GLU A O 1
ATOM 1466 N N . GLU A 1 191 ? 12.227 -25.109 4.457 1 83.94 191 GLU A N 1
ATOM 1467 C CA . GLU A 1 191 ? 10.984 -24.703 5.105 1 83.94 191 GLU A CA 1
ATOM 1468 C C . GLU A 1 191 ? 11.008 -25.031 6.598 1 83.94 191 GLU A C 1
ATOM 1470 O O . GLU A 1 191 ? 11.359 -26.141 6.992 1 83.94 191 GLU A O 1
ATOM 1475 N N . LEU A 1 192 ? 10.719 -24.094 7.406 1 81.44 192 LEU A N 1
ATOM 1476 C CA . LEU A 1 192 ? 10.688 -24.281 8.852 1 81.44 192 LEU A CA 1
ATOM 1477 C C . LEU A 1 192 ? 9.258 -24.5 9.344 1 81.44 192 LEU A C 1
ATOM 1479 O O . LEU A 1 192 ? 8.344 -23.797 8.914 1 81.44 192 LEU A O 1
ATOM 1483 N N . THR A 1 193 ? 9.141 -25.547 10.109 1 79.69 193 THR A N 1
ATOM 1484 C CA . THR A 1 193 ? 7.828 -25.859 10.656 1 79.69 193 THR A CA 1
ATOM 1485 C C . THR A 1 193 ? 7.793 -25.609 12.164 1 79.69 193 THR A C 1
ATOM 1487 O O . THR A 1 193 ? 8.766 -25.875 12.859 1 79.69 193 THR A O 1
ATOM 1490 N N . TYR A 1 194 ? 6.711 -25.078 12.594 1 78.69 194 TYR A N 1
ATOM 1491 C CA . TYR A 1 194 ? 6.508 -24.766 14.008 1 78.69 194 TYR A CA 1
ATOM 1492 C C . TYR A 1 194 ? 6.266 -26.047 14.812 1 78.69 194 TYR A C 1
ATOM 1494 O O . TYR A 1 194 ? 5.43 -26.875 14.43 1 78.69 194 TYR A O 1
ATOM 1502 N N . LEU A 1 195 ? 7.102 -26.219 15.852 1 72.38 195 LEU A N 1
ATOM 1503 C CA . LEU A 1 195 ? 6.867 -27.297 16.812 1 72.38 195 LEU A CA 1
ATOM 1504 C C . LEU A 1 195 ? 6.469 -26.719 18.172 1 72.38 195 LEU A C 1
ATOM 1506 O O . LEU A 1 195 ? 7.195 -25.906 18.75 1 72.38 195 LEU A O 1
ATOM 1510 N N . ARG A 1 196 ? 5.289 -26.953 18.531 1 71.75 196 ARG A N 1
ATOM 1511 C CA . ARG A 1 196 ? 4.832 -26.453 19.812 1 71.75 196 ARG A CA 1
ATOM 1512 C C . ARG A 1 196 ? 5.793 -26.844 20.938 1 71.75 196 ARG A C 1
ATOM 1514 O O . ARG A 1 196 ? 6.074 -28.031 21.125 1 71.75 196 ARG A O 1
ATOM 1521 N N . PRO A 1 197 ? 6.332 -25.781 21.516 1 66.69 197 PRO A N 1
ATOM 1522 C CA . PRO A 1 197 ? 7.262 -26.125 22.594 1 66.69 197 PRO A CA 1
ATOM 1523 C C . PRO A 1 197 ? 6.547 -26.547 23.875 1 66.69 197 PRO A C 1
ATOM 1525 O O . PRO A 1 197 ? 5.391 -26.172 24.094 1 66.69 197 PRO A O 1
ATOM 1528 N N . ASP A 1 198 ? 7.176 -27.609 24.5 1 66.69 198 ASP A N 1
ATOM 1529 C CA . ASP A 1 198 ? 6.66 -27.969 25.812 1 66.69 198 ASP A CA 1
ATOM 1530 C C . ASP A 1 198 ? 6.777 -26.812 26.797 1 66.69 198 ASP A C 1
ATOM 1532 O O . ASP A 1 198 ? 5.988 -26.703 27.734 1 66.69 198 ASP A O 1
ATOM 1536 N N . SER A 1 199 ? 7.848 -25.984 26.641 1 65.38 199 SER A N 1
ATOM 1537 C CA . SER A 1 199 ? 8.047 -24.781 27.422 1 65.38 199 SER A CA 1
ATOM 1538 C C . SER A 1 199 ? 8.719 -23.688 26.594 1 65.38 199 SER A C 1
ATOM 1540 O O . SER A 1 199 ? 9.312 -23.984 25.547 1 65.38 199 SER A O 1
ATOM 1542 N N . PHE A 1 200 ? 8.445 -22.469 26.984 1 65.38 200 PHE A N 1
ATOM 1543 C CA . PHE A 1 200 ? 8.969 -21.328 26.266 1 65.38 200 PHE A CA 1
ATOM 1544 C C . PHE A 1 200 ? 10.477 -21.453 26.062 1 65.38 200 PHE A C 1
ATOM 1546 O O . PHE A 1 200 ? 11.008 -21.078 25.016 1 65.38 200 PHE A O 1
ATOM 1553 N N . THR A 1 201 ? 11.07 -21.906 26.984 1 67.5 201 THR A N 1
ATOM 1554 C CA . THR A 1 201 ? 12.531 -22 26.953 1 67.5 201 THR A CA 1
ATOM 1555 C C . THR A 1 201 ? 12.984 -23.141 26.047 1 67.5 201 THR A C 1
ATOM 1557 O O . THR A 1 201 ? 14.156 -23.219 25.688 1 67.5 201 THR A O 1
ATOM 1560 N N . ASN A 1 202 ? 12.031 -23.953 25.719 1 62.25 202 ASN A N 1
ATOM 1561 C CA . ASN A 1 202 ? 12.336 -25.094 24.875 1 62.25 202 ASN A CA 1
ATOM 1562 C C . ASN A 1 202 ? 11.711 -24.953 23.484 1 62.25 202 ASN A C 1
ATOM 1564 O O . ASN A 1 202 ? 11.102 -25.906 22.969 1 62.25 202 ASN A O 1
ATOM 1568 N N . MET A 1 203 ? 11.758 -23.734 23.078 1 62.56 203 MET A N 1
ATOM 1569 C CA . MET A 1 203 ? 11.188 -23.531 21.75 1 62.56 203 MET A CA 1
ATOM 1570 C C . MET A 1 203 ? 11.922 -24.375 20.703 1 62.56 203 MET A C 1
ATOM 1572 O O . MET A 1 203 ? 13.148 -24.406 20.688 1 62.56 203 MET A O 1
ATOM 1576 N N . LYS A 1 204 ? 11.086 -25.297 20.094 1 64.69 204 LYS A N 1
ATOM 1577 C CA . LYS A 1 204 ? 11.656 -26.188 19.078 1 64.69 204 LYS A CA 1
ATOM 1578 C C . LYS A 1 204 ? 10.992 -25.953 17.734 1 64.69 204 LYS A C 1
ATOM 1580 O O . LYS A 1 204 ? 9.82 -25.594 17.656 1 64.69 204 LYS A O 1
ATOM 1585 N N . TRP A 1 205 ? 11.742 -25.609 16.781 1 64.44 205 TRP A N 1
ATOM 1586 C CA . TRP A 1 205 ? 11.25 -25.703 15.414 1 64.44 205 TRP A CA 1
ATOM 1587 C C . TRP A 1 205 ? 11.977 -26.781 14.641 1 64.44 205 TRP A C 1
ATOM 1589 O O . TRP A 1 205 ? 13.055 -27.234 15.047 1 64.44 205 TRP A O 1
ATOM 1599 N N . ASP A 1 206 ? 11.086 -27.422 13.688 1 67.88 206 ASP A N 1
ATOM 1600 C CA . ASP A 1 206 ? 11.695 -28.406 12.805 1 67.88 206 ASP A CA 1
ATOM 1601 C C . ASP A 1 206 ? 12.016 -27.812 11.438 1 67.88 206 ASP A C 1
ATOM 1603 O O . ASP A 1 206 ? 11.367 -26.844 11.008 1 67.88 206 ASP A O 1
ATOM 1607 N N . ARG A 1 207 ? 13.172 -28.109 10.922 1 68.44 207 ARG A N 1
ATOM 1608 C CA . ARG A 1 207 ? 13.594 -27.703 9.586 1 68.44 207 ARG A CA 1
ATOM 1609 C C . ARG A 1 207 ? 13.328 -28.812 8.57 1 68.44 207 ARG A C 1
ATOM 1611 O O . ARG A 1 207 ? 13.664 -29.969 8.805 1 68.44 207 ARG A O 1
ATOM 1618 N N . LYS A 1 208 ? 12.422 -28.484 7.574 1 65.25 208 LYS A N 1
ATOM 1619 C CA . LYS A 1 208 ? 12.18 -29.469 6.52 1 65.25 208 LYS A CA 1
ATOM 1620 C C . LYS A 1 208 ? 12.523 -28.891 5.148 1 65.25 208 LYS A C 1
ATOM 1622 O O . LYS A 1 208 ? 12.273 -27.719 4.879 1 65.25 208 LYS A O 1
ATOM 1627 N N . THR A 1 209 ? 13.328 -29.656 4.238 1 61.75 209 THR A N 1
ATOM 1628 C CA . THR A 1 209 ? 13.531 -29.328 2.832 1 61.75 209 THR A CA 1
ATOM 1629 C C . THR A 1 209 ? 12.383 -29.859 1.981 1 61.75 209 THR A C 1
ATOM 1631 O O . THR A 1 209 ? 11.961 -31 2.131 1 61.75 209 THR A O 1
ATOM 1634 N N . LEU A 1 210 ? 11.742 -29.094 1.28 1 59.12 210 LEU A N 1
ATOM 1635 C CA . LEU A 1 210 ? 10.617 -29.5 0.448 1 59.12 210 LEU A CA 1
ATOM 1636 C C . LEU A 1 210 ? 11.094 -30.344 -0.734 1 59.12 210 LEU A C 1
ATOM 1638 O O . LEU A 1 210 ? 10.305 -31.047 -1.369 1 59.12 210 LEU A O 1
ATOM 1642 N N . HIS A 1 211 ? 12.25 -30.391 -1.183 1 56.53 211 HIS A N 1
ATOM 1643 C CA . HIS A 1 211 ? 12.734 -31.156 -2.33 1 56.53 211 HIS A CA 1
ATOM 1644 C C . HIS A 1 211 ? 12.789 -32.656 -2.021 1 56.53 211 HIS A C 1
ATOM 1646 O O . HIS A 1 211 ? 12.906 -33.469 -2.932 1 56.53 211 HIS A O 1
ATOM 1652 N N . GLU A 1 212 ? 12.844 -33 -0.875 1 47.22 212 GLU A N 1
ATOM 1653 C CA . GLU A 1 212 ? 13.117 -34.406 -0.632 1 47.22 212 GLU A CA 1
ATOM 1654 C C . GLU A 1 212 ? 11.867 -35.281 -0.831 1 47.22 212 GLU A C 1
ATOM 1656 O O . GLU A 1 212 ? 11.742 -36.344 -0.24 1 47.22 212 GLU A O 1
ATOM 1661 N N . LYS A 1 213 ? 11.047 -34.969 -1.587 1 45.16 213 LYS A N 1
ATOM 1662 C CA . LYS A 1 213 ? 9.977 -35.938 -1.848 1 45.16 213 LYS A CA 1
ATOM 1663 C C . LYS A 1 213 ? 10.531 -37.188 -2.498 1 45.16 213 LYS A C 1
ATOM 1665 O O . LYS A 1 213 ? 9.781 -38.125 -2.748 1 45.16 213 LYS A O 1
ATOM 1670 N N . LYS A 1 214 ? 11.797 -37.594 -3.031 1 36.16 214 LYS A N 1
ATOM 1671 C CA . LYS A 1 214 ? 11.734 -38.906 -3.645 1 36.16 214 LYS A CA 1
ATOM 1672 C C . LYS A 1 214 ? 11.641 -40 -2.584 1 36.16 214 LYS A C 1
ATOM 1674 O O . LYS A 1 214 ? 12.336 -39.938 -1.568 1 36.16 214 LYS A O 1
ATOM 1679 N N . MET B 1 1 ? 28.609 9.531 47.5 1 32.34 1 MET B N 1
ATOM 1680 C CA . MET B 1 1 ? 28.531 9.656 46.031 1 32.34 1 MET B CA 1
ATOM 1681 C C . MET B 1 1 ? 27.703 8.523 45.438 1 32.34 1 MET B C 1
ATOM 1683 O O . MET B 1 1 ? 28.078 7.355 45.531 1 32.34 1 MET B O 1
ATOM 1687 N N . SER B 1 2 ? 26.328 8.562 45.594 1 38.25 2 SER B N 1
ATOM 1688 C CA . SER B 1 2 ? 25.375 7.547 45.156 1 38.25 2 SER B CA 1
ATOM 1689 C C . SER B 1 2 ? 25.609 7.133 43.719 1 38.25 2 SER B C 1
ATOM 1691 O O . SER B 1 2 ? 25.641 7.98 42.812 1 38.25 2 SER B O 1
ATOM 1693 N N . SER B 1 3 ? 26.484 6.152 43.438 1 41.91 3 SER B N 1
ATOM 1694 C CA . SER B 1 3 ? 26.734 5.574 42.125 1 41.91 3 SER B CA 1
ATOM 1695 C C . SER B 1 3 ? 25.453 5.48 41.312 1 41.91 3 SER B C 1
ATOM 1697 O O . SER B 1 3 ? 24.453 4.91 41.781 1 41.91 3 SER B O 1
ATOM 1699 N N . SER B 1 4 ? 25.078 6.562 40.625 1 45.12 4 SER B N 1
ATOM 1700 C CA . SER B 1 4 ? 24.031 6.543 39.625 1 45.12 4 SER B CA 1
ATOM 1701 C C . SER B 1 4 ? 24.031 5.223 38.844 1 45.12 4 SER B C 1
ATOM 1703 O O . SER B 1 4 ? 25.031 4.871 38.219 1 45.12 4 SER B O 1
ATOM 1705 N N . ASN B 1 5 ? 23.688 4.062 39.469 1 46.5 5 ASN B N 1
ATOM 1706 C CA . ASN B 1 5 ? 23.469 2.791 38.781 1 46.5 5 ASN B CA 1
ATOM 1707 C C . ASN B 1 5 ? 23.031 2.996 37.344 1 46.5 5 ASN B C 1
ATOM 1709 O O . ASN B 1 5 ? 21.906 3.445 37.094 1 46.5 5 ASN B O 1
ATOM 1713 N N . LEU B 1 6 ? 23.844 3.584 36.469 1 51.47 6 LEU B N 1
ATOM 1714 C CA . LEU B 1 6 ? 23.641 3.6 35 1 51.47 6 LEU B CA 1
ATOM 1715 C C . LEU B 1 6 ? 22.938 2.322 34.562 1 51.47 6 LEU B C 1
ATOM 1717 O O . LEU B 1 6 ? 23.5 1.231 34.656 1 51.47 6 LEU B O 1
ATOM 1721 N N . GLY B 1 7 ? 21.797 2.051 35.062 1 53.38 7 GLY B N 1
ATOM 1722 C CA . GLY B 1 7 ? 21.016 0.861 34.75 1 53.38 7 GLY B CA 1
ATOM 1723 C C . GLY B 1 7 ? 21.266 0.343 33.344 1 53.38 7 GLY B C 1
ATOM 1724 O O . GLY B 1 7 ? 21.734 1.086 32.469 1 53.38 7 GLY B O 1
ATOM 1725 N N . ARG B 1 8 ? 21.781 -0.85 33.156 1 66 8 ARG B N 1
ATOM 1726 C CA . ARG B 1 8 ? 22.078 -1.659 31.969 1 66 8 ARG B CA 1
ATOM 1727 C C . ARG B 1 8 ? 20.859 -1.734 31.047 1 66 8 ARG B C 1
ATOM 1729 O O . ARG B 1 8 ? 19.719 -1.804 31.5 1 66 8 ARG B O 1
ATOM 1736 N N . GLY B 1 9 ? 21.188 -1.555 29.938 1 70.31 9 GLY B N 1
ATOM 1737 C CA . GLY B 1 9 ? 20.297 -1.819 28.812 1 70.31 9 GLY B CA 1
ATOM 1738 C C . GLY B 1 9 ? 19.656 -0.565 28.25 1 70.31 9 GLY B C 1
ATOM 1739 O O . GLY B 1 9 ? 19.906 0.539 28.734 1 70.31 9 GLY B O 1
ATOM 1740 N N . PHE B 1 10 ? 19.094 -0.684 27.109 1 78.06 10 PHE B N 1
ATOM 1741 C CA . PHE B 1 10 ? 18.406 0.381 26.375 1 78.06 10 PHE B CA 1
ATOM 1742 C C . PHE B 1 10 ? 17.094 0.744 27.062 1 78.06 1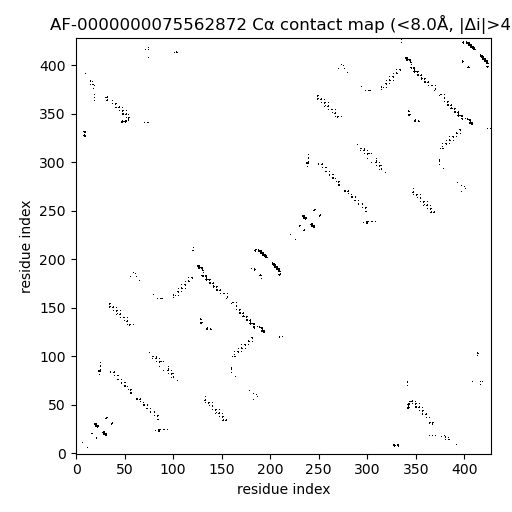0 PHE B C 1
ATOM 1744 O O . PHE B 1 10 ? 16.297 -0.137 27.391 1 78.06 10 PHE B O 1
ATOM 1751 N N . LYS B 1 11 ? 16.859 2.039 27.375 1 74.88 11 LYS B N 1
ATOM 1752 C CA . LYS B 1 11 ? 15.656 2.598 27.953 1 74.88 11 LYS B CA 1
ATOM 1753 C C . LYS B 1 11 ? 15.32 1.924 29.281 1 74.88 11 LYS B C 1
ATOM 1755 O O . LYS B 1 11 ? 14.352 1.168 29.375 1 74.88 11 LYS B O 1
ATOM 1760 N N . GLN B 1 12 ? 15.992 2 30.453 1 73.94 12 GLN B N 1
ATOM 1761 C CA . GLN B 1 12 ? 15.789 1.411 31.766 1 73.94 12 GLN B CA 1
ATOM 1762 C C . GLN B 1 12 ? 14.398 1.725 32.312 1 73.94 12 GLN B C 1
ATOM 1764 O O . GLN B 1 12 ? 13.812 0.917 33.031 1 73.94 12 GLN B O 1
ATOM 1769 N N . GLY B 1 13 ? 13.789 2.57 31.891 1 74.31 13 GLY B N 1
ATOM 1770 C CA . GLY B 1 13 ? 12.453 2.979 32.312 1 74.31 13 GLY B CA 1
ATOM 1771 C C . GLY B 1 13 ? 11.391 2.631 31.281 1 74.31 13 GLY B C 1
ATOM 1772 O O . GLY B 1 13 ? 10.352 3.291 31.219 1 74.31 13 GLY B O 1
ATOM 1773 N N . ARG B 1 14 ? 11.695 1.45 30.719 1 79.94 14 ARG B N 1
ATOM 1774 C CA . ARG B 1 14 ? 10.742 1.023 29.703 1 79.94 14 ARG B CA 1
ATOM 1775 C C . ARG B 1 14 ? 9.461 0.486 30.344 1 79.94 14 ARG B C 1
ATOM 1777 O O . ARG B 1 14 ? 9.43 0.193 31.531 1 79.94 14 ARG B O 1
ATOM 1784 N N . GLY B 1 15 ? 8.289 0.572 29.625 1 81.88 15 GLY B N 1
ATOM 1785 C CA . GLY B 1 15 ? 7.059 -0.081 30.047 1 81.88 15 GLY B CA 1
ATOM 1786 C C . GLY B 1 15 ? 5.93 0.894 30.328 1 81.88 15 GLY B C 1
ATOM 1787 O O . GLY B 1 15 ? 4.828 0.485 30.688 1 81.88 15 GLY B O 1
ATOM 1788 N N . THR B 1 16 ? 6.234 2.166 30.172 1 81.75 16 THR B N 1
ATOM 1789 C CA . THR B 1 16 ? 5.199 3.146 30.484 1 81.75 16 THR B CA 1
ATOM 1790 C C . THR B 1 16 ? 3.996 2.967 29.562 1 81.75 16 THR B C 1
ATOM 1792 O O . THR B 1 16 ? 2.887 3.393 29.891 1 81.75 16 THR B O 1
ATOM 1795 N N . GLY B 1 17 ? 4.152 2.352 28.453 1 87.69 17 GLY B N 1
ATOM 1796 C CA . GLY B 1 17 ? 3.068 2.137 27.516 1 87.69 17 GLY B CA 1
ATOM 1797 C C . GLY B 1 17 ? 2.398 0.786 27.672 1 87.69 17 GLY B C 1
ATOM 1798 O O . GLY B 1 17 ? 1.489 0.445 26.906 1 87.69 17 GLY B O 1
ATOM 1799 N N . ASP B 1 18 ? 2.68 0.08 28.641 1 89.5 18 ASP B N 1
ATOM 1800 C CA . ASP B 1 18 ? 2.215 -1.297 28.781 1 89.5 18 ASP B CA 1
ATOM 1801 C C . ASP B 1 18 ? 0.73 -1.343 29.141 1 89.5 18 ASP B C 1
ATOM 1803 O O . ASP B 1 18 ? 0.088 -2.387 29.016 1 89.5 18 ASP B O 1
ATOM 1807 N N . SER B 1 19 ? 0.229 -0.331 29.547 1 89.62 19 SER B N 1
ATOM 1808 C CA . SER B 1 19 ? -1.18 -0.268 29.922 1 89.62 19 SER B CA 1
ATOM 1809 C C . SER B 1 19 ? -2.068 -0.075 28.688 1 89.62 19 SER B C 1
ATOM 1811 O O . SER B 1 19 ? -3.297 -0.097 28.797 1 89.62 19 SER B O 1
ATOM 1813 N N . GLY B 1 20 ? -1.425 0.112 27.547 1 92.38 20 GLY B N 1
ATOM 1814 C CA . GLY B 1 20 ? -2.197 0.379 26.344 1 92.38 20 GLY B CA 1
ATOM 1815 C C . GLY B 1 20 ? -2.324 1.858 26.031 1 92.38 20 GLY B C 1
ATOM 1816 O O . GLY B 1 20 ? -2.912 2.236 25.016 1 92.38 20 GLY B O 1
ATOM 1817 N N . GLN B 1 21 ? -1.725 2.652 26.953 1 92.19 21 GLN B N 1
ATOM 1818 C CA . GLN B 1 21 ? -1.715 4.094 26.734 1 92.19 21 GLN B CA 1
ATOM 1819 C C . GLN B 1 21 ? -0.291 4.617 26.562 1 92.19 21 GLN B C 1
ATOM 1821 O O . GLN B 1 21 ? 0.664 3.992 27.031 1 92.19 21 GLN B O 1
ATOM 1826 N N . SER B 1 22 ? -0.137 5.664 25.859 1 91.94 22 SER B N 1
ATOM 1827 C CA . SER B 1 22 ? 1.138 6.355 25.688 1 91.94 22 SER B CA 1
ATOM 1828 C C . SER B 1 22 ? 0.947 7.867 25.641 1 91.94 22 SER B C 1
ATOM 1830 O O . SER B 1 22 ? -0.177 8.352 25.5 1 91.94 22 SER B O 1
ATOM 1832 N N . SER B 1 23 ? 2.053 8.578 25.891 1 90.94 23 SER B N 1
ATOM 1833 C CA . SER B 1 23 ? 1.99 10.039 25.922 1 90.94 23 SER B CA 1
ATOM 1834 C C . SER B 1 23 ? 2.295 10.641 24.562 1 90.94 23 SER B C 1
ATOM 1836 O O . SER B 1 23 ? 3.174 10.156 23.844 1 90.94 23 SER B O 1
ATOM 1838 N N . LEU B 1 24 ? 1.532 11.703 24.25 1 92.25 24 LEU B N 1
ATOM 1839 C CA . LEU B 1 24 ? 1.879 12.539 23.109 1 92.25 24 LEU B CA 1
ATOM 1840 C C . LEU B 1 24 ? 2.965 13.547 23.484 1 92.25 24 LEU B C 1
ATOM 1842 O O . LEU B 1 24 ? 3.494 13.516 24.594 1 92.25 24 LEU B O 1
ATOM 1846 N N . TYR B 1 25 ? 3.342 14.312 22.469 1 88 25 TYR B N 1
ATOM 1847 C CA . TYR B 1 25 ? 4.383 15.312 22.688 1 88 25 TYR B CA 1
ATOM 1848 C C . TYR B 1 25 ? 3.951 16.328 23.734 1 88 25 TYR B C 1
ATOM 1850 O O . TYR B 1 25 ? 4.777 16.828 24.5 1 88 25 TYR B O 1
ATOM 1858 N N . ASN B 1 26 ? 2.68 16.609 23.812 1 86.56 26 ASN B N 1
ATOM 1859 C CA . ASN B 1 26 ? 2.174 17.562 24.797 1 86.56 26 ASN B CA 1
ATOM 1860 C C . ASN B 1 26 ? 1.955 16.891 26.156 1 86.56 26 ASN B C 1
ATOM 1862 O O . ASN B 1 26 ? 1.329 17.484 27.047 1 86.56 26 ASN B O 1
ATOM 1866 N N . LEU B 1 27 ? 2.23 15.586 26.266 1 86.44 27 LEU B N 1
ATOM 1867 C CA . LEU B 1 27 ? 2.221 14.805 27.5 1 86.44 27 LEU B CA 1
ATOM 1868 C C . LEU B 1 27 ? 0.819 14.273 27.797 1 86.44 27 LEU B C 1
ATOM 1870 O O . LEU B 1 27 ? 0.609 13.586 28.797 1 86.44 27 LEU B O 1
ATOM 1874 N N . GLU B 1 28 ? -0.067 14.648 26.953 1 90.19 28 GLU B N 1
ATOM 1875 C CA . GLU B 1 28 ? -1.378 14.016 27.078 1 90.19 28 GLU B CA 1
ATOM 1876 C C . GLU B 1 28 ? -1.291 12.516 26.844 1 90.19 28 GLU B C 1
ATOM 1878 O O . GLU B 1 28 ? -0.624 12.07 25.906 1 90.19 28 GLU B O 1
ATOM 1883 N N . ARG B 1 29 ? -1.872 11.727 27.688 1 90.62 29 ARG B N 1
ATOM 1884 C CA . ARG B 1 29 ? -1.904 10.281 27.5 1 90.62 29 ARG B CA 1
ATOM 1885 C C . ARG B 1 29 ? -3.154 9.844 26.75 1 90.62 29 ARG B C 1
ATOM 1887 O O . ARG B 1 29 ? -4.25 10.344 27.016 1 90.62 29 ARG B O 1
ATOM 1894 N N . ARG B 1 30 ? -2.938 9.086 25.797 1 92.94 30 ARG B N 1
ATOM 1895 C CA . ARG B 1 30 ? -4.039 8.562 25 1 92.94 30 ARG B CA 1
ATOM 1896 C C . ARG B 1 30 ? -3.887 7.059 24.781 1 92.94 30 ARG B C 1
ATOM 1898 O O . ARG B 1 30 ? -2.799 6.504 24.953 1 92.94 30 ARG B O 1
ATOM 1905 N N . TRP B 1 31 ? -5.074 6.445 24.562 1 94 31 TRP B N 1
ATOM 1906 C CA . TRP B 1 31 ? -5.027 5.035 24.188 1 94 31 TRP B CA 1
ATOM 1907 C C . TRP B 1 31 ? -4.27 4.84 22.875 1 94 31 TRP B C 1
ATOM 1909 O O . TRP B 1 31 ? -4.43 5.625 21.938 1 94 31 TRP B O 1
ATOM 1919 N N . LYS B 1 32 ? -3.572 3.744 22.766 1 92.62 32 LYS B N 1
ATOM 1920 C CA . LYS B 1 32 ? -2.678 3.504 21.641 1 92.62 32 LYS B CA 1
ATOM 1921 C C . LYS B 1 32 ? -3.463 3.162 20.375 1 92.62 32 LYS B C 1
ATOM 1923 O O . LYS B 1 32 ? -2.908 3.158 19.266 1 92.62 32 LYS B O 1
ATOM 1928 N N . ASP B 1 33 ? -4.754 2.969 20.453 1 91.94 33 ASP B N 1
ATOM 1929 C CA . ASP B 1 33 ? -5.57 2.688 19.281 1 91.94 33 ASP B CA 1
ATOM 1930 C C . ASP B 1 33 ? -6.379 3.916 18.859 1 91.94 33 ASP B C 1
ATOM 1932 O O . ASP B 1 33 ? -7.297 3.816 18.047 1 91.94 33 ASP B O 1
ATOM 1936 N N . ASP B 1 34 ? -6.102 5.066 19.469 1 94.25 34 ASP B N 1
ATOM 1937 C CA . ASP B 1 34 ? -6.816 6.258 19.031 1 94.25 34 ASP B CA 1
ATOM 1938 C C . ASP B 1 34 ? -6.301 6.727 17.672 1 94.25 34 ASP B C 1
ATOM 1940 O O . ASP B 1 34 ? -5.277 6.238 17.188 1 94.25 34 ASP B O 1
ATOM 1944 N N . ASP B 1 35 ? -6.934 7.699 17.047 1 95.94 35 ASP B N 1
ATOM 1945 C CA . ASP B 1 35 ? -6.645 8.133 15.68 1 95.94 35 ASP B CA 1
ATOM 1946 C C . ASP B 1 35 ? -5.258 8.766 15.594 1 95.94 35 ASP B C 1
ATOM 1948 O O . ASP B 1 35 ? -4.57 8.625 14.578 1 95.94 35 ASP B O 1
ATOM 1952 N N . THR B 1 36 ? -4.855 9.453 16.625 1 96 36 THR B N 1
ATOM 1953 C CA . THR B 1 36 ? -3.559 10.125 16.609 1 96 36 THR B CA 1
ATOM 1954 C C . THR B 1 36 ? -2.426 9.102 16.562 1 96 36 THR B C 1
ATOM 1956 O O . THR B 1 36 ? -1.524 9.211 15.727 1 96 36 THR B O 1
ATOM 1959 N N . PHE B 1 37 ? -2.506 8.109 17.391 1 95.62 37 PHE B N 1
ATOM 1960 C CA . PHE B 1 37 ? -1.453 7.098 17.422 1 95.62 37 PHE B CA 1
ATOM 1961 C C . PHE B 1 37 ? -1.496 6.242 16.156 1 95.62 37 PHE B C 1
ATOM 1963 O O . PHE B 1 37 ? -0.455 5.801 15.664 1 95.62 37 PHE B O 1
ATOM 1970 N N . ASN B 1 38 ? -2.668 6.012 15.602 1 96.38 38 ASN B N 1
ATOM 1971 C CA . ASN B 1 38 ? -2.74 5.328 14.312 1 96.38 38 ASN B CA 1
ATOM 1972 C C . ASN B 1 38 ? -2.039 6.121 13.219 1 96.38 38 ASN B C 1
ATOM 1974 O O . ASN B 1 38 ? -1.295 5.555 12.414 1 96.38 38 ASN B O 1
ATOM 1978 N N . ALA B 1 39 ? -2.271 7.391 13.195 1 97.62 39 ALA B N 1
ATOM 1979 C CA . ALA B 1 39 ? -1.633 8.266 12.219 1 97.62 39 ALA B CA 1
ATOM 1980 C C . ALA B 1 39 ? -0.122 8.312 12.43 1 97.62 39 ALA B C 1
ATOM 1982 O O . ALA B 1 39 ? 0.647 8.203 11.469 1 97.62 39 ALA B O 1
ATOM 1983 N N . LEU B 1 40 ? 0.325 8.43 13.672 1 97.31 40 LEU B N 1
ATOM 1984 C CA . LEU B 1 40 ? 1.744 8.445 14.008 1 97.31 40 LEU B CA 1
ATOM 1985 C C . LEU B 1 40 ? 2.416 7.141 13.602 1 97.31 40 LEU B C 1
ATOM 1987 O O . LEU B 1 40 ? 3.49 7.152 12.992 1 97.31 40 LEU B O 1
ATOM 1991 N N . GLY B 1 41 ? 1.745 6.09 13.969 1 97.44 41 GLY B N 1
ATOM 1992 C CA . GLY B 1 41 ? 2.291 4.781 13.641 1 97.44 41 GLY B CA 1
ATOM 1993 C C . GLY B 1 41 ? 2.434 4.555 12.148 1 97.44 41 GLY B C 1
ATOM 1994 O O . GLY B 1 41 ? 3.451 4.031 11.688 1 97.44 41 GLY B O 1
ATOM 1995 N N . THR B 1 42 ? 1.395 4.895 11.336 1 98.19 42 THR B N 1
ATOM 1996 C CA . THR B 1 42 ? 1.445 4.707 9.891 1 98.19 42 THR B CA 1
ATOM 1997 C C . THR B 1 42 ? 2.502 5.609 9.266 1 98.19 42 THR B C 1
ATOM 1999 O O . THR B 1 42 ? 3.191 5.211 8.328 1 98.19 42 THR B O 1
ATOM 2002 N N . THR B 1 43 ? 2.621 6.812 9.773 1 98.31 43 THR B N 1
ATOM 2003 C CA . THR B 1 43 ? 3.658 7.727 9.312 1 98.31 43 THR B CA 1
ATOM 2004 C C . THR B 1 43 ? 5.047 7.156 9.594 1 98.31 43 THR B C 1
ATOM 2006 O O . THR B 1 43 ? 5.934 7.215 8.742 1 98.31 43 THR B O 1
ATOM 2009 N N . ASP B 1 44 ? 5.238 6.621 10.758 1 97.94 44 ASP B N 1
ATOM 2010 C CA . ASP B 1 44 ? 6.504 5.988 11.117 1 97.94 44 ASP B CA 1
ATOM 2011 C C . ASP B 1 44 ? 6.785 4.781 10.219 1 97.94 44 ASP B C 1
ATOM 2013 O O . ASP B 1 44 ? 7.934 4.543 9.836 1 97.94 44 ASP B O 1
ATOM 2017 N N . GLU B 1 45 ? 5.754 3.984 9.992 1 98.31 45 GLU B N 1
ATOM 2018 C CA . GLU B 1 45 ? 5.875 2.861 9.062 1 98.31 45 GLU B CA 1
ATOM 2019 C C . GLU B 1 45 ? 6.375 3.324 7.695 1 98.31 45 GLU B C 1
ATOM 2021 O O . GLU B 1 45 ? 7.285 2.721 7.125 1 98.31 45 GLU B O 1
ATOM 2026 N N . LEU B 1 46 ? 5.789 4.387 7.176 1 98.75 46 LEU B N 1
ATOM 2027 C CA . LEU B 1 46 ? 6.191 4.953 5.895 1 98.75 46 LEU B CA 1
ATOM 2028 C C . LEU B 1 46 ? 7.652 5.387 5.926 1 98.75 46 LEU B C 1
ATOM 2030 O O . LEU B 1 46 ? 8.438 5.004 5.055 1 98.75 46 LEU B O 1
ATOM 2034 N N . SER B 1 47 ? 8.039 6.121 6.934 1 98.56 47 SER B N 1
ATOM 2035 C CA . SER B 1 47 ? 9.414 6.594 7.062 1 98.56 47 SER B CA 1
ATOM 2036 C C . SER B 1 47 ? 10.398 5.434 7.094 1 98.56 47 SER B C 1
ATOM 2038 O O . SER B 1 47 ? 11.438 5.477 6.434 1 98.56 47 SER B O 1
ATOM 2040 N N . SER B 1 48 ? 10.047 4.434 7.898 1 98.38 48 SER B N 1
ATOM 2041 C CA . SER B 1 48 ? 10.906 3.264 8.008 1 98.38 48 SER B CA 1
ATOM 2042 C C . SER B 1 48 ? 11.07 2.568 6.66 1 98.38 48 SER B C 1
ATOM 2044 O O . SER B 1 48 ? 12.172 2.146 6.301 1 98.38 48 SER B O 1
ATOM 2046 N N . PHE B 1 49 ? 10.016 2.49 5.902 1 98.69 49 PHE B N 1
ATOM 2047 C CA . PHE B 1 49 ? 10.102 1.799 4.621 1 98.69 49 PHE B CA 1
ATOM 2048 C C . PHE B 1 49 ? 10.844 2.645 3.598 1 98.69 49 PHE B C 1
ATOM 2050 O O . PHE B 1 49 ? 11.508 2.107 2.703 1 98.69 49 PHE B O 1
ATOM 2057 N N . LEU B 1 50 ? 10.742 3.98 3.689 1 98.62 50 LEU B N 1
ATOM 2058 C CA . LEU B 1 50 ? 11.57 4.828 2.84 1 98.62 50 LEU B CA 1
ATOM 2059 C C . LEU B 1 50 ? 13.055 4.516 3.039 1 98.62 50 LEU B C 1
ATOM 2061 O O . LEU B 1 50 ? 13.852 4.645 2.107 1 98.62 50 LEU B O 1
ATOM 2065 N N . GLY B 1 51 ? 13.406 4.141 4.305 1 98.31 51 GLY B N 1
ATOM 2066 C CA . GLY B 1 51 ? 14.758 3.662 4.52 1 98.31 51 GLY B CA 1
ATOM 2067 C C . GLY B 1 51 ? 15.117 2.467 3.658 1 98.31 51 GLY B C 1
ATOM 2068 O O . GLY B 1 51 ? 16.219 2.404 3.096 1 98.31 51 GLY B O 1
ATOM 2069 N N . VAL B 1 52 ? 14.203 1.499 3.531 1 97.94 52 VAL B N 1
ATOM 2070 C CA . VAL B 1 52 ? 14.383 0.332 2.674 1 97.94 52 VAL B CA 1
ATOM 2071 C C . VAL B 1 52 ? 14.562 0.778 1.224 1 97.94 52 VAL B C 1
ATOM 2073 O O . VAL B 1 52 ? 15.484 0.326 0.541 1 97.94 52 VAL B O 1
ATOM 2076 N N . CYS B 1 53 ? 13.719 1.685 0.76 1 98.44 53 CYS B N 1
ATOM 2077 C CA . CYS B 1 53 ? 13.805 2.201 -0.601 1 98.44 53 CYS B CA 1
ATOM 2078 C C . CYS B 1 53 ? 15.156 2.871 -0.841 1 98.44 53 CYS B C 1
ATOM 2080 O O . CYS B 1 53 ? 15.758 2.703 -1.902 1 98.44 53 CYS B O 1
ATOM 2082 N N . GLY B 1 54 ? 15.555 3.664 0.196 1 97.81 54 GLY B N 1
ATOM 2083 C CA . GLY B 1 54 ? 16.828 4.355 0.075 1 97.81 54 GLY B CA 1
ATOM 2084 C C . GLY B 1 54 ? 18 3.414 -0.122 1 97.81 54 GLY B C 1
ATOM 2085 O O . GLY B 1 54 ? 18.875 3.666 -0.959 1 97.81 54 GLY B O 1
ATOM 2086 N N . VAL B 1 55 ? 18.047 2.338 0.618 1 97.12 55 VAL B N 1
ATOM 2087 C CA . VAL B 1 55 ? 19.125 1.363 0.504 1 97.12 55 VAL B CA 1
ATOM 2088 C C . VAL B 1 55 ? 19.062 0.678 -0.859 1 97.12 55 VAL B C 1
ATOM 2090 O O . VAL B 1 55 ? 20.094 0.456 -1.499 1 97.12 55 VAL B O 1
ATOM 2093 N N . SER B 1 56 ? 17.859 0.333 -1.297 1 96.81 56 SER B N 1
ATOM 2094 C CA . SER B 1 56 ? 17.688 -0.261 -2.617 1 96.81 56 SER B CA 1
ATOM 2095 C C . SER B 1 56 ? 18.219 0.661 -3.713 1 96.81 56 SER B C 1
ATOM 2097 O O . SER B 1 56 ? 18.922 0.217 -4.617 1 96.81 56 SER B O 1
ATOM 2099 N N . ALA B 1 57 ? 17.875 1.913 -3.646 1 97 57 ALA B N 1
ATOM 2100 C CA . ALA B 1 57 ? 18.312 2.902 -4.629 1 97 57 ALA B CA 1
ATOM 2101 C C . ALA B 1 57 ? 19.828 3.057 -4.609 1 97 57 ALA B C 1
ATOM 2103 O O . ALA B 1 57 ? 20.453 3.219 -5.66 1 97 57 ALA B O 1
ATOM 2104 N N . GLN B 1 58 ? 20.375 3.008 -3.424 1 95.56 58 GLN B N 1
ATOM 2105 C CA . GLN B 1 58 ? 21.812 3.08 -3.283 1 95.56 58 GLN B CA 1
ATOM 2106 C C . GLN B 1 58 ? 22.5 1.91 -3.986 1 95.56 58 GLN B C 1
ATOM 2108 O O . GLN B 1 58 ? 23.516 2.09 -4.656 1 95.56 58 GLN B O 1
ATOM 2113 N N . ASN B 1 59 ? 21.906 0.763 -3.869 1 93.44 59 ASN B N 1
ATOM 2114 C CA . ASN B 1 59 ? 22.469 -0.448 -4.457 1 93.44 59 ASN B CA 1
ATOM 2115 C C . ASN B 1 59 ? 22.375 -0.436 -5.977 1 93.44 59 ASN B C 1
ATOM 2117 O O . ASN B 1 59 ? 23.172 -1.064 -6.664 1 93.44 59 ASN B O 1
ATOM 2121 N N . ASP B 1 60 ? 21.312 0.058 -6.578 1 89.81 60 ASP B N 1
ATOM 2122 C CA . ASP B 1 60 ? 21.109 0.134 -8.023 1 89.81 60 ASP B CA 1
ATOM 2123 C C . ASP B 1 60 ? 22.141 1.054 -8.672 1 89.81 60 ASP B C 1
ATOM 2125 O O . ASP B 1 60 ? 22.391 0.966 -9.875 1 89.81 60 ASP B O 1
ATOM 2129 N N . GLY B 1 61 ? 22.734 1.806 -8.062 1 82.5 61 GLY B N 1
ATOM 2130 C CA . GLY B 1 61 ? 23.75 2.678 -8.648 1 82.5 61 GLY B CA 1
ATOM 2131 C C . GLY B 1 61 ? 23.156 3.793 -9.484 1 82.5 61 GLY B C 1
ATOM 2132 O O . GLY B 1 61 ? 21.984 3.727 -9.875 1 82.5 61 GLY B O 1
ATOM 2133 N N . SER B 1 62 ? 23.422 5.008 -9.469 1 85.12 62 SER B N 1
ATOM 2134 C CA . SER B 1 62 ? 23.094 6.172 -10.289 1 85.12 62 SER B CA 1
ATOM 2135 C C . SER B 1 62 ? 21.828 6.859 -9.781 1 85.12 62 SER B C 1
ATOM 2137 O O . SER B 1 62 ? 21.125 7.52 -10.555 1 85.12 62 SER B O 1
ATOM 2139 N N . MET B 1 63 ? 21.484 6.523 -8.648 1 94.56 63 MET B N 1
ATOM 2140 C CA . MET B 1 63 ? 20.266 7.098 -8.086 1 94.56 63 MET B CA 1
ATOM 2141 C C . MET B 1 63 ? 20.578 7.965 -6.875 1 94.56 63 MET B C 1
ATOM 2143 O O . MET B 1 63 ? 19.828 7.984 -5.902 1 94.56 63 MET B O 1
ATOM 2147 N N . GLY B 1 64 ? 21.734 8.625 -6.891 1 95.62 64 GLY B N 1
ATOM 2148 C CA . GLY B 1 64 ? 22.141 9.43 -5.754 1 95.62 64 GLY B CA 1
ATOM 2149 C C . GLY B 1 64 ? 21.141 10.516 -5.402 1 95.62 64 GLY B C 1
ATOM 2150 O O . GLY B 1 64 ? 20.859 10.75 -4.223 1 95.62 64 GLY B O 1
ATOM 2151 N N . ASP B 1 65 ? 20.625 11.156 -6.398 1 97.19 65 ASP B N 1
ATOM 2152 C CA . ASP B 1 65 ? 19.641 12.219 -6.172 1 97.19 65 ASP B CA 1
ATOM 2153 C C . ASP B 1 65 ? 18.359 11.656 -5.562 1 97.19 65 ASP B C 1
ATOM 2155 O O . ASP B 1 65 ? 17.734 12.305 -4.723 1 97.19 65 ASP B O 1
ATOM 2159 N N . VAL B 1 66 ? 17.969 10.469 -5.969 1 98 66 VAL B N 1
ATOM 2160 C CA . VAL B 1 66 ? 16.781 9.812 -5.41 1 98 66 VAL B CA 1
ATOM 2161 C C . VAL B 1 66 ? 17.016 9.508 -3.932 1 98 66 VAL B C 1
ATOM 2163 O O . VAL B 1 66 ? 16.141 9.758 -3.098 1 98 66 VAL B O 1
ATOM 2166 N N . VAL B 1 67 ? 18.188 8.992 -3.596 1 97.88 67 VAL B N 1
ATOM 2167 C CA . VAL B 1 67 ? 18.531 8.688 -2.211 1 97.88 67 VAL B CA 1
ATOM 2168 C C . VAL B 1 67 ? 18.438 9.953 -1.363 1 97.88 67 VAL B C 1
ATOM 2170 O O . VAL B 1 67 ? 17.891 9.93 -0.263 1 97.88 67 VAL B O 1
ATOM 2173 N N . GLU B 1 68 ? 18.953 11.047 -1.851 1 97.62 68 GLU B N 1
ATOM 2174 C CA . GLU B 1 68 ? 18.906 12.32 -1.137 1 97.62 68 GLU B CA 1
ATOM 2175 C C . GLU B 1 68 ? 17.469 12.781 -0.934 1 97.62 68 GLU B C 1
ATOM 2177 O O . GLU B 1 68 ? 17.109 13.25 0.149 1 97.62 68 GLU B O 1
ATOM 2182 N N . THR B 1 69 ? 16.719 12.688 -1.97 1 98.38 69 THR B N 1
ATOM 2183 C CA . THR B 1 69 ? 15.32 13.078 -1.892 1 98.38 69 THR B CA 1
ATOM 2184 C C . THR B 1 69 ? 14.578 12.234 -0.859 1 98.38 69 THR B C 1
ATOM 2186 O O . THR B 1 69 ? 13.812 12.766 -0.048 1 98.38 69 THR B O 1
ATOM 2189 N N . LEU B 1 70 ? 14.797 10.922 -0.841 1 98.62 70 LEU B N 1
ATOM 2190 C CA . LEU B 1 70 ? 14.156 10.031 0.115 1 98.62 70 LEU B CA 1
ATOM 2191 C C . LEU B 1 70 ? 14.57 10.367 1.542 1 98.62 70 LEU B C 1
ATOM 2193 O O . LEU B 1 70 ? 13.75 10.312 2.463 1 98.62 70 LEU B O 1
ATOM 2197 N N . THR B 1 71 ? 15.805 10.695 1.724 1 97.62 71 THR B N 1
ATOM 2198 C CA . THR B 1 71 ? 16.297 11.094 3.039 1 97.62 71 THR B CA 1
ATOM 2199 C C . THR B 1 71 ? 15.602 12.367 3.51 1 97.62 71 THR B C 1
ATOM 2201 O O . THR B 1 71 ? 15.18 12.461 4.668 1 97.62 71 THR B O 1
ATOM 2204 N N . ARG B 1 72 ? 15.492 13.289 2.662 1 97.75 72 ARG B N 1
ATOM 2205 C CA . ARG B 1 72 ? 14.789 14.523 2.996 1 97.75 72 ARG B CA 1
ATOM 2206 C C . ARG B 1 72 ? 13.328 14.242 3.346 1 97.75 72 ARG B C 1
ATOM 2208 O O . ARG B 1 72 ? 12.781 14.844 4.27 1 97.75 72 ARG B O 1
ATOM 2215 N N . LEU B 1 73 ? 12.703 13.375 2.586 1 98.56 73 LEU B N 1
ATOM 2216 C CA . LEU B 1 73 ? 11.328 12.992 2.885 1 98.56 73 LEU B CA 1
ATOM 2217 C C . LEU B 1 73 ? 11.219 12.391 4.281 1 98.56 73 LEU B C 1
ATOM 2219 O O . LEU B 1 73 ? 10.25 12.648 5 1 98.56 73 LEU B O 1
ATOM 2223 N N . GLN B 1 74 ? 12.188 11.547 4.719 1 98 74 GLN B N 1
ATOM 2224 C CA . GLN B 1 74 ? 12.188 10.992 6.066 1 98 74 GLN B CA 1
ATOM 2225 C C . GLN B 1 74 ? 12.258 12.094 7.117 1 98 74 GLN B C 1
ATOM 2227 O O . GLN B 1 74 ? 11.578 12.031 8.141 1 98 74 GLN B O 1
ATOM 2232 N N . CYS B 1 75 ? 13.07 13.133 6.867 1 97.62 75 CYS B N 1
ATOM 2233 C CA . CYS B 1 75 ? 13.141 14.273 7.77 1 97.62 75 CYS B CA 1
ATOM 2234 C C . CYS B 1 75 ? 11.797 14.992 7.84 1 97.62 75 CYS B C 1
ATOM 2236 O O . CYS B 1 75 ? 11.328 15.336 8.93 1 97.62 75 CYS B O 1
ATOM 2238 N N . CYS B 1 76 ? 11.234 15.203 6.68 1 97.81 76 CYS B N 1
ATOM 2239 C CA . CYS B 1 76 ? 9.922 15.844 6.629 1 97.81 76 CYS B CA 1
ATOM 2240 C C . CYS B 1 76 ? 8.898 15.047 7.434 1 97.81 76 CYS B C 1
ATOM 2242 O O . CYS B 1 76 ? 8.078 15.633 8.141 1 97.81 76 CYS B O 1
ATOM 2244 N N . LEU B 1 77 ? 8.953 13.719 7.336 1 98.31 77 LEU B N 1
ATOM 2245 C CA . LEU B 1 77 ? 7.992 12.867 8.031 1 98.31 77 LEU B CA 1
ATOM 2246 C C . LEU B 1 77 ? 8.18 12.953 9.539 1 98.31 77 LEU B C 1
ATOM 2248 O O . LEU B 1 77 ? 7.219 12.805 10.297 1 98.31 77 LEU B O 1
ATOM 2252 N N . GLN B 1 78 ? 9.398 13.188 9.977 1 96.38 78 GLN B N 1
ATOM 2253 C CA . GLN B 1 78 ? 9.617 13.438 11.398 1 96.38 78 GLN B CA 1
ATOM 2254 C C . GLN B 1 78 ? 8.883 14.703 11.852 1 96.38 78 GLN B C 1
ATOM 2256 O O . GLN B 1 78 ? 8.281 14.719 12.93 1 96.38 78 GLN B O 1
ATOM 2261 N N . ASP B 1 79 ? 8.953 15.719 11.047 1 96.44 79 ASP B N 1
ATOM 2262 C CA . ASP B 1 79 ? 8.242 16.953 11.352 1 96.44 79 ASP B CA 1
ATOM 2263 C C . ASP B 1 79 ? 6.727 16.734 11.336 1 96.44 79 ASP B C 1
ATOM 2265 O O . ASP B 1 79 ? 6.012 17.266 12.188 1 96.44 79 ASP B O 1
ATOM 2269 N N . VAL B 1 80 ? 6.238 16.016 10.352 1 97.31 80 VAL B N 1
ATOM 2270 C CA . VAL B 1 80 ? 4.82 15.68 10.297 1 97.31 80 VAL B CA 1
ATOM 2271 C C . VAL B 1 80 ? 4.414 14.945 11.578 1 97.31 80 VAL B C 1
ATOM 2273 O O . VAL B 1 80 ? 3.391 15.266 12.188 1 97.31 80 VAL B O 1
ATOM 2276 N N . GLY B 1 81 ? 5.234 13.961 11.977 1 96.88 81 GLY B N 1
ATOM 2277 C CA . GLY B 1 81 ? 4.969 13.227 13.195 1 96.88 81 GLY B CA 1
ATOM 2278 C C . GLY B 1 81 ? 4.887 14.117 14.422 1 96.88 81 GLY B C 1
ATOM 2279 O O . GLY B 1 81 ? 3.99 13.961 15.258 1 96.88 81 GLY B O 1
ATOM 2280 N N . ALA B 1 82 ? 5.809 15.023 14.547 1 95.5 82 ALA B N 1
ATOM 2281 C CA . ALA B 1 82 ? 5.805 15.961 15.664 1 95.5 82 ALA B CA 1
ATOM 2282 C C . ALA B 1 82 ? 4.535 16.812 15.664 1 95.5 82 ALA B C 1
ATOM 2284 O O . ALA B 1 82 ? 3.941 17.047 16.719 1 95.5 82 ALA B O 1
ATOM 2285 N N . HIS B 1 83 ? 4.133 17.25 14.492 1 96.12 83 HIS B N 1
ATOM 2286 C CA . HIS B 1 83 ? 2.906 18.016 14.336 1 96.12 83 HIS B CA 1
ATOM 2287 C C . HIS B 1 83 ? 1.685 17.219 14.766 1 96.12 83 HIS B C 1
ATOM 2289 O O . HIS B 1 83 ? 0.831 17.719 15.5 1 96.12 83 HIS B O 1
ATOM 2295 N N . LEU B 1 84 ? 1.631 15.953 14.367 1 96.31 84 LEU B N 1
ATOM 2296 C CA . LEU B 1 84 ? 0.516 15.07 14.703 1 96.31 84 LEU B CA 1
ATOM 2297 C C . LEU B 1 84 ? 0.448 14.828 16.203 1 96.31 84 LEU B C 1
ATOM 2299 O O . LEU B 1 84 ? -0.64 14.688 16.766 1 96.31 84 LEU B O 1
ATOM 2303 N N . ALA B 1 85 ? 1.56 14.781 16.828 1 95.31 85 ALA B N 1
ATOM 2304 C CA . ALA B 1 85 ? 1.65 14.445 18.25 1 95.31 85 ALA B CA 1
ATOM 2305 C C . ALA B 1 85 ? 1.344 15.664 19.109 1 95.31 85 ALA B C 1
ATOM 2307 O O . ALA B 1 85 ? 1.46 15.602 20.344 1 95.31 85 ALA B O 1
ATOM 2308 N N . THR B 1 86 ? 0.947 16.828 18.5 1 94.62 86 THR B N 1
ATOM 2309 C CA . THR B 1 86 ? 0.701 18.062 19.234 1 94.62 86 THR B CA 1
ATOM 2310 C C . THR B 1 86 ? -0.663 18.641 18.875 1 94.62 86 THR B C 1
ATOM 2312 O O . THR B 1 86 ? -0.746 19.688 18.234 1 94.62 86 THR B O 1
ATOM 2315 N N . PRO B 1 87 ? -1.681 17.984 19.312 1 92 87 PRO B N 1
ATOM 2316 C CA . PRO B 1 87 ? -3.006 18.547 19.016 1 92 87 PRO B CA 1
ATOM 2317 C C . PRO B 1 87 ? -3.189 19.953 19.562 1 92 87 PRO B C 1
ATOM 2319 O O . PRO B 1 87 ? -2.855 20.219 20.719 1 92 87 PRO B O 1
ATOM 2322 N N . PRO B 1 88 ? -3.703 20.797 18.703 1 90.31 88 PRO B N 1
ATOM 2323 C CA . PRO B 1 88 ? -3.738 22.219 19.078 1 90.31 88 PRO B CA 1
ATOM 2324 C C . PRO B 1 88 ? -4.656 22.484 20.281 1 90.31 88 PRO B C 1
ATOM 2326 O O . PRO B 1 88 ? -4.363 23.344 21.094 1 90.31 88 PRO B O 1
ATOM 2329 N N . LYS B 1 89 ? -5.723 21.844 20.406 1 88 89 LYS B N 1
ATOM 2330 C CA . LYS B 1 89 ? -6.719 22.109 21.438 1 88 89 LYS B CA 1
ATOM 2331 C C . LYS B 1 89 ? -6.148 21.859 22.828 1 88 89 LYS B C 1
ATOM 2333 O O . LYS B 1 89 ? -6.539 22.516 23.797 1 88 89 LYS B O 1
ATOM 2338 N N . ASN B 1 90 ? -5.184 20.969 23.016 1 86.62 90 ASN B N 1
ATOM 2339 C CA . ASN B 1 90 ? -4.699 20.594 24.328 1 86.62 90 ASN B CA 1
ATOM 2340 C C . ASN B 1 90 ? -3.201 20.828 24.469 1 86.62 90 ASN B C 1
ATOM 2342 O O . ASN B 1 90 ? -2.533 20.172 25.266 1 86.62 90 ASN B O 1
ATOM 2346 N N . SER B 1 91 ? -2.688 21.703 23.641 1 91.56 91 SER B N 1
ATOM 2347 C CA . SER B 1 91 ? -1.251 21.953 23.688 1 91.56 91 SER B CA 1
ATOM 2348 C C . SER B 1 91 ? -0.957 23.438 23.938 1 91.56 91 SER B C 1
ATOM 2350 O O . SER B 1 91 ? -1.707 24.297 23.484 1 91.56 91 SER B O 1
ATOM 2352 N N . SER B 1 92 ? 0.13 23.734 24.609 1 91.44 92 SER B N 1
ATOM 2353 C CA . SER B 1 92 ? 0.558 25.109 24.828 1 91.44 92 SER B CA 1
ATOM 2354 C C . SER B 1 92 ? 0.936 25.781 23.516 1 91.44 92 SER B C 1
ATOM 2356 O O . SER B 1 92 ? 1.285 25.109 22.531 1 91.44 92 SER B O 1
ATOM 2358 N N . GLU B 1 93 ? 0.841 27.094 23.5 1 92.12 93 GLU B N 1
ATOM 2359 C CA . GLU B 1 93 ? 1.215 27.859 22.328 1 92.12 93 GLU B CA 1
ATOM 2360 C C . GLU B 1 93 ? 2.662 27.594 21.922 1 92.12 93 GLU B C 1
ATOM 2362 O O . GLU B 1 93 ? 2.98 27.516 20.734 1 92.12 93 GLU B O 1
ATOM 2367 N N . ARG B 1 94 ? 3.477 27.5 22.906 1 91.94 94 ARG B N 1
ATOM 2368 C CA . ARG B 1 94 ? 4.895 27.25 22.672 1 91.94 94 ARG B CA 1
ATOM 2369 C C . ARG B 1 94 ? 5.105 25.938 21.938 1 91.94 94 ARG B C 1
ATOM 2371 O O . ARG B 1 94 ? 5.844 25.875 20.953 1 91.94 94 ARG B O 1
ATOM 2378 N N . LYS B 1 95 ? 4.52 24.906 22.438 1 92.06 95 LYS B N 1
ATOM 2379 C CA . LYS B 1 95 ? 4.652 23.594 21.812 1 92.06 95 LYS B CA 1
ATOM 2380 C C . LYS B 1 95 ? 4.043 23.578 20.422 1 92.06 95 LYS B C 1
ATOM 2382 O O . LYS B 1 95 ? 4.578 22.953 19.5 1 92.06 95 LYS B O 1
ATOM 2387 N N . GLN B 1 96 ? 2.914 24.266 20.281 1 93.06 96 GLN B N 1
ATOM 2388 C CA . GLN B 1 96 ? 2.268 24.375 18.969 1 93.06 96 GLN B CA 1
ATOM 2389 C C . GLN B 1 96 ? 3.18 25.062 17.953 1 93.06 96 GLN B C 1
ATOM 2391 O O . GLN B 1 96 ? 3.289 24.609 16.812 1 93.06 96 GLN B O 1
ATOM 2396 N N . LYS B 1 97 ? 3.811 26.109 18.375 1 93.06 97 LYS B N 1
ATOM 2397 C CA . LYS B 1 97 ? 4.711 26.844 17.484 1 93.06 97 LYS B CA 1
ATOM 2398 C C . LYS B 1 97 ? 5.91 25.984 17.078 1 93.06 97 LYS B C 1
ATOM 2400 O O . LYS B 1 97 ? 6.34 26 15.93 1 93.06 97 LYS B O 1
ATOM 2405 N N . LYS B 1 98 ? 6.445 25.25 17.984 1 92.69 98 LYS B N 1
ATOM 2406 C CA . LYS B 1 98 ? 7.621 24.406 17.766 1 92.69 98 LYS B CA 1
ATOM 2407 C C . LYS B 1 98 ? 7.324 23.297 16.75 1 92.69 98 LYS B C 1
ATOM 2409 O O . LYS B 1 98 ? 8.203 22.906 15.977 1 92.69 98 LYS B O 1
ATOM 2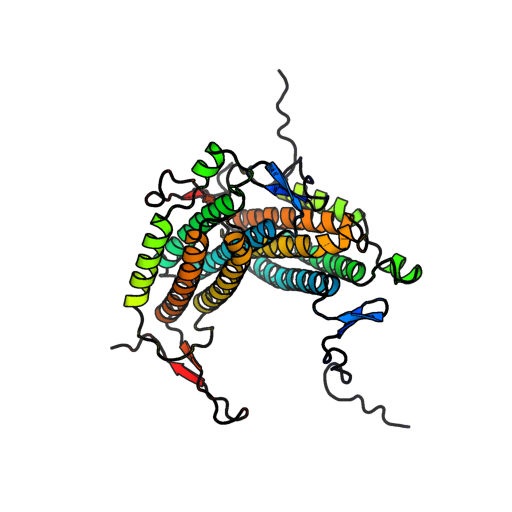414 N N . THR B 1 99 ? 6.09 22.828 16.75 1 94.25 99 THR B N 1
ATOM 2415 C CA . THR B 1 99 ? 5.758 21.688 15.898 1 94.25 99 THR B CA 1
ATOM 2416 C C . THR B 1 99 ? 4.832 22.109 14.758 1 94.25 99 THR B C 1
ATOM 2418 O O . THR B 1 99 ? 4.156 21.281 14.156 1 94.25 99 THR B O 1
ATOM 2421 N N . ALA B 1 100 ? 4.742 23.391 14.508 1 93.94 100 ALA B N 1
ATOM 2422 C CA . ALA B 1 100 ? 3.889 23.891 13.43 1 93.94 100 ALA B CA 1
ATOM 2423 C C . ALA B 1 100 ? 4.328 23.328 12.078 1 93.94 100 ALA B C 1
ATOM 2425 O O . ALA B 1 100 ? 5.523 23.219 11.805 1 93.94 100 ALA B O 1
ATOM 2426 N N . PHE B 1 101 ? 3.377 22.938 11.328 1 94.12 101 PHE B N 1
ATOM 2427 C CA . PHE B 1 101 ? 3.688 22.422 10 1 94.12 101 PHE B CA 1
ATOM 2428 C C . PHE B 1 101 ? 4.242 23.531 9.109 1 94.12 101 PHE B C 1
ATOM 2430 O O . PHE B 1 101 ? 3.668 24.625 9.031 1 94.12 101 PHE B O 1
ATOM 2437 N N . ASP B 1 102 ? 5.32 23.359 8.461 1 93.38 102 ASP B N 1
ATOM 2438 C CA . ASP B 1 102 ? 5.961 24.328 7.578 1 93.38 102 ASP B CA 1
ATOM 2439 C C . ASP B 1 102 ? 5.391 24.25 6.164 1 93.38 102 ASP B C 1
ATOM 2441 O O . ASP B 1 102 ? 5.664 23.297 5.438 1 93.38 102 ASP B O 1
ATOM 2445 N N . VAL B 1 103 ? 4.75 25.25 5.699 1 91.44 103 VAL B N 1
ATOM 2446 C CA . VAL B 1 103 ? 4.059 25.297 4.414 1 91.44 103 VAL B CA 1
ATOM 2447 C C . VAL B 1 103 ? 5.078 25.203 3.279 1 91.44 103 VAL B C 1
ATOM 2449 O O . VAL B 1 103 ? 4.746 24.766 2.174 1 91.44 103 VAL B O 1
ATOM 2452 N N . ALA B 1 104 ? 6.32 25.562 3.576 1 95.31 104 ALA B N 1
ATOM 2453 C CA . ALA B 1 104 ? 7.379 25.484 2.572 1 95.31 104 ALA B CA 1
ATOM 2454 C C . ALA B 1 104 ? 7.609 24.047 2.125 1 95.31 104 ALA B C 1
ATOM 2456 O O . ALA B 1 104 ? 8.109 23.797 1.025 1 95.31 104 ALA B O 1
ATOM 2457 N N . MET B 1 105 ? 7.223 23.109 2.975 1 95.81 105 MET B N 1
ATOM 2458 C CA . MET B 1 105 ? 7.344 21.703 2.629 1 95.81 105 MET B CA 1
ATOM 2459 C C . MET B 1 105 ? 6.48 21.359 1.418 1 95.81 105 MET B C 1
ATOM 2461 O O . MET B 1 105 ? 6.887 20.562 0.562 1 95.81 105 MET B O 1
ATOM 2465 N N . VAL B 1 106 ? 5.316 21.922 1.336 1 96 106 VAL B N 1
ATOM 2466 C CA . VAL B 1 106 ? 4.391 21.656 0.241 1 96 106 VAL B CA 1
ATOM 2467 C C . VAL B 1 106 ? 4.941 22.25 -1.057 1 96 106 VAL B C 1
ATOM 2469 O O . VAL B 1 106 ? 4.848 21.625 -2.117 1 96 106 VAL B O 1
ATOM 2472 N N . GLU B 1 107 ? 5.496 23.438 -0.995 1 95.31 107 GLU B N 1
ATOM 2473 C CA . GLU B 1 107 ? 6.109 24.047 -2.174 1 95.31 107 GLU B CA 1
ATOM 2474 C C . GLU B 1 107 ? 7.277 23.203 -2.68 1 95.31 107 GLU B C 1
ATOM 2476 O O . GLU B 1 107 ? 7.402 22.969 -3.883 1 95.31 107 GLU B O 1
ATOM 2481 N N . TRP B 1 108 ? 8.047 22.828 -1.785 1 96.81 108 TRP B N 1
ATOM 2482 C CA . TRP B 1 108 ? 9.219 22.016 -2.125 1 96.81 108 TRP B CA 1
ATOM 2483 C C . TRP B 1 108 ? 8.805 20.719 -2.818 1 96.81 108 TRP B C 1
ATOM 2485 O O . TRP B 1 108 ? 9.352 20.375 -3.861 1 96.81 108 TRP B O 1
ATOM 2495 N N . ILE B 1 109 ? 7.852 20.031 -2.203 1 97.38 109 ILE B N 1
ATOM 2496 C CA . ILE B 1 109 ? 7.508 18.719 -2.734 1 97.38 109 ILE B CA 1
ATOM 2497 C C . ILE B 1 109 ? 6.824 18.875 -4.09 1 97.38 109 ILE B C 1
ATOM 2499 O O . ILE B 1 109 ? 6.996 18.031 -4.977 1 97.38 109 ILE B O 1
ATOM 2503 N N . ASN B 1 110 ? 6.059 19.891 -4.297 1 96.12 110 ASN B N 1
ATOM 2504 C CA . ASN B 1 110 ? 5.512 20.172 -5.621 1 96.12 110 ASN B CA 1
ATOM 2505 C C . ASN B 1 110 ? 6.617 20.344 -6.656 1 96.12 110 ASN B C 1
ATOM 2507 O O . ASN B 1 110 ? 6.52 19.828 -7.77 1 96.12 110 ASN B O 1
ATOM 2511 N N . ALA B 1 111 ? 7.629 21.047 -6.285 1 96.5 111 ALA B N 1
ATOM 2512 C CA . ALA B 1 111 ? 8.758 21.266 -7.191 1 96.5 111 ALA B CA 1
ATOM 2513 C C . ALA B 1 111 ? 9.469 19.953 -7.516 1 96.5 111 ALA B C 1
ATOM 2515 O O . ALA B 1 111 ? 9.906 19.75 -8.648 1 96.5 111 ALA B O 1
ATOM 2516 N N . GLU B 1 112 ? 9.602 19.094 -6.512 1 97.12 112 GLU B N 1
ATOM 2517 C CA . GLU B 1 112 ? 10.242 17.797 -6.723 1 97.12 112 GLU B CA 1
ATOM 2518 C C . GLU B 1 112 ? 9.43 16.922 -7.676 1 97.12 112 GLU B C 1
ATOM 2520 O O . GLU B 1 112 ? 9.992 16.234 -8.523 1 97.12 112 GLU B O 1
ATOM 2525 N N . ILE B 1 113 ? 8.133 16.906 -7.508 1 97.06 113 ILE B N 1
ATOM 2526 C CA . ILE B 1 113 ? 7.258 16.156 -8.406 1 97.06 113 ILE B CA 1
ATOM 2527 C C . ILE B 1 113 ? 7.484 16.609 -9.844 1 97.06 113 ILE B C 1
ATOM 2529 O O . ILE B 1 113 ? 7.617 15.797 -10.75 1 97.06 113 ILE B O 1
ATOM 2533 N N . ASP B 1 114 ? 7.531 17.906 -10.039 1 95.5 114 ASP B N 1
ATOM 2534 C CA . ASP B 1 114 ? 7.73 18.469 -11.375 1 95.5 114 ASP B CA 1
ATOM 2535 C C . ASP B 1 114 ? 9.125 18.125 -11.906 1 95.5 114 ASP B C 1
ATOM 2537 O O . ASP B 1 114 ? 9.273 17.75 -13.07 1 95.5 114 ASP B O 1
ATOM 2541 N N . ARG B 1 115 ? 10.133 18.25 -11.109 1 95.62 115 ARG B N 1
ATOM 2542 C CA . ARG B 1 115 ? 11.508 17.984 -11.508 1 95.62 115 ARG B CA 1
ATOM 2543 C C . ARG B 1 115 ? 11.641 16.562 -12.07 1 95.62 115 ARG B C 1
ATOM 2545 O O . ARG B 1 115 ? 12.117 16.391 -13.188 1 95.62 115 ARG B O 1
ATOM 2552 N N . TYR B 1 116 ? 11.234 15.625 -11.305 1 96.06 116 TYR B N 1
ATOM 2553 C CA . TYR B 1 116 ? 11.344 14.242 -11.75 1 96.06 116 TYR B CA 1
ATOM 2554 C C . TYR B 1 116 ? 10.328 13.938 -12.852 1 96.06 116 TYR B C 1
ATOM 2556 O O . TYR B 1 116 ? 10.625 13.203 -13.797 1 96.06 116 TYR B O 1
ATOM 2564 N N . GLY B 1 117 ? 9.125 14.445 -12.695 1 94.31 117 GLY B N 1
ATOM 2565 C CA . GLY B 1 117 ? 8.062 14.211 -13.664 1 94.31 117 GLY B CA 1
ATOM 2566 C C . GLY B 1 117 ? 8.422 14.68 -15.062 1 94.31 117 GLY B C 1
ATOM 2567 O O . GLY B 1 117 ? 8.055 14.031 -16.047 1 94.31 117 GLY B O 1
ATOM 2568 N N . ASP B 1 118 ? 9.125 15.734 -15.211 1 92.69 118 ASP B N 1
ATOM 2569 C CA . ASP B 1 118 ? 9.477 16.328 -16.5 1 92.69 118 ASP B CA 1
ATOM 2570 C C . ASP B 1 118 ? 10.422 15.406 -17.281 1 92.69 118 ASP B C 1
ATOM 2572 O O . ASP B 1 118 ? 10.5 15.492 -18.5 1 92.69 118 ASP B O 1
ATOM 2576 N N . ASP B 1 119 ? 11.086 14.555 -16.625 1 91.94 119 ASP B N 1
ATOM 2577 C CA . ASP B 1 119 ? 12.055 13.672 -17.266 1 91.94 119 ASP B CA 1
ATOM 2578 C C . ASP B 1 119 ? 11.391 12.367 -17.703 1 91.94 119 ASP B C 1
ATOM 2580 O O . ASP B 1 119 ? 12.031 11.508 -18.312 1 91.94 119 ASP B O 1
ATOM 2584 N N . LEU B 1 120 ? 10.109 12.227 -17.391 1 92.12 120 LEU B N 1
ATOM 2585 C CA . LEU B 1 120 ? 9.43 10.969 -17.672 1 92.12 120 LEU B CA 1
ATOM 2586 C C . LEU B 1 120 ? 8.477 11.117 -18.859 1 92.12 120 LEU B C 1
ATOM 2588 O O . LEU B 1 120 ? 7.883 12.18 -19.047 1 92.12 120 LEU B O 1
ATOM 2592 N N . PRO B 1 121 ? 8.32 10.008 -19.656 1 87.62 121 PRO B N 1
ATOM 2593 C CA . PRO B 1 121 ? 7.27 10.031 -20.688 1 87.62 121 PRO B CA 1
ATOM 2594 C C . PRO B 1 121 ? 5.871 10.109 -20.078 1 87.62 121 PRO B C 1
ATOM 2596 O O . PRO B 1 121 ? 5.641 9.609 -18.969 1 87.62 121 PRO B O 1
ATOM 2599 N N . PRO B 1 122 ? 5.016 10.719 -20.797 1 84.06 122 PRO B N 1
ATOM 2600 C CA . PRO B 1 122 ? 3.643 10.781 -20.281 1 84.06 122 PRO B CA 1
ATOM 2601 C C . PRO B 1 122 ? 3.01 9.398 -20.109 1 84.06 122 PRO B C 1
ATOM 2603 O O . PRO B 1 122 ? 3.432 8.445 -20.766 1 84.06 122 PRO B O 1
ATOM 2606 N N . ILE B 1 123 ? 2.098 9.391 -19.234 1 79.62 123 ILE B N 1
ATOM 2607 C CA . ILE B 1 123 ? 1.417 8.125 -18.984 1 79.62 123 ILE B CA 1
ATOM 2608 C C . ILE B 1 123 ? -0.087 8.297 -19.172 1 79.62 123 ILE B C 1
ATOM 2610 O O . ILE B 1 123 ? -0.666 9.289 -18.719 1 79.62 123 ILE B O 1
ATOM 2614 N N . ARG B 1 124 ? -0.678 7.281 -19.891 1 75.38 124 ARG B N 1
ATOM 2615 C CA . ARG B 1 124 ? -2.107 7.359 -20.172 1 75.38 124 ARG B CA 1
ATOM 2616 C C . ARG B 1 124 ? -2.848 6.16 -19.594 1 75.38 124 ARG B C 1
ATOM 2618 O O . ARG B 1 124 ? -4.078 6.105 -19.625 1 75.38 124 ARG B O 1
ATOM 2625 N N . GLN B 1 125 ? -2.096 5.234 -19.125 1 78 125 GLN B N 1
ATOM 2626 C CA . GLN B 1 125 ? -2.699 4.012 -18.594 1 78 125 GLN B CA 1
ATOM 2627 C C . GLN B 1 125 ? -2.156 3.676 -17.219 1 78 125 GLN B C 1
ATOM 2629 O O . GLN B 1 125 ? -1.094 4.164 -16.828 1 78 125 GLN B O 1
ATOM 2634 N N . PHE B 1 126 ? -2.93 2.838 -16.547 1 84.44 126 PHE B N 1
ATOM 2635 C CA . PHE B 1 126 ? -2.453 2.369 -15.242 1 84.44 126 PHE B CA 1
ATOM 2636 C C . PHE B 1 126 ? -1.251 1.448 -15.414 1 84.44 126 PHE B C 1
ATOM 2638 O O . PHE B 1 126 ? -1.228 0.604 -16.312 1 84.44 126 PHE B O 1
ATOM 2645 N N . ILE B 1 127 ? -0.316 1.74 -14.625 1 85.62 127 ILE B N 1
ATOM 2646 C CA . ILE B 1 127 ? 0.873 0.897 -14.664 1 85.62 127 ILE B CA 1
ATOM 2647 C C . ILE B 1 127 ? 0.79 -0.165 -13.57 1 85.62 127 ILE B C 1
ATOM 2649 O O . ILE B 1 127 ? 0.212 0.074 -12.508 1 85.62 127 ILE B O 1
ATOM 2653 N N . LEU B 1 128 ? 1.294 -1.296 -13.898 1 89.62 128 LEU B N 1
ATOM 2654 C CA . LEU B 1 128 ? 1.452 -2.338 -12.883 1 89.62 128 LEU B CA 1
ATOM 2655 C C . LEU B 1 128 ? 2.787 -2.197 -12.164 1 89.62 128 LEU B C 1
ATOM 2657 O O . LEU B 1 128 ? 3.828 -2.025 -12.805 1 89.62 128 LEU B O 1
ATOM 2661 N N . SER B 1 129 ? 2.68 -2.189 -10.797 1 92.31 129 SER B N 1
ATOM 2662 C CA . SER B 1 129 ? 3.895 -2.068 -10 1 92.31 129 SER B CA 1
ATOM 2663 C C . SER B 1 129 ? 4.914 -3.137 -10.383 1 92.31 129 SER B C 1
ATOM 2665 O O . SER B 1 129 ? 4.551 -4.285 -10.648 1 92.31 129 SER B O 1
ATOM 2667 N N . GLY B 1 130 ? 6.172 -2.859 -10.352 1 94.38 130 GLY B N 1
ATOM 2668 C CA . GLY B 1 130 ? 7.305 -3.672 -10.766 1 94.38 130 GLY B CA 1
ATOM 2669 C C . GLY B 1 130 ? 8.43 -2.859 -11.383 1 94.38 130 GLY B C 1
ATOM 2670 O O . GLY B 1 130 ? 8.867 -1.859 -10.805 1 94.38 130 GLY B O 1
ATOM 2671 N N . GLY B 1 131 ? 9.055 -3.271 -12.492 1 92.44 131 GLY B N 1
ATOM 2672 C CA . GLY B 1 131 ? 10.062 -2.508 -13.203 1 92.44 131 GLY B CA 1
ATOM 2673 C C . GLY B 1 131 ? 11.367 -2.393 -12.438 1 92.44 131 GLY B C 1
ATOM 2674 O O . GLY B 1 131 ? 12.008 -1.339 -12.445 1 92.44 131 GLY B O 1
ATOM 2675 N N . GLY B 1 132 ? 11.75 -3.416 -11.672 1 94.94 132 GLY B N 1
ATOM 2676 C CA . GLY B 1 132 ? 12.938 -3.41 -10.836 1 94.94 132 GLY B CA 1
ATOM 2677 C C . GLY B 1 132 ? 12.625 -3.238 -9.359 1 94.94 132 GLY B C 1
ATOM 2678 O O . GLY B 1 132 ? 11.578 -2.691 -9 1 94.94 132 GLY B O 1
ATOM 2679 N N . MET B 1 133 ? 13.57 -3.627 -8.562 1 96.25 133 MET B N 1
ATOM 2680 C CA . MET B 1 133 ? 13.305 -3.705 -7.133 1 96.25 133 MET B CA 1
ATOM 2681 C C . MET B 1 133 ? 13.07 -2.316 -6.543 1 96.25 133 MET B C 1
ATOM 2683 O O . MET B 1 133 ? 12.109 -2.105 -5.801 1 96.25 133 MET B O 1
ATOM 2687 N N . THR B 1 134 ? 13.977 -1.378 -6.863 1 97.75 134 THR B N 1
ATOM 2688 C CA . THR B 1 134 ? 13.797 -0.026 -6.344 1 97.75 134 THR B CA 1
ATOM 2689 C C . THR B 1 134 ? 12.453 0.549 -6.773 1 97.75 134 THR B C 1
ATOM 2691 O O . THR B 1 134 ? 11.719 1.109 -5.957 1 97.75 134 THR B O 1
ATOM 2694 N N . SER B 1 135 ? 12.148 0.373 -8.039 1 97.88 135 SER B N 1
ATOM 2695 C CA . SER B 1 135 ? 10.875 0.854 -8.57 1 97.88 135 SER B CA 1
ATOM 2696 C C . SER B 1 135 ? 9.695 0.216 -7.844 1 97.88 135 SER B C 1
ATOM 2698 O O . SER B 1 135 ? 8.789 0.916 -7.383 1 97.88 135 SER B O 1
ATOM 2700 N N . ALA B 1 136 ? 9.695 -1.061 -7.73 1 98.06 136 ALA B N 1
ATOM 2701 C CA . ALA B 1 136 ? 8.609 -1.786 -7.082 1 98.06 136 ALA B CA 1
ATOM 2702 C C . ALA B 1 136 ? 8.453 -1.354 -5.629 1 98.06 136 ALA B C 1
ATOM 2704 O O . ALA B 1 136 ? 7.332 -1.154 -5.152 1 98.06 136 ALA B O 1
ATOM 2705 N N . GLN B 1 137 ? 9.531 -1.213 -4.906 1 98.5 137 GLN B N 1
ATOM 2706 C CA . GLN B 1 137 ? 9.492 -0.801 -3.508 1 98.5 137 GLN B CA 1
ATOM 2707 C C . GLN B 1 137 ? 8.953 0.617 -3.365 1 98.5 137 GLN B C 1
ATOM 2709 O O . GLN B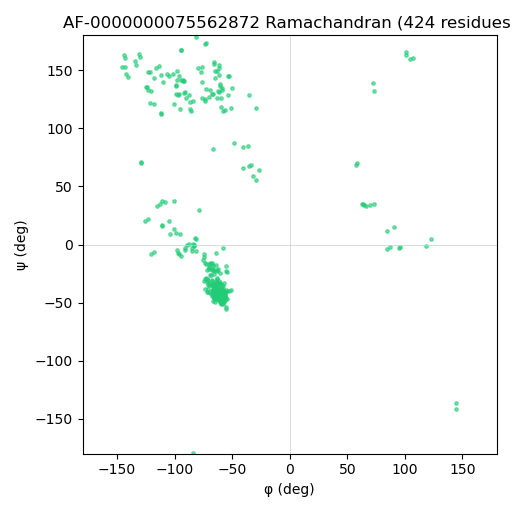 1 137 ? 8.219 0.914 -2.42 1 98.5 137 GLN B O 1
ATOM 2714 N N . LEU B 1 138 ? 9.32 1.47 -4.258 1 98.75 138 LEU B N 1
ATOM 2715 C CA . LEU B 1 138 ? 8.812 2.838 -4.223 1 98.75 138 LEU B CA 1
ATOM 2716 C C . LEU B 1 138 ? 7.312 2.869 -4.48 1 98.75 138 LEU B C 1
ATOM 2718 O O . LEU B 1 138 ? 6.59 3.658 -3.867 1 98.75 138 LEU B O 1
ATOM 2722 N N . GLN B 1 139 ? 6.844 2.043 -5.422 1 98.56 139 GLN B N 1
ATOM 2723 C CA . GLN B 1 139 ? 5.402 1.951 -5.645 1 98.56 139 GLN B CA 1
ATOM 2724 C C . GLN B 1 139 ? 4.691 1.42 -4.406 1 98.56 139 GLN B C 1
ATOM 2726 O O . GLN B 1 139 ? 3.582 1.857 -4.086 1 98.56 139 GLN B O 1
ATOM 2731 N N . TYR B 1 140 ? 5.293 0.526 -3.715 1 98.69 140 TYR B N 1
ATOM 2732 C CA . TYR B 1 140 ? 4.719 0.038 -2.465 1 98.69 140 TYR B CA 1
ATOM 2733 C C . TYR B 1 140 ? 4.719 1.131 -1.403 1 98.69 140 TYR B C 1
ATOM 2735 O O . TYR B 1 140 ? 3.742 1.292 -0.669 1 98.69 140 TYR B O 1
ATOM 2743 N N . ALA B 1 141 ? 5.832 1.852 -1.284 1 98.88 141 ALA B N 1
ATOM 2744 C CA . ALA B 1 141 ? 5.902 2.99 -0.372 1 98.88 141 ALA B CA 1
ATOM 2745 C C . ALA B 1 141 ? 4.777 3.986 -0.653 1 98.88 141 ALA B C 1
ATOM 2747 O O . ALA B 1 141 ? 4.207 4.562 0.275 1 98.88 141 ALA B O 1
ATOM 2748 N N . ARG B 1 142 ? 4.508 4.188 -1.917 1 98.69 142 ARG B N 1
ATOM 2749 C CA . ARG B 1 142 ? 3.402 5.055 -2.309 1 98.69 142 ARG B CA 1
ATOM 2750 C C . ARG B 1 142 ? 2.092 4.594 -1.68 1 98.69 142 ARG B C 1
ATOM 2752 O O . ARG B 1 142 ? 1.307 5.41 -1.195 1 98.69 142 ARG B O 1
ATOM 2759 N N . ALA B 1 143 ? 1.854 3.34 -1.757 1 98.5 143 ALA B N 1
ATOM 2760 C CA . ALA B 1 143 ? 0.615 2.807 -1.197 1 98.5 143 ALA B CA 1
ATOM 2761 C C . ALA B 1 143 ? 0.572 2.994 0.317 1 98.5 143 ALA B C 1
ATOM 2763 O O . ALA B 1 143 ? -0.48 3.307 0.88 1 98.5 143 ALA B O 1
ATOM 2764 N N . ILE B 1 144 ? 1.693 2.777 1.021 1 98.62 144 ILE B N 1
ATOM 2765 C CA . ILE B 1 144 ? 1.764 3.053 2.453 1 98.62 144 ILE B CA 1
ATOM 2766 C C . ILE B 1 144 ? 1.479 4.531 2.709 1 98.62 144 ILE B C 1
ATOM 2768 O O . ILE B 1 144 ? 0.792 4.879 3.672 1 98.62 144 ILE B O 1
ATOM 2772 N N . CYS B 1 145 ? 2.031 5.375 1.883 1 98.75 145 CYS B N 1
ATOM 2773 C CA . CYS B 1 145 ? 1.82 6.812 2.012 1 98.75 145 CYS B CA 1
ATOM 2774 C C . CYS B 1 145 ? 0.34 7.156 1.906 1 98.75 145 CYS B C 1
ATOM 2776 O O . CYS B 1 145 ? -0.165 7.984 2.668 1 98.75 145 CYS B O 1
ATOM 2778 N N . ARG B 1 146 ? -0.341 6.52 0.957 1 98 146 ARG B N 1
ATOM 2779 C CA . ARG B 1 146 ? -1.776 6.75 0.824 1 98 146 ARG B CA 1
ATOM 2780 C C . ARG B 1 146 ? -2.521 6.301 2.076 1 98 146 ARG B C 1
ATOM 2782 O O . ARG B 1 146 ? -3.518 6.914 2.465 1 98 146 ARG B O 1
ATOM 2789 N N . ARG B 1 147 ? -2.064 5.262 2.709 1 98.06 147 ARG B N 1
ATOM 2790 C CA . ARG B 1 147 ? -2.656 4.844 3.977 1 98.06 147 ARG B CA 1
ATOM 2791 C C . ARG B 1 147 ? -2.393 5.875 5.07 1 98.06 147 ARG B C 1
ATOM 2793 O O . ARG B 1 147 ? -3.277 6.176 5.871 1 98.06 147 ARG B O 1
ATOM 2800 N N . ALA B 1 148 ? -1.17 6.398 5.066 1 98.25 148 ALA B N 1
ATOM 2801 C CA . ALA B 1 148 ? -0.858 7.465 6.016 1 98.25 148 ALA B CA 1
ATOM 2802 C C . ALA B 1 148 ? -1.772 8.672 5.805 1 98.25 148 ALA B C 1
ATOM 2804 O O . ALA B 1 148 ? -2.289 9.242 6.77 1 98.25 148 ALA B O 1
ATOM 2805 N N . GLU B 1 149 ? -1.969 8.984 4.605 1 97.62 149 GLU B N 1
ATOM 2806 C CA . GLU B 1 149 ? -2.867 10.078 4.238 1 97.62 149 GLU B CA 1
ATOM 2807 C C . GLU B 1 149 ? -4.273 9.836 4.785 1 97.62 149 GLU B C 1
ATOM 2809 O O . GLU B 1 149 ? -4.844 10.711 5.441 1 97.62 149 GLU B O 1
ATOM 2814 N N . ARG B 1 150 ? -4.824 8.695 4.574 1 97.19 150 ARG B N 1
ATOM 2815 C CA . ARG B 1 150 ? -6.172 8.367 5.031 1 97.19 150 ARG B CA 1
ATOM 2816 C C . ARG B 1 150 ? -6.258 8.391 6.551 1 97.19 150 ARG B C 1
ATOM 2818 O O . ARG B 1 150 ? -7.285 8.781 7.113 1 97.19 150 ARG B O 1
ATOM 2825 N N . SER B 1 151 ? -5.184 8.023 7.211 1 97.38 151 SER B N 1
ATOM 2826 C CA . SER B 1 151 ? -5.184 7.922 8.664 1 97.38 151 SER B CA 1
ATOM 2827 C C . SER B 1 151 ? -5.262 9.297 9.32 1 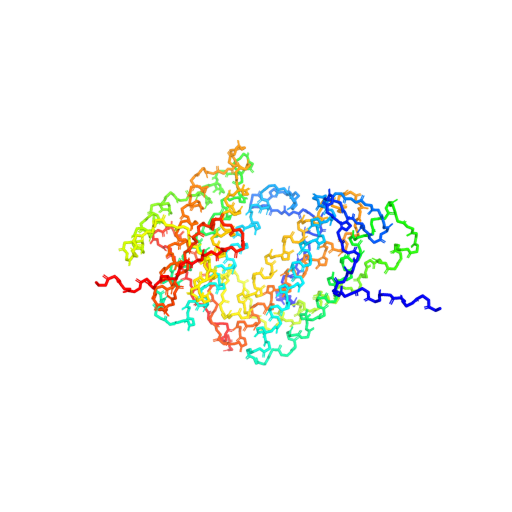97.38 151 SER B C 1
ATOM 2829 O O . SER B 1 151 ? -5.641 9.422 10.484 1 97.38 151 SER B O 1
ATOM 2831 N N . ILE B 1 152 ? -4.91 10.344 8.602 1 96.88 152 ILE B N 1
ATOM 2832 C CA . ILE B 1 152 ? -4.871 11.664 9.219 1 96.88 152 ILE B CA 1
ATOM 2833 C C . ILE B 1 152 ? -6.184 12.406 8.945 1 96.88 152 ILE B C 1
ATOM 2835 O O . ILE B 1 152 ? -6.457 13.438 9.562 1 96.88 152 ILE B O 1
ATOM 2839 N N . VAL B 1 153 ? -7.039 11.883 8.109 1 96.38 153 VAL B N 1
ATOM 2840 C CA . VAL B 1 153 ? -8.273 12.531 7.688 1 96.38 153 VAL B CA 1
ATOM 2841 C C . VAL B 1 153 ? -9.164 12.789 8.906 1 96.38 153 VAL B C 1
ATOM 2843 O O . VAL B 1 153 ? -9.672 13.891 9.094 1 96.38 153 VAL B O 1
ATOM 2846 N N . PRO B 1 154 ? -9.383 11.797 9.781 1 96.12 154 PRO B N 1
ATOM 2847 C CA . PRO B 1 154 ? -10.211 12.086 10.961 1 96.12 154 PRO B CA 1
ATOM 2848 C C . PRO B 1 154 ? -9.648 13.219 11.812 1 96.12 154 PRO B C 1
ATOM 2850 O O . PRO B 1 154 ? -10.406 14.023 12.352 1 96.12 154 PRO B O 1
ATOM 2853 N N . LEU B 1 155 ? -8.352 13.273 11.945 1 96.06 155 LEU B N 1
ATOM 2854 C CA . LEU B 1 155 ? -7.719 14.328 12.727 1 96.06 155 LEU B CA 1
ATOM 2855 C C . LEU B 1 155 ? -7.945 15.688 12.086 1 96.06 155 LEU B C 1
ATOM 2857 O O . LEU B 1 155 ? -8.156 16.688 12.789 1 96.06 155 LEU B O 1
ATOM 2861 N N . MET B 1 156 ? -7.887 15.727 10.797 1 94.5 156 MET B N 1
ATOM 2862 C CA . MET B 1 156 ? -8.141 16.969 10.062 1 94.5 156 MET B CA 1
ATOM 2863 C C . MET B 1 156 ? -9.586 17.422 10.242 1 94.5 156 MET B C 1
ATOM 2865 O O . MET B 1 156 ? -9.852 18.594 10.484 1 94.5 156 MET B O 1
ATOM 2869 N N . ARG B 1 157 ? -10.5 16.531 10.164 1 93.56 157 ARG B N 1
ATOM 2870 C CA . ARG B 1 157 ? -11.914 16.844 10.336 1 93.56 157 ARG B CA 1
ATOM 2871 C C . ARG B 1 157 ? -12.188 17.359 11.742 1 93.56 157 ARG B C 1
ATOM 2873 O O . ARG B 1 157 ? -13.031 18.25 11.922 1 93.56 157 ARG B O 1
ATOM 2880 N N . ASP B 1 158 ? -11.43 16.922 12.672 1 93.75 158 ASP B N 1
ATOM 2881 C CA . ASP B 1 158 ? -11.586 17.344 14.055 1 93.75 158 ASP B CA 1
ATOM 2882 C C . ASP B 1 158 ? -10.766 18.594 14.352 1 93.75 158 ASP B C 1
ATOM 2884 O O . ASP B 1 158 ? -10.695 19.047 15.492 1 93.75 158 ASP B O 1
ATOM 2888 N N . GLU B 1 159 ? -10.047 19.078 13.336 1 93.25 159 GLU B N 1
ATOM 2889 C CA . GLU B 1 159 ? -9.227 20.281 13.414 1 93.25 159 GLU B CA 1
ATOM 2890 C C . GLU B 1 159 ? -8.055 20.078 14.367 1 93.25 159 GLU B C 1
ATOM 2892 O O . GLU B 1 159 ? -7.656 21.016 15.078 1 93.25 159 GLU B O 1
ATOM 2897 N N . ASP B 1 160 ? -7.562 18.859 14.414 1 94.06 160 ASP B N 1
ATOM 2898 C CA . ASP B 1 160 ? -6.438 18.531 15.289 1 94.06 160 ASP B CA 1
ATOM 2899 C C . ASP B 1 160 ? -5.117 18.578 14.516 1 94.06 160 ASP B C 1
ATOM 2901 O O . ASP B 1 160 ? -4.047 18.422 15.109 1 94.06 160 ASP B O 1
ATOM 2905 N N . VAL B 1 161 ? -5.195 18.75 13.234 1 94.81 161 VAL B N 1
ATOM 2906 C CA . VAL B 1 161 ? -3.998 18.781 12.406 1 94.81 161 VAL B CA 1
ATOM 2907 C C . VAL B 1 161 ? -4.148 19.859 11.328 1 94.81 161 VAL B C 1
ATOM 2909 O O . VAL B 1 161 ? -5.262 20.156 10.891 1 94.81 161 VAL B O 1
ATOM 2912 N N . ASP B 1 162 ? -3.094 20.562 10.953 1 94.56 162 ASP B N 1
ATOM 2913 C CA . ASP B 1 162 ? -3.066 21.5 9.836 1 94.56 162 ASP B CA 1
ATOM 2914 C C . ASP B 1 162 ? -3.398 20.797 8.523 1 94.56 162 ASP B C 1
ATOM 2916 O O . ASP B 1 162 ? -2.781 19.781 8.18 1 94.56 162 ASP B O 1
ATOM 2920 N N . PRO B 1 163 ? -4.379 21.25 7.738 1 94.62 163 PRO B N 1
ATOM 2921 C CA . PRO B 1 163 ? -4.738 20.641 6.461 1 94.62 163 PRO B CA 1
ATOM 2922 C C . PRO B 1 163 ? -3.555 20.516 5.504 1 94.62 163 PRO B C 1
ATOM 2924 O O . PRO B 1 163 ? -3.545 19.641 4.633 1 94.62 163 PRO B O 1
ATOM 2927 N N . MET B 1 164 ? -2.559 21.328 5.691 1 95 164 MET B N 1
ATOM 2928 C CA . MET B 1 164 ? -1.384 21.297 4.824 1 95 164 MET B CA 1
ATOM 2929 C C . MET B 1 164 ? -0.597 20 5.035 1 95 164 MET B C 1
ATOM 2931 O O . MET B 1 164 ? 0.115 19.562 4.133 1 95 164 MET B O 1
ATOM 2935 N N . ALA B 1 165 ? -0.739 19.438 6.227 1 96.12 165 ALA B N 1
ATOM 2936 C CA . ALA B 1 165 ? -0.094 18.141 6.461 1 96.12 165 ALA B CA 1
ATOM 2937 C C . ALA B 1 165 ? -0.687 17.062 5.566 1 96.12 165 ALA B C 1
ATOM 2939 O O . ALA B 1 165 ? 0.045 16.25 4.996 1 96.12 165 ALA B O 1
ATOM 2940 N N . LEU B 1 166 ? -1.999 17.062 5.488 1 96.62 166 LEU B N 1
ATOM 2941 C CA . LEU B 1 166 ? -2.67 16.125 4.594 1 96.62 166 LEU B CA 1
ATOM 2942 C C . LEU B 1 166 ? -2.275 16.375 3.145 1 96.62 166 LEU B C 1
ATOM 2944 O O . LEU B 1 166 ? -2.002 15.438 2.396 1 96.62 166 LEU B O 1
ATOM 2948 N N . LYS B 1 167 ? -2.26 17.609 2.746 1 95.94 167 LYS B N 1
ATOM 2949 C CA . LYS B 1 167 ? -1.854 18 1.397 1 95.94 167 LYS B CA 1
ATOM 2950 C C . LYS B 1 167 ? -0.444 17.5 1.086 1 95.94 167 LYS B C 1
ATOM 2952 O O . LYS B 1 167 ? -0.187 16.984 -0.005 1 95.94 167 LYS B O 1
ATOM 2957 N N . PHE B 1 168 ? 0.43 17.672 2.049 1 97.69 168 PHE B N 1
ATOM 2958 C CA . PHE B 1 168 ? 1.812 17.25 1.878 1 97.69 168 PHE B CA 1
ATOM 2959 C C . PHE B 1 168 ? 1.88 15.742 1.62 1 97.69 168 PHE B C 1
ATOM 2961 O O . PHE B 1 168 ? 2.58 15.297 0.709 1 97.69 168 PHE B O 1
ATOM 2968 N N . LEU B 1 169 ? 1.17 14.945 2.438 1 97.88 169 LEU B N 1
ATOM 2969 C CA . LEU B 1 169 ? 1.173 13.5 2.264 1 97.88 169 LEU B CA 1
ATOM 2970 C C . LEU B 1 169 ? 0.559 13.109 0.922 1 97.88 169 LEU B C 1
ATOM 2972 O O . LEU B 1 169 ? 1.033 12.188 0.261 1 97.88 169 LEU B O 1
ATOM 2976 N N . ASN B 1 170 ? -0.446 13.773 0.567 1 96.56 170 ASN B N 1
ATOM 2977 C CA . ASN B 1 170 ? -1.037 13.547 -0.747 1 96.56 170 ASN B CA 1
ATOM 2978 C C . ASN B 1 170 ? -0.025 13.781 -1.865 1 96.56 170 ASN B C 1
ATOM 2980 O O . ASN B 1 170 ? 0.086 12.969 -2.787 1 96.56 170 ASN B O 1
ATOM 2984 N N . ARG B 1 171 ? 0.704 14.844 -1.813 1 97.69 171 ARG B N 1
ATOM 2985 C CA . ARG B 1 171 ? 1.744 15.141 -2.793 1 97.69 171 ARG B CA 1
ATOM 2986 C C . ARG B 1 171 ? 2.881 14.125 -2.705 1 97.69 171 ARG B C 1
ATOM 2988 O O . ARG B 1 171 ? 3.5 13.789 -3.719 1 97.69 171 ARG B O 1
ATOM 2995 N N . MET B 1 172 ? 3.16 13.742 -1.513 1 98.44 172 MET B N 1
ATOM 2996 C CA . MET B 1 172 ? 4.234 12.773 -1.331 1 98.44 172 MET B CA 1
ATOM 2997 C C . MET B 1 172 ? 3.922 11.477 -2.062 1 98.44 172 MET B C 1
ATOM 2999 O O . MET B 1 172 ? 4.812 10.852 -2.648 1 98.44 172 MET B O 1
ATOM 3003 N N . SER B 1 173 ? 2.67 11.016 -2.002 1 97.88 173 SER B N 1
ATOM 3004 C CA . SER B 1 173 ? 2.293 9.828 -2.762 1 97.88 173 SER B CA 1
ATOM 3005 C C . SER B 1 173 ? 2.559 10.016 -4.25 1 97.88 173 SER B C 1
ATOM 3007 O O . SER B 1 173 ? 3.047 9.102 -4.922 1 97.88 173 SER B O 1
ATOM 3009 N N . ASP B 1 174 ? 2.25 11.18 -4.797 1 97.06 174 ASP B N 1
ATOM 3010 C CA . ASP B 1 174 ? 2.541 11.492 -6.191 1 97.06 174 ASP B CA 1
ATOM 3011 C C . ASP B 1 174 ? 4.043 11.445 -6.465 1 97.06 174 ASP B C 1
ATOM 3013 O O . ASP B 1 174 ? 4.477 10.945 -7.504 1 97.06 174 ASP B O 1
ATOM 3017 N N . LEU B 1 175 ? 4.789 12.016 -5.578 1 98.38 175 LEU B N 1
ATOM 3018 C CA . LEU B 1 175 ? 6.234 12.016 -5.766 1 98.38 175 LEU B CA 1
ATOM 3019 C C . LEU B 1 175 ? 6.781 10.586 -5.762 1 98.38 175 LEU B C 1
ATOM 3021 O O . LEU B 1 175 ? 7.621 10.242 -6.594 1 98.38 175 LEU B O 1
ATOM 3025 N N . LEU B 1 176 ? 6.328 9.812 -4.797 1 98.62 176 LEU B N 1
ATOM 3026 C CA . LEU B 1 176 ? 6.793 8.43 -4.73 1 98.62 176 LEU B CA 1
ATOM 3027 C C . LEU B 1 176 ? 6.43 7.672 -6 1 98.62 176 LEU B C 1
ATOM 3029 O O . LEU B 1 176 ? 7.203 6.828 -6.465 1 98.62 176 LEU B O 1
ATOM 3033 N N . PHE B 1 177 ? 5.27 7.953 -6.551 1 97.44 177 PHE B N 1
ATOM 3034 C CA . PHE B 1 177 ? 4.883 7.371 -7.832 1 97.44 177 PHE B CA 1
ATOM 3035 C C . PHE B 1 177 ? 5.879 7.75 -8.922 1 97.44 177 PHE B C 1
ATOM 3037 O O . PHE B 1 177 ? 6.371 6.879 -9.641 1 97.44 177 PHE B O 1
ATOM 3044 N N . VAL B 1 178 ? 6.176 8.984 -9.016 1 97.12 178 VAL B N 1
ATOM 3045 C CA . VAL B 1 178 ? 7.082 9.516 -10.023 1 97.12 178 VAL B CA 1
ATOM 3046 C C . VAL B 1 178 ? 8.484 8.953 -9.805 1 97.12 178 VAL B C 1
ATOM 3048 O O . VAL B 1 178 ? 9.172 8.594 -10.766 1 97.12 178 VAL B O 1
ATOM 3051 N N . LEU B 1 179 ? 8.938 8.883 -8.578 1 98.12 179 LEU B N 1
ATOM 3052 C CA . LEU B 1 179 ? 10.25 8.312 -8.266 1 98.12 179 LEU B CA 1
ATOM 3053 C C . LEU B 1 179 ? 10.312 6.844 -8.664 1 98.12 179 LEU B C 1
ATOM 3055 O O . LEU B 1 179 ? 11.359 6.355 -9.102 1 98.12 179 LEU B O 1
ATOM 3059 N N . GLY B 1 180 ? 9.188 6.113 -8.43 1 97.69 180 GLY B N 1
ATOM 3060 C CA . GLY B 1 180 ? 9.125 4.734 -8.891 1 97.69 180 GLY B CA 1
ATOM 3061 C C . GLY B 1 180 ? 9.352 4.598 -10.383 1 97.69 180 GLY B C 1
ATOM 3062 O O . GLY B 1 180 ? 10.117 3.734 -10.828 1 97.69 180 GLY B O 1
ATOM 3063 N N . ARG B 1 181 ? 8.695 5.434 -11.156 1 95.69 181 ARG B N 1
ATOM 3064 C CA . ARG B 1 181 ? 8.867 5.418 -12.602 1 95.69 181 ARG B CA 1
ATOM 3065 C C . ARG B 1 181 ? 10.281 5.824 -12.992 1 95.69 181 ARG B C 1
ATOM 3067 O O . ARG B 1 181 ? 10.859 5.266 -13.93 1 95.69 181 ARG B O 1
ATOM 3074 N N . THR B 1 182 ? 10.789 6.836 -12.305 1 96.25 182 THR B N 1
ATOM 3075 C CA . THR B 1 182 ? 12.164 7.273 -12.531 1 96.25 182 THR B CA 1
ATOM 3076 C C . THR B 1 182 ? 13.141 6.121 -12.328 1 96.25 182 THR B C 1
ATOM 3078 O O . THR B 1 182 ? 14.031 5.902 -13.148 1 96.25 182 THR B O 1
ATOM 3081 N N . ALA B 1 183 ? 13 5.398 -11.25 1 96.88 183 ALA B N 1
ATOM 3082 C CA . ALA B 1 183 ? 13.867 4.262 -10.945 1 96.88 183 ALA B CA 1
ATOM 3083 C C . ALA B 1 183 ? 13.75 3.188 -12.023 1 96.88 183 ALA B C 1
ATOM 3085 O O . ALA B 1 183 ? 14.758 2.605 -12.438 1 96.88 183 ALA B O 1
ATOM 3086 N N . CYS B 1 184 ? 12.562 2.945 -12.438 1 95.19 184 CYS B N 1
ATOM 3087 C CA . CYS B 1 184 ? 12.344 1.977 -13.5 1 95.19 184 CYS B CA 1
ATOM 3088 C C . CYS B 1 184 ? 13.094 2.371 -14.766 1 95.19 184 CYS B C 1
ATOM 3090 O O . CYS B 1 184 ? 13.805 1.555 -15.352 1 95.19 184 CYS B O 1
ATOM 3092 N N . MET B 1 185 ? 12.922 3.576 -15.164 1 93 185 MET B N 1
ATOM 3093 C CA . MET B 1 185 ? 13.539 4.098 -16.391 1 93 185 MET B CA 1
ATOM 3094 C C . MET B 1 185 ? 15.062 4.051 -16.281 1 93 185 MET B C 1
ATOM 3096 O O . MET B 1 185 ? 15.734 3.564 -17.203 1 93 185 MET B O 1
ATOM 3100 N N . ARG B 1 186 ? 15.617 4.488 -15.203 1 93.94 186 ARG B N 1
ATOM 3101 C CA . ARG B 1 186 ? 17.062 4.613 -15.062 1 93.94 186 ARG B CA 1
ATOM 3102 C C . ARG B 1 186 ? 17.719 3.244 -14.922 1 93.94 186 ARG B C 1
ATOM 3104 O O . ARG B 1 186 ? 18.891 3.068 -15.273 1 93.94 186 ARG B O 1
ATOM 3111 N N . SER B 1 187 ? 16.984 2.338 -14.391 1 92.75 187 SER B N 1
ATOM 3112 C CA . SER B 1 187 ? 17.516 0.984 -14.266 1 92.75 187 SER B CA 1
ATOM 3113 C C . SER B 1 187 ? 17.297 0.184 -15.547 1 92.75 187 SER B C 1
ATOM 3115 O O . SER B 1 187 ? 17.562 -1.019 -15.586 1 92.75 187 SER B O 1
ATOM 3117 N N . LYS B 1 188 ? 16.625 0.777 -16.562 1 90.31 188 LYS B N 1
ATOM 3118 C CA . LYS B 1 188 ? 16.375 0.197 -17.875 1 90.31 188 LYS B CA 1
ATOM 3119 C C . LYS B 1 188 ? 15.492 -1.044 -17.781 1 90.31 188 LYS B C 1
ATOM 3121 O O . LYS B 1 188 ? 15.773 -2.061 -18.422 1 90.31 188 LYS B O 1
ATOM 3126 N N . LYS B 1 189 ? 14.664 -0.947 -16.906 1 89.94 189 LYS B N 1
ATOM 3127 C CA . LYS B 1 189 ? 13.672 -2.016 -16.781 1 89.94 189 LYS B CA 1
ATOM 3128 C C . LYS B 1 189 ? 12.391 -1.675 -17.531 1 89.94 189 LYS B C 1
ATOM 3130 O O . LYS B 1 189 ? 12.203 -0.539 -17.969 1 89.94 189 LYS B O 1
ATOM 3135 N N . GLU B 1 190 ? 11.555 -2.682 -17.688 1 85.81 190 GLU B N 1
ATOM 3136 C CA . GLU B 1 190 ? 10.312 -2.492 -18.438 1 85.81 190 GLU B CA 1
ATOM 3137 C C . GLU B 1 190 ? 9.164 -2.115 -17.5 1 85.81 190 GLU B C 1
ATOM 3139 O O . GLU B 1 190 ? 9.07 -2.631 -16.375 1 85.81 190 GLU B O 1
ATOM 3144 N N . GLU B 1 191 ? 8.359 -1.228 -17.984 1 84.44 191 GLU B N 1
ATOM 3145 C CA . GLU B 1 191 ? 7.109 -0.866 -17.328 1 84.44 191 GLU B CA 1
ATOM 3146 C C . GLU B 1 191 ? 5.93 -1.635 -17.922 1 84.44 191 GLU B C 1
ATOM 3148 O O . GLU B 1 191 ? 5.781 -1.709 -19.141 1 84.44 191 GLU B O 1
ATOM 3153 N N . LEU B 1 192 ? 5.172 -2.219 -17.094 1 84.94 192 LEU B N 1
ATOM 3154 C CA . LEU B 1 192 ? 3.977 -2.932 -17.531 1 84.94 192 LEU B CA 1
ATOM 3155 C C . LEU B 1 192 ? 2.732 -2.07 -17.344 1 84.94 192 LEU B C 1
ATOM 3157 O O . LEU B 1 192 ? 2.592 -1.382 -16.328 1 84.94 192 LEU B O 1
ATOM 3161 N N . THR B 1 193 ? 1.937 -2.143 -18.359 1 81.06 193 THR B N 1
ATOM 3162 C CA . THR B 1 193 ? 0.695 -1.379 -18.297 1 81.06 193 THR B CA 1
ATOM 3163 C C . THR B 1 193 ? -0.515 -2.309 -18.359 1 81.06 193 THR B C 1
ATOM 3165 O O . THR B 1 193 ? -0.5 -3.312 -19.078 1 81.06 193 THR B O 1
ATOM 3168 N N . TYR B 1 194 ? -1.53 -1.972 -17.625 1 80.31 194 TYR B N 1
ATOM 3169 C CA . TYR B 1 194 ? -2.777 -2.729 -17.578 1 80.31 194 TYR B CA 1
ATOM 3170 C C . TYR B 1 194 ? -3.621 -2.467 -18.828 1 80.31 194 TYR B C 1
ATOM 3172 O O . TYR B 1 194 ? -3.83 -1.313 -19.203 1 80.31 194 TYR B O 1
ATOM 3180 N N . LEU B 1 195 ? -3.979 -3.615 -19.469 1 70.12 195 LEU B N 1
ATOM 3181 C CA . LEU B 1 195 ? -4.922 -3.516 -20.578 1 70.12 195 LEU B CA 1
ATOM 3182 C C . LEU B 1 195 ? -6.258 -4.152 -20.219 1 70.12 195 LEU B C 1
ATOM 3184 O O . LEU B 1 195 ? -6.316 -5.34 -19.891 1 70.12 195 LEU B O 1
ATOM 3188 N N . ARG B 1 196 ? -7.227 -3.424 -20.125 1 67.62 196 ARG B N 1
ATOM 3189 C CA . ARG B 1 196 ? -8.547 -3.949 -19.781 1 67.62 196 ARG B CA 1
ATOM 3190 C C . ARG B 1 196 ? -8.992 -5.012 -20.781 1 67.62 196 ARG B C 1
ATOM 3192 O O . ARG B 1 196 ? -9.086 -4.742 -21.984 1 67.62 196 ARG B O 1
ATOM 3199 N N . PRO B 1 197 ? -9.094 -6.16 -20.219 1 62.16 197 PRO B N 1
ATOM 3200 C CA . PRO B 1 197 ? -9.5 -7.199 -21.172 1 62.16 197 PRO B CA 1
ATOM 3201 C C . PRO B 1 197 ? -11 -7.188 -21.453 1 62.16 197 PRO B C 1
ATOM 3203 O O . PRO B 1 197 ? -11.773 -6.586 -20.703 1 62.16 197 PRO B O 1
ATOM 3206 N N . ASP B 1 198 ? -11.258 -7.68 -22.734 1 59.75 198 ASP B N 1
ATOM 3207 C CA . ASP B 1 198 ? -12.664 -7.895 -23.047 1 59.75 198 ASP B CA 1
ATOM 3208 C C . ASP B 1 198 ? -13.258 -8.992 -22.172 1 59.75 198 ASP B C 1
ATOM 3210 O O . ASP B 1 198 ? -14.453 -8.969 -21.859 1 59.75 198 ASP B O 1
ATOM 3214 N N . SER B 1 199 ? -12.43 -10.008 -21.891 1 59.34 199 SER B N 1
ATOM 3215 C CA . SER B 1 199 ? -12.805 -11.07 -20.953 1 59.34 199 SER B CA 1
ATOM 3216 C C . SER B 1 199 ? -11.609 -11.523 -20.125 1 59.34 199 SER B C 1
ATOM 3218 O O . SER B 1 199 ? -10.461 -11.312 -20.5 1 59.34 199 SER B O 1
ATOM 3220 N N . PHE B 1 200 ? -11.883 -12.023 -18.922 1 67.75 200 PHE B N 1
ATOM 3221 C CA . PHE B 1 200 ? -10.828 -12.477 -18.031 1 67.75 200 PHE B CA 1
ATOM 3222 C C . PHE B 1 200 ? -9.914 -13.469 -18.719 1 67.75 200 PHE B C 1
ATOM 3224 O O . PHE B 1 200 ? -8.695 -13.469 -18.5 1 67.75 200 PHE B O 1
ATOM 3231 N N . THR B 1 201 ? -10.523 -14.289 -19.469 1 60.19 201 THR B N 1
ATOM 3232 C CA . THR B 1 201 ? -9.742 -15.344 -20.094 1 60.19 201 THR B CA 1
ATOM 3233 C C . THR B 1 201 ? -8.766 -14.758 -21.125 1 60.19 201 THR B C 1
ATOM 3235 O O . THR B 1 201 ? -7.793 -15.398 -21.5 1 60.19 201 THR B O 1
ATOM 3238 N N . ASN B 1 202 ? -9.102 -13.469 -21.469 1 57.72 202 ASN B N 1
ATOM 3239 C CA . ASN B 1 202 ? -8.273 -12.789 -22.453 1 57.72 202 ASN B CA 1
ATOM 3240 C C . ASN B 1 202 ? -7.359 -11.758 -21.812 1 57.72 202 ASN B C 1
ATOM 3242 O O . ASN B 1 202 ? -6.969 -10.773 -22.453 1 57.72 202 ASN B O 1
ATOM 3246 N N . MET B 1 203 ? -7.211 -11.969 -20.609 1 57.97 203 MET B N 1
ATOM 3247 C CA . MET B 1 203 ? -6.457 -10.945 -19.875 1 57.97 203 MET B CA 1
ATOM 3248 C C . MET B 1 203 ? -5.082 -10.734 -20.5 1 57.97 203 MET B C 1
ATOM 3250 O O . MET B 1 203 ? -4.367 -11.695 -20.781 1 57.97 203 MET B O 1
ATOM 3254 N N . LYS B 1 204 ? -4.984 -9.398 -21.016 1 61.91 204 LYS B N 1
ATOM 3255 C CA . LYS B 1 204 ? -3.723 -9.023 -21.641 1 61.91 204 LYS B CA 1
ATOM 3256 C C . LYS B 1 204 ? -3.09 -7.82 -20.938 1 61.91 204 LYS B C 1
ATOM 3258 O O . LYS B 1 204 ? -3.789 -7.016 -20.328 1 61.91 204 LYS B O 1
ATOM 3263 N N . TRP B 1 205 ? -1.981 -7.918 -20.469 1 66.25 205 TRP B N 1
ATOM 3264 C CA . TRP B 1 205 ? -1.18 -6.734 -20.188 1 66.25 205 TRP B CA 1
ATOM 3265 C C . TRP B 1 205 ? -0.132 -6.504 -21.266 1 66.25 205 TRP B C 1
ATOM 3267 O O . TRP B 1 205 ? 0.2 -7.426 -22.016 1 66.25 205 TRP B O 1
ATOM 3277 N N . ASP B 1 206 ? 0.065 -5.062 -21.422 1 67.81 206 ASP B N 1
ATOM 3278 C CA . ASP B 1 206 ? 1.091 -4.668 -22.375 1 67.81 206 ASP B CA 1
ATOM 3279 C C . ASP B 1 206 ? 2.404 -4.34 -21.672 1 67.81 206 ASP B C 1
ATOM 3281 O O . ASP B 1 206 ? 2.406 -3.941 -20.5 1 67.81 206 ASP B O 1
ATOM 3285 N N . ARG B 1 207 ? 3.51 -4.727 -22.297 1 67.06 207 ARG B N 1
ATOM 3286 C CA . ARG B 1 207 ? 4.848 -4.414 -21.797 1 67.06 207 ARG B CA 1
ATOM 3287 C C . ARG B 1 207 ? 5.445 -3.23 -22.562 1 67.06 207 ARG B C 1
ATOM 3289 O O . ARG B 1 207 ? 5.406 -3.189 -23.781 1 67.06 207 ARG B O 1
ATOM 3296 N N . LYS B 1 208 ? 5.777 -2.166 -21.812 1 61.31 208 LYS B N 1
ATOM 3297 C CA . LYS B 1 208 ? 6.402 -1.014 -22.453 1 61.31 208 LYS B CA 1
ATOM 3298 C C . LYS B 1 208 ? 7.73 -0.669 -21.781 1 61.31 208 LYS B C 1
ATOM 3300 O O . LYS B 1 208 ? 7.863 -0.771 -20.562 1 61.31 208 LYS B O 1
ATOM 3305 N N . THR B 1 209 ? 8.836 -0.385 -22.625 1 57 209 THR B N 1
ATOM 3306 C CA . THR B 1 209 ? 10.102 0.145 -22.141 1 57 209 THR B CA 1
ATOM 3307 C C . THR B 1 209 ? 10.062 1.669 -22.078 1 57 209 THR B C 1
ATOM 3309 O O . THR B 1 209 ? 9.602 2.322 -23.016 1 57 209 THR B O 1
ATOM 3312 N N . LEU B 1 210 ? 10.281 2.199 -21.016 1 55.16 210 LEU B N 1
ATOM 3313 C CA . LEU B 1 210 ? 10.266 3.65 -20.875 1 55.16 210 LEU B CA 1
ATOM 3314 C C . LEU B 1 210 ? 11.461 4.277 -21.578 1 55.16 210 LEU B C 1
ATOM 3316 O O . LEU B 1 210 ? 11.492 5.492 -21.812 1 55.16 210 LEU B O 1
ATOM 3320 N N . HIS B 1 211 ? 12.531 3.604 -21.938 1 52.88 211 HIS B N 1
ATOM 3321 C CA . HIS B 1 211 ? 13.719 4.164 -22.578 1 52.88 211 HIS B CA 1
ATOM 3322 C C . HIS B 1 211 ? 13.438 4.547 -24.031 1 52.88 211 HIS B C 1
ATOM 3324 O O . HIS B 1 211 ? 14.195 5.309 -24.625 1 52.88 211 HIS B O 1
ATOM 3330 N N . GLU B 1 212 ? 12.57 3.936 -24.734 1 46.88 212 GLU B N 1
ATOM 3331 C CA . GLU B 1 212 ? 12.523 4.094 -26.172 1 46.88 212 GLU B CA 1
ATOM 3332 C C . GLU B 1 212 ? 11.938 5.449 -26.562 1 46.88 212 GLU B C 1
ATOM 3334 O O . GLU B 1 212 ? 11.703 5.719 -27.75 1 46.88 212 GLU B O 1
ATOM 3339 N N . LYS B 1 213 ? 11.492 6.074 -25.938 1 37.28 213 LYS B N 1
ATOM 3340 C CA . LYS B 1 213 ? 10.953 7.293 -26.531 1 37.28 213 LYS B CA 1
ATOM 3341 C C . LYS B 1 213 ? 12.039 8.086 -27.234 1 37.28 213 LYS B C 1
ATOM 3343 O O . LYS B 1 213 ? 11.773 9.164 -27.781 1 37.28 213 LYS B O 1
ATOM 3348 N N . LYS B 1 214 ? 13.391 8.031 -27.453 1 28.34 214 LYS B N 1
ATOM 3349 C CA . LYS B 1 214 ? 13.883 9.195 -28.172 1 28.34 214 LYS B CA 1
ATOM 3350 C C . LYS B 1 214 ? 13.492 9.141 -29.641 1 28.34 214 LYS B C 1
ATOM 3352 O O . LYS B 1 214 ? 13.641 8.102 -30.281 1 28.34 214 LYS B O 1
#

Radius of gyration: 23.36 Å; Cα contacts (8 Å, |Δi|>4): 650; chains: 2; bounding box: 55×67×80 Å

Foldseek 3Di:
DPPPPPDDDDPPPPDPCVVQWDAFPQRDIDGCPDLLNVLLVLLVVLLVLLVVLLVQLVVLPPCVVVNVVSVVVSVLSVLLSQQSSAFPVRHDPVSNVVSPRDLVLLVVLVVLLCVLVVVFDDDDFDWDQDLDDSLNSLLVSLVSLVVSLVSCVVCVVVVRGDVSSSVSSVSVSSSSNSVSRSVSQVSQGWIKGFDDDPDPVRGDIDIHGRPPPD/DPPPCPPDDDPNPPCPCVVQWDAFPQRDIDGCPDLLNVLLVLLVVLLVLLVVLLVQLVVLPPNVVVNVVSVVVSVLSVLLSQQSSAFPVRHDPVSCVVSPRDLVLLVVLVVLLCVLVVVFDDDDFDWDQDLDDSLNSLLVSLVSLVVSLVSCVVCVVVVRGDVSSSVSSVSVSSSSNSVSRSSSQVSQGKIKGFDDDPDPVRGDIDIGTRPPPD

Solvent-accessible surface area (backbone atoms only — not comparable to full-atom values): 22632 Å² total; per-residue (Å²): 133,84,75,79,72,79,68,78,36,60,66,78,79,65,64,77,49,44,83,40,32,41,64,37,77,62,60,53,72,41,56,41,65,38,62,60,44,48,23,43,45,37,43,47,31,37,36,14,42,43,11,36,34,30,37,42,26,57,71,66,53,93,27,63,68,57,32,51,51,44,52,50,49,38,51,50,47,50,50,51,41,46,24,56,35,36,38,56,92,75,37,56,67,68,58,41,63,74,29,52,81,60,69,64,55,46,57,51,51,53,51,50,36,48,60,59,45,71,76,46,76,87,78,91,63,55,66,50,84,38,26,50,69,43,7,29,44,25,42,51,47,20,54,42,28,50,51,26,35,59,40,41,47,65,40,39,76,69,62,35,43,63,67,63,58,49,52,38,36,54,50,46,26,53,31,28,45,44,49,14,53,49,42,10,37,75,68,68,28,49,42,34,31,62,38,85,44,93,40,84,91,48,67,42,70,46,82,43,61,64,70,66,72,121,130,83,74,74,72,74,63,77,68,84,65,74,76,65,65,77,47,70,83,46,31,42,63,38,77,61,61,52,71,41,55,56,83,37,62,60,45,49,23,43,50,38,44,50,51,39,39,56,49,44,51,55,35,32,53,42,27,59,70,68,53,92,30,64,68,56,32,52,51,44,51,52,50,38,54,50,48,51,51,52,43,47,25,55,35,38,37,54,91,77,37,54,69,68,60,40,62,74,29,50,81,62,69,64,56,46,56,51,51,53,50,50,32,29,59,60,26,60,76,48,79,86,78,93,62,57,66,50,48,23,28,43,59,44,9,3,42,25,35,26,49,19,31,42,29,50,51,27,35,30,40,41,34,64,39,38,77,68,62,35,39,66,59,62,57,47,34,37,36,53,49,46,26,55,31,29,44,44,50,14,53,50,42,11,41,75,67,70,30,50,42,35,32,62,41,86,47,97,40,80,94,53,62,43,70,47,82,42,61,66,71,66,73,120